Protein AF-A0A380TP88-F1 (afdb_monomer)

Organism: NCBI:txid123820

pLDDT: mean 95.98, std 5.45, range [56.38, 98.94]

Mean predicted aligned error: 3.62 Å

Nearest PDB structures (foldseek):
  6yq4-assembly1_A  TM=9.333E-01  e=3.359E-44  Fusobacterium nucleatum subsp. nucleatum ATCC 25586
  4j0k-assembly1_A  TM=9.748E-01  e=3.113E-42  Lactiplantibacillus plantarum
  7q6y-assembly1_A  TM=9.367E-01  e=1.945E-42  Clostridium butyricum
  7q6y-assembly2_B  TM=9.582E-01  e=3.086E-41  Clostridium butyricum
  4j0g-assembly2_B  TM=9.465E-01  e=2.280E-40  Lactiplantibacillus plantarum

Secondary structure (DSSP, 8-state):
--GGGGT----------TT-EETTEE-SSTTHHHHHHHHHHHHHHHTTTTSSS-GGG-EEEEETHHHHHHHHHHHSTT-GGGHHHHHHTT--SS----SEEEEES----HHHHHHHHHHHHTT--EEEEE-GGG--HHHHH-TTSPPPEEEEE--HHHHHHHHHHHTTHHHHHHHTT-B-TT--B----TTS-SHHHHHHHHHHHHHHHHHHHT--SHHHHHHHHHH-TTEEEETTEEEEE-HHHHHTTS-BSSPSSSSS-TTS-SHHHHHT--SS-S--B-SHHHHHT-SSS--BPPHHHHHHH-GGGGTT-TTS-SEEEEE--TT--SS-HHHHHHHHHHHHHTT-EEEEE--TT--S--STTHHHHHHHHHHHH-

Solvent-accessible surface area (backbone atoms only — not comparable to full-atom values): 20294 Å² total; per-residue (Å²): 140,56,70,60,81,72,76,50,74,83,84,86,79,86,57,51,40,49,84,38,66,55,95,92,27,40,68,8,23,61,60,32,37,59,50,39,52,34,33,50,40,4,45,44,44,68,35,37,94,78,48,86,70,57,45,81,63,35,65,39,70,25,41,34,64,43,3,23,45,16,45,29,46,20,24,45,14,71,44,70,90,49,49,65,62,36,57,74,71,64,40,50,97,45,56,32,48,33,36,26,24,33,21,16,39,39,64,41,50,64,75,52,38,35,21,39,32,20,55,65,44,55,90,49,52,42,32,47,32,74,52,64,92,76,63,44,74,68,62,68,67,45,78,90,55,83,77,55,68,48,71,53,66,64,49,74,67,37,52,50,50,22,56,58,30,25,60,51,29,24,61,56,47,43,73,64,66,38,42,51,100,86,66,50,73,30,34,41,42,92,86,60,48,44,51,43,51,51,50,53,29,52,44,46,27,54,26,49,22,56,56,54,54,67,45,90,45,72,65,56,44,51,52,51,61,72,65,46,52,35,63,39,74,54,98,73,39,45,76,43,52,40,61,74,50,33,55,68,70,52,64,34,39,62,61,65,52,62,41,48,31,39,72,43,77,33,73,57,8,24,27,43,15,49,50,86,40,69,42,15,30,68,36,74,68,33,56,77,60,39,78,51,100,72,50,75,41,56,68,65,57,57,48,73,66,24,40,81,79,28,66,85,40,90,47,27,32,50,38,37,38,41,38,35,26,69,58,30,56,91,54,32,70,63,53,54,48,52,52,51,38,53,40,43,73,61,72,31,48,67,52,72,50,35,45,60,85,30,46,84,59,52,86,84,51,53,70,63,52,51,53,52,50,48,72,75,73,107

Foldseek 3Di:
DDPVVLVDDDDDFDFAALVDDDPLWTDHFFPRRLLRLLLVLLVCQVCQVPDPDHSQAAEQAAFECSLLSLLLLQLQKPNPLSVVVNVVVVRHPGTSFHAEYHGEAYPFPLQLQLLLLLLQCLLFFKAKAFDCVPDDPVVVPPPVDDGDMDIDGDDPVLSVLSVVSPQVNQVVQVVLQFADPVRDTQGADSSRDGNVVVVVFVQVQVQLFVVQLPDPDPVVNVVSVVQFWQFDDDDRGTDGGDSNRRVVSDHAHATPSRAQALAQPHSNQQSLAGRNGRGAGAYPVSCVSRPDPHHHRDPSSSLSSHSLNRLQPPSRHQYYEYEYAPQENSTRPSVSVSSQRSCVVSVGHYHYHHHYPDYRDDPPPVVVVSVSSVVSPD

InterPro domains:
  IPR029058 Alpha/Beta hydrolase fold [G3DSA:3.40.50.1820] (1-378)
  IPR029058 Alpha/Beta hydrolase fold [SSF53474] (8-373)
  IPR048124 Tannase subtype B [NF041556] (3-374)
  IPR049492 BD-FAE-like domain [PF20434] (27-122)

Sequence (378 aa):
MTVLSHCYVVASVGARGRTLKQNDRYTGKAPAVIVDLKAAVRYLHANDAVMAGDANKIISNGTSAGGAMSALLGMSGDNSDYSAYLKELGAADASDAIFAVSAYCPITNLEHADAAYEWEFHSLKDYSRMDMSKLNATTYNDRSKAMAMIEGTLTDEQLSISKILKTQFPDYVNALNLKDSQGNALTLDENGEGSFKQYLESQLRKSASKAFQALGTQDAKKAFQAKYKGLSYDKNDVVNVNLEQFVTNKKRMKSPPAFDAFDLSSGENDEFGTETIQAQHFTPFSLKNSTVKGSMADKETIKLLNAMNYLENAKAAQYWRIRAGYEDYDTSHAISAILAIKLNMAGKNVDYALPWGVPHSGDYDLVELFQWIDSIAK

Radius of gyration: 21.03 Å; Cα contacts (8 Å, |Δi|>4): 694; chains: 1; bounding box: 55×51×57 Å

Structure (mmCIF, N/CA/C/O backbone):
data_AF-A0A380TP88-F1
#
_entry.id   AF-A0A380TP88-F1
#
loop_
_atom_site.group_PDB
_atom_site.id
_atom_site.type_symbol
_atom_site.label_atom_id
_atom_site.label_alt_id
_atom_site.label_comp_id
_atom_site.label_asym_id
_atom_site.label_entity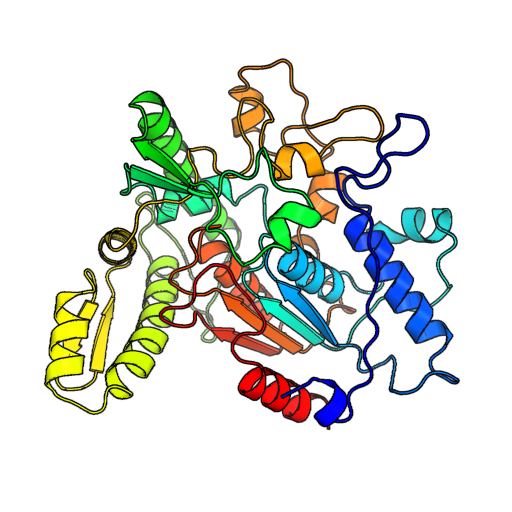_id
_atom_site.label_seq_id
_atom_site.pdbx_PDB_ins_code
_atom_site.Cartn_x
_atom_site.Cartn_y
_atom_site.Cartn_z
_atom_site.occupancy
_atom_site.B_iso_or_equiv
_atom_site.auth_seq_id
_atom_site.auth_comp_id
_atom_site.auth_asym_id
_atom_site.auth_atom_id
_atom_site.pdbx_PDB_model_num
ATOM 1 N N . MET A 1 1 ? -1.482 -25.403 7.531 1.00 56.38 1 MET A N 1
ATOM 2 C CA . MET A 1 1 ? -2.160 -25.671 6.245 1.00 56.38 1 MET A CA 1
ATOM 3 C C . MET A 1 1 ? -1.300 -25.042 5.165 1.00 56.38 1 MET A C 1
ATOM 5 O O . MET A 1 1 ? -0.891 -23.905 5.363 1.00 56.38 1 MET A O 1
ATOM 9 N N . THR A 1 2 ? -0.910 -25.781 4.127 1.00 72.75 2 THR A N 1
ATOM 10 C CA . THR A 1 2 ? 0.005 -25.279 3.087 1.00 72.75 2 THR A CA 1
ATOM 11 C C . THR A 1 2 ? -0.754 -25.100 1.777 1.00 72.75 2 THR A C 1
ATOM 13 O O . THR A 1 2 ? -1.705 -25.819 1.501 1.00 72.75 2 THR A O 1
ATOM 16 N N . VAL A 1 3 ? -0.331 -24.150 0.950 1.00 80.88 3 VAL A N 1
ATOM 17 C CA . VAL A 1 3 ? -0.926 -23.873 -0.371 1.00 80.88 3 VAL A CA 1
ATOM 18 C C . VAL A 1 3 ? -0.998 -25.131 -1.264 1.00 80.88 3 VAL A C 1
ATOM 20 O O . VAL A 1 3 ? -1.998 -25.370 -1.935 1.00 80.88 3 VAL A O 1
ATOM 23 N N . LEU A 1 4 ? 0.006 -26.014 -1.176 1.00 84.00 4 LEU A N 1
ATOM 24 C CA . LEU A 1 4 ? 0.063 -27.277 -1.921 1.00 84.00 4 LEU A CA 1
ATOM 25 C C . LEU A 1 4 ? -1.011 -28.282 -1.480 1.00 84.00 4 LEU A C 1
ATOM 27 O O . LEU A 1 4 ? -1.488 -29.061 -2.303 1.00 84.00 4 LEU A O 1
ATOM 31 N N . SER A 1 5 ? -1.439 -28.261 -0.209 1.00 84.81 5 SER A N 1
ATOM 32 C CA . SER A 1 5 ? -2.500 -29.162 0.265 1.00 84.81 5 SER A CA 1
ATOM 33 C C . SER A 1 5 ? -3.884 -28.810 -0.293 1.00 84.81 5 SER A C 1
ATOM 35 O O . SER A 1 5 ? -4.812 -29.591 -0.119 1.00 84.81 5 SER A O 1
ATOM 37 N N . HIS A 1 6 ? -4.019 -27.660 -0.962 1.00 85.00 6 HIS A N 1
ATOM 38 C CA . HIS A 1 6 ? -5.225 -27.224 -1.674 1.00 85.00 6 HIS A CA 1
ATOM 39 C C . HIS A 1 6 ? -5.150 -27.461 -3.193 1.00 85.00 6 HIS A C 1
ATOM 41 O O . HIS A 1 6 ? -6.015 -26.993 -3.928 1.00 85.00 6 HIS A O 1
ATOM 47 N N . CYS A 1 7 ? -4.145 -28.215 -3.662 1.00 86.69 7 CYS A N 1
ATOM 48 C CA . CYS A 1 7 ? -3.929 -28.549 -5.075 1.00 86.69 7 CYS A CA 1
ATOM 49 C C . CYS A 1 7 ? -3.603 -27.346 -5.977 1.00 86.69 7 CYS A C 1
ATOM 51 O O . CYS A 1 7 ? -3.780 -27.420 -7.191 1.00 86.69 7 CYS A O 1
ATOM 53 N N . TYR A 1 8 ? -3.089 -26.257 -5.404 1.00 93.06 8 TYR A N 1
ATOM 54 C CA . TYR A 1 8 ? -2.569 -25.134 -6.177 1.00 93.06 8 TYR A CA 1
ATOM 55 C C . TYR A 1 8 ? -1.123 -25.389 -6.607 1.00 93.06 8 TYR A C 1
ATOM 57 O O . TYR A 1 8 ? -0.308 -25.890 -5.827 1.00 93.06 8 TYR A O 1
ATOM 65 N N . VAL A 1 9 ? -0.788 -24.984 -7.831 1.00 95.31 9 VAL A N 1
ATOM 66 C CA . VAL A 1 9 ? 0.604 -24.882 -8.283 1.00 95.31 9 VAL A CA 1
ATOM 67 C C . VAL A 1 9 ? 1.204 -23.588 -7.741 1.00 95.31 9 VAL A C 1
ATOM 69 O O . VAL A 1 9 ? 0.542 -22.553 -7.714 1.00 95.31 9 VAL A O 1
ATOM 72 N N . VAL A 1 10 ? 2.459 -23.646 -7.294 1.00 96.19 10 VAL A N 1
ATOM 73 C CA . VAL A 1 10 ? 3.170 -22.492 -6.734 1.00 96.19 10 VAL A CA 1
ATOM 74 C C . VAL A 1 10 ? 4.360 -22.155 -7.614 1.00 96.19 10 VAL A C 1
ATOM 76 O O . VAL A 1 10 ? 5.292 -22.949 -7.728 1.00 96.19 10 VAL A O 1
ATOM 79 N N . ALA A 1 11 ? 4.359 -20.945 -8.165 1.00 96.12 11 ALA A N 1
ATOM 80 C CA . ALA A 1 11 ? 5.542 -20.323 -8.741 1.00 96.12 11 ALA A CA 1
ATOM 81 C C . ALA A 1 11 ? 6.088 -19.291 -7.742 1.00 96.12 11 ALA A C 1
ATOM 83 O O . ALA A 1 11 ? 5.437 -18.287 -7.462 1.00 96.12 11 ALA A O 1
ATOM 84 N N . SER A 1 12 ? 7.271 -19.548 -7.178 1.00 95.50 12 SER A N 1
ATOM 85 C CA . SER A 1 12 ? 7.974 -18.589 -6.317 1.00 95.50 12 SER A CA 1
ATOM 86 C C . SER A 1 12 ? 9.049 -17.884 -7.136 1.00 95.50 12 SER A C 1
ATOM 88 O O . SER A 1 12 ? 9.974 -18.522 -7.636 1.00 95.50 12 SER A O 1
ATOM 90 N N . VAL A 1 13 ? 8.889 -16.575 -7.316 1.00 93.69 13 VAL A N 1
ATOM 91 C CA . VAL A 1 13 ? 9.686 -15.770 -8.245 1.00 93.69 13 VAL A CA 1
ATOM 92 C C . VAL A 1 13 ? 10.705 -14.943 -7.470 1.00 93.69 13 VAL A C 1
ATOM 94 O O . VAL A 1 13 ? 10.348 -14.224 -6.537 1.00 93.69 13 VAL A O 1
ATOM 97 N N . GLY A 1 14 ? 11.974 -15.019 -7.870 1.00 94.12 14 GLY A N 1
ATOM 98 C CA . GLY A 1 14 ? 12.985 -14.061 -7.432 1.00 94.12 14 GLY A CA 1
ATOM 99 C C . GLY A 1 14 ? 12.827 -12.748 -8.196 1.00 94.12 14 GLY A C 1
ATOM 100 O O . GLY A 1 14 ? 12.772 -12.764 -9.422 1.00 94.12 14 GLY A O 1
ATOM 101 N N . ALA A 1 15 ? 12.778 -11.627 -7.483 1.00 95.75 15 ALA A N 1
ATOM 102 C CA . ALA A 1 15 ? 12.747 -10.291 -8.070 1.00 95.75 15 ALA A CA 1
ATOM 103 C C . ALA A 1 15 ? 13.910 -9.458 -7.524 1.00 95.75 15 ALA A C 1
ATOM 105 O O . ALA A 1 15 ? 14.303 -9.601 -6.360 1.00 95.75 15 ALA A O 1
ATOM 106 N N . ARG A 1 16 ? 14.472 -8.591 -8.368 1.00 97.00 16 ARG A N 1
ATOM 107 C CA . ARG A 1 16 ? 15.451 -7.586 -7.950 1.00 97.00 16 ARG A CA 1
ATOM 108 C C . ARG A 1 16 ? 14.789 -6.600 -6.991 1.00 97.00 16 ARG A C 1
ATOM 110 O O . ARG A 1 16 ? 13.572 -6.476 -6.958 1.00 97.00 16 ARG A O 1
ATOM 117 N N . GLY A 1 17 ? 15.604 -5.890 -6.219 1.00 94.56 17 GLY A N 1
ATOM 118 C CA . GLY A 1 17 ? 15.147 -4.818 -5.339 1.00 94.56 17 GLY A CA 1
ATOM 119 C C . GLY A 1 17 ? 16.213 -3.743 -5.175 1.00 94.56 17 GLY A C 1
ATOM 120 O O . GLY A 1 17 ? 17.374 -3.953 -5.539 1.00 94.56 17 GLY A O 1
ATOM 121 N N . ARG A 1 18 ? 15.823 -2.600 -4.610 1.00 94.75 18 ARG A N 1
ATOM 122 C CA . ARG A 1 18 ? 16.579 -1.334 -4.606 1.00 94.75 18 ARG A CA 1
ATOM 123 C C . ARG A 1 18 ? 18.052 -1.373 -4.189 1.00 94.75 18 ARG A C 1
ATOM 125 O O . ARG A 1 18 ? 18.824 -0.503 -4.588 1.00 94.75 18 ARG A O 1
ATOM 132 N N . THR A 1 19 ? 18.465 -2.370 -3.407 1.00 92.81 19 THR A N 1
ATOM 133 C CA . THR A 1 19 ? 19.849 -2.517 -2.928 1.00 92.81 19 THR A CA 1
ATOM 134 C C . THR A 1 19 ? 20.753 -3.306 -3.877 1.00 92.81 19 THR A C 1
ATOM 136 O O . THR A 1 19 ? 21.971 -3.304 -3.687 1.00 92.81 19 THR A O 1
ATOM 139 N N . LEU A 1 20 ? 20.196 -3.981 -4.891 1.00 94.75 20 LEU A N 1
ATOM 140 C CA . LEU A 1 20 ? 20.965 -4.833 -5.793 1.00 94.75 20 LEU A CA 1
ATOM 141 C C . LEU A 1 20 ? 21.895 -4.003 -6.686 1.00 94.75 20 LEU A C 1
ATOM 143 O O . LEU A 1 20 ? 21.476 -3.020 -7.306 1.00 94.75 20 LEU A O 1
ATOM 147 N N . LYS A 1 21 ? 23.154 -4.443 -6.774 1.00 94.75 21 LYS A N 1
ATOM 148 C CA . LYS A 1 21 ? 24.193 -3.839 -7.609 1.00 94.75 21 LYS A CA 1
ATOM 149 C C . LYS A 1 21 ? 24.906 -4.867 -8.473 1.00 94.75 21 LYS A C 1
ATOM 151 O O . LYS A 1 21 ? 25.116 -6.003 -8.053 1.00 94.75 21 LYS A O 1
ATOM 156 N N . GLN A 1 22 ? 25.366 -4.415 -9.632 1.00 95.00 22 GLN A N 1
ATOM 157 C CA . GLN A 1 22 ? 26.325 -5.113 -10.479 1.00 95.00 22 GLN A CA 1
ATOM 158 C C . GLN A 1 22 ? 27.339 -4.094 -11.003 1.00 95.00 22 GLN A C 1
ATOM 160 O O . GLN A 1 22 ? 26.944 -3.046 -11.504 1.00 95.00 22 GLN A O 1
ATOM 165 N N . ASN A 1 23 ? 28.640 -4.383 -10.885 1.00 94.38 23 ASN A N 1
ATOM 166 C CA . ASN A 1 23 ? 29.719 -3.483 -11.328 1.00 94.38 23 ASN A CA 1
ATOM 167 C C . ASN A 1 23 ? 29.544 -2.036 -10.811 1.00 94.38 23 ASN A C 1
ATOM 169 O O . ASN A 1 23 ? 29.605 -1.085 -11.584 1.00 94.38 23 ASN A O 1
ATOM 173 N N . ASP A 1 24 ? 29.246 -1.893 -9.513 1.00 92.69 24 ASP A N 1
ATOM 174 C CA . ASP A 1 24 ? 28.970 -0.623 -8.815 1.00 92.69 24 ASP A CA 1
ATOM 175 C C . ASP A 1 24 ? 27.758 0.190 -9.306 1.00 92.69 24 ASP A C 1
ATOM 177 O O . ASP A 1 24 ? 27.504 1.288 -8.807 1.00 92.69 24 ASP A O 1
ATOM 181 N N . ARG A 1 25 ? 26.945 -0.368 -10.206 1.00 96.50 25 ARG A N 1
ATOM 182 C CA . ARG A 1 25 ? 25.704 0.235 -10.703 1.00 96.50 25 ARG A CA 1
ATOM 183 C C . ARG A 1 25 ? 24.490 -0.442 -10.080 1.00 96.50 25 ARG A C 1
ATOM 185 O O . ARG A 1 25 ? 24.477 -1.663 -9.921 1.00 96.50 25 ARG A O 1
ATOM 192 N N . TYR A 1 26 ? 23.481 0.338 -9.696 1.00 97.25 26 TYR A N 1
ATOM 193 C CA . TYR A 1 26 ? 22.238 -0.218 -9.161 1.00 97.25 26 TYR A CA 1
ATOM 194 C C . TYR A 1 26 ? 21.415 -0.853 -10.283 1.00 97.25 26 TYR A C 1
ATOM 196 O O . TYR A 1 26 ? 21.164 -0.218 -11.301 1.00 97.25 26 TYR A O 1
ATOM 204 N N . THR A 1 27 ? 20.955 -2.086 -10.079 1.00 96.75 27 THR A N 1
ATOM 205 C CA . THR A 1 27 ? 20.193 -2.844 -11.092 1.00 96.75 27 THR A CA 1
ATOM 206 C C . THR A 1 27 ? 18.773 -3.191 -10.655 1.00 96.75 27 THR A C 1
ATOM 208 O O . THR A 1 27 ? 18.028 -3.789 -11.432 1.00 96.75 27 THR A O 1
ATOM 211 N N . GLY A 1 28 ? 18.400 -2.839 -9.421 1.00 97.00 28 GLY A N 1
ATOM 212 C CA . GLY A 1 28 ? 17.111 -3.179 -8.816 1.00 97.00 28 GLY A CA 1
ATOM 213 C C . GLY A 1 28 ? 16.248 -1.992 -8.388 1.00 97.00 28 GLY A C 1
ATOM 214 O O . GLY A 1 28 ? 15.301 -2.204 -7.643 1.00 97.00 28 GLY A O 1
ATOM 215 N N . LYS A 1 29 ? 16.581 -0.767 -8.811 1.00 97.81 29 LYS A N 1
ATOM 216 C CA . LYS A 1 29 ? 15.740 0.428 -8.605 1.00 97.81 29 LYS A CA 1
ATOM 217 C C . LYS A 1 29 ? 14.450 0.341 -9.413 1.00 97.81 29 LYS A C 1
ATOM 219 O O . LYS A 1 29 ? 14.373 -0.447 -10.359 1.00 97.81 29 LYS A O 1
ATOM 224 N N . ALA A 1 30 ? 13.480 1.189 -9.091 1.00 97.75 30 ALA A N 1
ATOM 225 C CA . ALA A 1 30 ? 12.246 1.318 -9.848 1.00 97.75 30 ALA A CA 1
ATOM 226 C C . ALA A 1 30 ? 12.522 1.453 -11.366 1.00 97.75 30 ALA A C 1
ATOM 228 O O . ALA A 1 30 ? 13.381 2.250 -11.752 1.00 97.75 30 ALA A O 1
ATOM 229 N N . PRO A 1 31 ? 11.822 0.710 -12.249 1.00 97.81 31 PRO A N 1
ATOM 230 C CA . PRO A 1 31 ? 10.713 -0.217 -11.992 1.00 97.81 31 PRO A CA 1
ATOM 231 C C . PRO A 1 31 ? 11.132 -1.708 -11.938 1.00 97.81 31 PRO A C 1
ATOM 233 O O . PRO A 1 31 ? 10.322 -2.583 -12.238 1.00 97.81 31 PRO A O 1
ATOM 236 N N . ALA A 1 32 ? 12.388 -2.043 -11.621 1.00 98.31 32 ALA A N 1
ATOM 237 C CA . ALA A 1 32 ? 12.941 -3.391 -11.817 1.00 98.31 32 ALA A CA 1
ATOM 238 C C . ALA A 1 32 ? 12.107 -4.522 -11.187 1.00 98.31 32 ALA A C 1
ATOM 240 O O . ALA A 1 32 ? 11.888 -5.542 -11.839 1.00 98.31 32 ALA A O 1
ATOM 241 N N . VAL A 1 33 ? 11.603 -4.327 -9.961 1.00 98.00 33 VAL A N 1
ATOM 242 C CA . VAL A 1 33 ? 10.825 -5.341 -9.225 1.00 98.00 33 VAL A CA 1
ATOM 243 C C . VAL A 1 33 ? 9.593 -5.777 -10.028 1.00 98.00 33 VAL A C 1
ATOM 245 O O . VAL A 1 33 ? 9.387 -6.967 -10.257 1.00 98.00 33 VAL A O 1
ATOM 248 N N . ILE A 1 34 ? 8.775 -4.823 -10.488 1.00 98.69 34 ILE A N 1
ATOM 249 C CA . ILE A 1 34 ? 7.552 -5.131 -11.238 1.00 98.69 34 ILE A CA 1
ATOM 250 C C . ILE A 1 34 ? 7.870 -5.709 -12.620 1.00 98.69 34 ILE A C 1
ATOM 252 O O . ILE A 1 34 ? 7.158 -6.599 -13.084 1.00 98.69 34 ILE A O 1
ATOM 256 N N . VAL A 1 35 ? 8.955 -5.262 -13.258 1.00 98.75 35 VAL A N 1
ATOM 257 C CA . VAL A 1 35 ? 9.393 -5.815 -14.547 1.00 98.75 35 VAL A CA 1
ATOM 258 C C . VAL A 1 35 ? 9.789 -7.290 -14.397 1.00 98.75 35 VAL A C 1
ATOM 260 O O . VAL A 1 35 ? 9.385 -8.102 -15.228 1.00 98.75 35 VAL A O 1
ATOM 263 N N . ASP A 1 36 ? 10.500 -7.666 -13.331 1.00 98.81 36 ASP A N 1
ATOM 264 C CA . ASP A 1 36 ? 10.868 -9.067 -13.075 1.00 98.81 36 ASP A CA 1
ATOM 265 C C . ASP A 1 36 ? 9.636 -9.947 -12.837 1.00 98.81 36 ASP A C 1
ATOM 267 O O . ASP A 1 36 ? 9.523 -11.039 -13.397 1.00 98.81 36 ASP A O 1
ATOM 271 N N . LEU A 1 37 ? 8.675 -9.455 -12.049 1.00 98.81 37 LEU A N 1
ATOM 272 C CA . LEU A 1 37 ? 7.424 -10.171 -11.794 1.00 98.81 37 LEU A CA 1
ATOM 273 C C . LEU A 1 37 ? 6.607 -10.357 -13.077 1.00 98.81 37 LEU A C 1
ATOM 275 O O . LEU A 1 37 ? 6.104 -11.451 -13.330 1.00 98.81 37 LEU A O 1
ATOM 279 N N . LYS A 1 38 ? 6.527 -9.327 -13.926 1.00 98.88 38 LYS A N 1
ATOM 280 C CA . LYS A 1 38 ? 5.898 -9.429 -15.248 1.00 98.88 38 LYS A CA 1
ATOM 281 C C . LYS A 1 38 ? 6.608 -10.443 -16.136 1.00 98.88 38 LYS A C 1
ATOM 283 O O . LYS A 1 38 ? 5.944 -11.294 -16.718 1.00 98.88 38 LYS A O 1
ATOM 288 N N . ALA A 1 39 ? 7.939 -10.410 -16.204 1.00 98.88 39 ALA A N 1
ATOM 289 C CA . ALA A 1 39 ? 8.719 -11.373 -16.980 1.00 98.88 39 ALA A CA 1
ATOM 290 C C . ALA A 1 39 ? 8.470 -12.821 -16.523 1.00 98.88 39 ALA A C 1
ATOM 292 O O . ALA A 1 39 ? 8.356 -13.720 -17.358 1.00 98.88 39 ALA A O 1
ATOM 293 N N . ALA A 1 40 ? 8.316 -13.047 -15.216 1.00 98.69 40 ALA A N 1
ATOM 294 C CA . ALA A 1 40 ? 7.962 -14.357 -14.683 1.00 98.69 40 ALA A CA 1
ATOM 295 C C . ALA A 1 40 ? 6.542 -14.795 -15.074 1.00 98.69 40 ALA A C 1
ATOM 297 O O . ALA A 1 40 ? 6.351 -15.949 -15.451 1.00 98.69 40 ALA A O 1
ATOM 298 N N . VAL A 1 41 ? 5.557 -13.891 -15.060 1.00 98.81 41 VAL A N 1
ATOM 299 C CA . VAL A 1 41 ? 4.204 -14.193 -15.561 1.00 98.81 41 VAL A CA 1
ATOM 300 C C . VAL A 1 41 ? 4.242 -14.544 -17.052 1.00 98.81 41 VAL A C 1
ATOM 302 O O . VAL A 1 41 ? 3.652 -15.551 -17.444 1.00 98.81 41 VAL A O 1
ATOM 305 N N . ARG A 1 42 ? 5.015 -13.811 -17.870 1.00 98.88 42 ARG A N 1
ATOM 306 C CA . ARG A 1 42 ? 5.214 -14.160 -19.290 1.00 98.88 42 ARG A CA 1
ATOM 307 C C . ARG A 1 42 ? 5.826 -15.542 -19.464 1.00 98.88 42 ARG A C 1
ATOM 309 O O . ARG A 1 42 ? 5.411 -16.288 -20.343 1.00 98.88 42 ARG A O 1
ATOM 316 N N . TYR A 1 43 ? 6.797 -15.902 -18.625 1.00 98.69 43 TYR A N 1
ATOM 317 C CA . TYR A 1 43 ? 7.377 -17.241 -18.645 1.00 98.69 43 TYR A CA 1
ATOM 318 C C . TYR A 1 43 ? 6.321 -18.319 -18.365 1.00 98.69 43 TYR A C 1
ATOM 320 O O . TYR A 1 43 ? 6.282 -19.316 -19.081 1.00 98.69 43 TYR A O 1
ATOM 328 N N . LEU A 1 44 ? 5.445 -18.120 -17.375 1.00 98.56 44 LEU A N 1
ATOM 329 C CA . LEU A 1 44 ? 4.364 -19.066 -17.074 1.00 98.56 44 LEU A CA 1
ATOM 330 C C . LEU A 1 44 ? 3.379 -19.192 -18.248 1.00 98.56 44 LEU A C 1
ATOM 332 O O . LEU A 1 44 ? 3.110 -20.306 -18.685 1.00 98.56 44 LEU A O 1
ATOM 336 N N . HIS A 1 45 ? 2.923 -18.078 -18.831 1.00 98.69 45 HIS A N 1
ATOM 337 C CA . HIS A 1 45 ? 2.048 -18.104 -20.016 1.00 98.69 45 HIS A CA 1
ATOM 338 C C . HIS A 1 45 ? 2.698 -18.771 -21.228 1.00 98.69 45 HIS A C 1
ATOM 340 O O . HIS A 1 45 ? 2.064 -19.576 -21.905 1.00 98.69 45 HIS A O 1
ATOM 346 N N . ALA A 1 46 ? 3.977 -18.497 -21.492 1.00 98.50 46 ALA A N 1
ATOM 347 C CA . ALA A 1 46 ? 4.702 -19.118 -22.600 1.00 98.50 46 ALA A CA 1
ATOM 348 C C . ALA A 1 46 ? 4.847 -20.643 -22.445 1.00 98.50 46 ALA A C 1
ATOM 350 O O . ALA A 1 46 ? 5.056 -21.346 -23.433 1.00 98.50 46 ALA A O 1
ATOM 351 N N . ASN A 1 47 ? 4.742 -21.155 -21.216 1.00 98.38 47 ASN A N 1
ATOM 352 C CA . ASN A 1 47 ? 4.885 -22.570 -20.890 1.00 98.38 47 ASN A CA 1
ATOM 353 C C . ASN A 1 47 ? 3.562 -23.227 -20.470 1.00 98.38 47 ASN A C 1
ATOM 355 O O . ASN A 1 47 ? 3.590 -24.359 -19.990 1.00 98.38 47 ASN A O 1
ATOM 359 N N . ASP A 1 48 ? 2.414 -22.574 -20.682 1.00 98.25 48 ASP A N 1
ATOM 360 C CA . ASP A 1 48 ? 1.101 -23.054 -20.227 1.00 98.25 48 ASP A CA 1
ATOM 361 C C . ASP A 1 48 ? 0.799 -24.493 -20.674 1.00 98.25 48 ASP A C 1
ATOM 363 O O . ASP A 1 48 ? 0.356 -25.324 -19.890 1.00 98.25 48 ASP A O 1
ATOM 367 N N . ALA A 1 49 ? 1.166 -24.839 -21.911 1.00 97.69 49 ALA A N 1
ATOM 368 C CA . ALA A 1 49 ? 0.939 -26.171 -22.471 1.00 97.69 49 ALA A CA 1
ATOM 369 C C . ALA A 1 49 ? 1.759 -27.301 -21.811 1.00 97.69 49 ALA A C 1
ATOM 371 O O . ALA A 1 49 ? 1.464 -28.475 -22.038 1.00 97.69 49 ALA A O 1
ATOM 372 N N . VAL A 1 50 ? 2.819 -26.976 -21.063 1.00 97.00 50 VAL A N 1
ATOM 373 C CA . VAL A 1 50 ? 3.768 -27.962 -20.509 1.00 97.00 50 VAL A CA 1
ATOM 374 C C . VAL A 1 50 ? 3.962 -27.853 -18.998 1.00 97.00 50 VAL A C 1
ATOM 376 O O . VAL A 1 50 ? 4.466 -28.796 -18.386 1.00 97.00 50 VAL A O 1
ATOM 379 N N . MET A 1 51 ? 3.584 -26.731 -18.383 1.00 95.62 51 MET A N 1
ATOM 380 C CA . MET A 1 51 ? 3.621 -26.575 -16.933 1.00 95.62 51 MET A CA 1
ATOM 381 C C . MET A 1 51 ? 2.391 -27.208 -16.277 1.00 95.62 51 MET A C 1
ATOM 383 O O . MET A 1 51 ? 1.341 -27.379 -16.889 1.00 95.62 51 MET A O 1
ATOM 387 N N . ALA A 1 52 ? 2.507 -27.550 -14.996 1.00 94.81 52 ALA A N 1
ATOM 388 C CA . ALA A 1 52 ? 1.327 -27.870 -14.207 1.00 94.81 52 ALA A CA 1
ATOM 389 C C . ALA A 1 52 ? 0.529 -26.588 -13.913 1.00 94.81 52 ALA A C 1
ATOM 391 O O . ALA A 1 52 ? 1.120 -25.540 -13.653 1.00 94.81 52 ALA A O 1
ATOM 392 N N . GLY A 1 53 ? -0.797 -26.702 -13.835 1.00 94.88 53 GLY A N 1
ATOM 393 C CA . GLY A 1 53 ? -1.687 -25.577 -13.539 1.00 94.88 53 GLY A CA 1
ATOM 394 C C . GLY A 1 53 ? -2.288 -24.965 -14.802 1.00 94.88 53 GLY A C 1
ATOM 395 O O . GLY A 1 53 ? -2.363 -25.627 -15.829 1.00 94.88 53 GLY A O 1
ATOM 396 N N . ASP A 1 54 ? -2.765 -23.729 -14.685 1.00 97.00 54 ASP A N 1
ATOM 397 C CA . ASP A 1 54 ? -3.405 -22.963 -15.759 1.00 97.00 54 ASP A CA 1
ATOM 398 C C . ASP A 1 54 ? -2.890 -21.521 -15.670 1.00 97.00 54 ASP A C 1
ATOM 400 O O . ASP A 1 54 ? -3.147 -20.827 -14.679 1.00 97.00 54 ASP A O 1
ATOM 404 N N . ALA A 1 55 ? -2.136 -21.070 -16.675 1.00 97.50 55 ALA A N 1
ATOM 405 C CA . ALA A 1 55 ? -1.584 -19.717 -16.736 1.00 97.50 55 ALA A CA 1
ATOM 406 C C . ALA A 1 55 ? -2.684 -18.646 -16.756 1.00 97.50 55 ALA A C 1
ATOM 408 O O . ALA A 1 55 ? -2.471 -17.519 -16.307 1.00 97.50 55 ALA A O 1
ATOM 409 N N . ASN A 1 56 ? -3.899 -18.992 -17.189 1.00 97.25 56 ASN A N 1
ATOM 410 C CA . ASN A 1 56 ? -5.047 -18.088 -17.160 1.00 97.25 56 ASN A CA 1
ATOM 411 C C . ASN A 1 56 ? -5.661 -17.948 -15.760 1.00 97.25 56 ASN A C 1
ATOM 413 O O . ASN A 1 56 ? -6.572 -17.142 -15.581 1.00 97.25 56 ASN A O 1
ATOM 417 N N . LYS A 1 57 ? -5.167 -18.702 -14.767 1.00 97.62 57 LYS A N 1
ATOM 418 C CA . LYS A 1 57 ? -5.590 -18.663 -13.357 1.00 97.62 57 LYS A CA 1
ATOM 419 C C . LYS A 1 57 ? -4.456 -18.268 -12.407 1.00 97.62 57 LYS A C 1
ATOM 421 O O . LYS A 1 57 ? -4.463 -18.642 -11.235 1.00 97.62 57 LYS A O 1
ATOM 426 N N . ILE A 1 58 ? -3.480 -17.490 -12.882 1.00 98.69 58 ILE A N 1
ATOM 427 C CA . ILE A 1 58 ? -2.402 -16.963 -12.032 1.00 98.69 58 ILE A CA 1
ATOM 428 C C . ILE A 1 58 ? -2.976 -15.989 -10.996 1.00 98.69 58 ILE A C 1
ATOM 430 O O . ILE A 1 58 ? -3.587 -14.980 -11.350 1.00 98.69 58 ILE A O 1
ATOM 434 N N . ILE A 1 59 ? -2.734 -16.269 -9.714 1.00 98.75 59 ILE A N 1
ATOM 435 C CA . ILE A 1 59 ? -3.103 -15.402 -8.589 1.00 98.75 59 ILE A CA 1
ATOM 436 C C . ILE A 1 59 ? -1.825 -14.898 -7.929 1.00 98.75 59 ILE A C 1
ATOM 438 O O . ILE A 1 59 ? -1.050 -15.693 -7.393 1.00 98.75 59 ILE A O 1
ATOM 442 N N . SER A 1 60 ? -1.595 -13.586 -7.950 1.00 98.75 60 SER A N 1
ATOM 443 C CA . SER A 1 60 ? -0.463 -13.001 -7.231 1.00 98.75 60 SER A CA 1
ATOM 444 C C . SER A 1 60 ? -0.782 -12.871 -5.742 1.00 98.75 60 SER A C 1
ATOM 446 O O . SER A 1 60 ? -1.912 -12.567 -5.363 1.00 98.75 60 SER A O 1
ATOM 448 N N . ASN A 1 61 ? 0.214 -13.085 -4.882 1.00 98.69 61 ASN A N 1
ATOM 449 C CA . ASN A 1 61 ? 0.103 -12.848 -3.445 1.00 98.69 61 ASN A CA 1
ATOM 450 C C . ASN A 1 61 ? 1.321 -12.072 -2.945 1.00 98.69 61 ASN A C 1
ATOM 452 O O . ASN A 1 61 ? 2.449 -12.373 -3.335 1.00 98.69 61 ASN A O 1
ATOM 456 N N . GLY A 1 62 ? 1.109 -11.100 -2.062 1.00 98.19 62 GLY A N 1
ATOM 457 C CA . GLY A 1 62 ? 2.208 -10.352 -1.465 1.00 98.19 62 GLY A CA 1
ATOM 458 C C . GLY A 1 62 ? 1.789 -9.526 -0.257 1.00 98.19 62 GLY A C 1
ATOM 459 O O . GLY A 1 62 ? 0.621 -9.180 -0.096 1.00 98.19 62 GLY A O 1
ATOM 460 N N . THR A 1 63 ? 2.773 -9.206 0.583 1.00 98.62 63 THR A N 1
ATOM 461 C CA . THR A 1 63 ? 2.618 -8.396 1.802 1.00 98.62 63 THR A CA 1
ATOM 462 C C . THR A 1 63 ? 3.451 -7.126 1.698 1.00 98.62 63 THR A C 1
ATOM 464 O O . THR A 1 63 ? 4.563 -7.180 1.170 1.00 98.62 63 THR A O 1
ATOM 467 N N . SER A 1 64 ? 2.966 -6.000 2.226 1.00 97.94 64 SER A N 1
ATOM 468 C CA . SER A 1 64 ? 3.720 -4.742 2.290 1.00 97.94 64 SER A CA 1
ATOM 469 C C . SER A 1 64 ? 4.061 -4.197 0.892 1.00 97.94 64 SER A C 1
ATOM 471 O O . SER A 1 64 ? 3.183 -4.107 0.030 1.00 97.94 64 SER A O 1
ATOM 473 N N . ALA A 1 65 ? 5.331 -3.888 0.614 1.00 97.44 65 ALA A N 1
ATOM 474 C CA . ALA A 1 65 ? 5.826 -3.608 -0.736 1.00 97.44 65 ALA A CA 1
ATOM 475 C C . ALA A 1 65 ? 5.514 -4.757 -1.718 1.00 97.44 65 ALA A C 1
ATOM 477 O O . ALA A 1 65 ? 5.137 -4.512 -2.859 1.00 97.44 65 ALA A O 1
ATOM 478 N 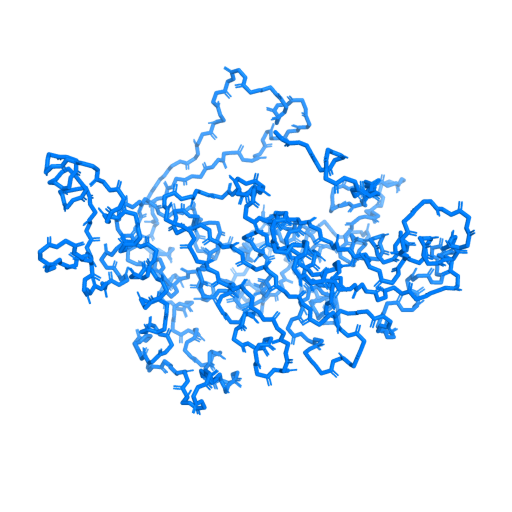N . GLY A 1 66 ? 5.560 -6.017 -1.271 1.00 98.25 66 GLY A N 1
ATOM 479 C CA . GLY A 1 66 ? 5.107 -7.159 -2.072 1.00 98.25 66 GLY A CA 1
ATOM 480 C C . GLY A 1 66 ? 3.601 -7.130 -2.352 1.00 98.25 66 GLY A C 1
ATOM 481 O O . GLY A 1 66 ? 3.167 -7.542 -3.422 1.00 98.25 66 GLY A O 1
ATOM 482 N N . GLY A 1 67 ? 2.795 -6.599 -1.429 1.00 98.69 67 GLY A N 1
ATOM 483 C CA . GLY A 1 67 ? 1.364 -6.363 -1.635 1.00 98.69 67 GLY A CA 1
ATOM 484 C C . GLY A 1 67 ? 1.118 -5.263 -2.668 1.00 98.69 67 GLY A C 1
ATOM 485 O O . GLY A 1 67 ? 0.256 -5.416 -3.532 1.00 98.69 67 GLY A O 1
ATOM 486 N N . ALA A 1 68 ? 1.925 -4.197 -2.637 1.00 98.69 68 ALA A N 1
ATOM 487 C CA . ALA A 1 68 ? 1.916 -3.162 -3.669 1.00 98.69 68 ALA A CA 1
ATOM 488 C C . ALA A 1 68 ? 2.291 -3.734 -5.043 1.00 98.69 68 ALA A C 1
ATOM 490 O O . ALA A 1 68 ? 1.603 -3.461 -6.020 1.00 98.69 68 ALA A O 1
ATOM 491 N N . MET A 1 69 ? 3.315 -4.590 -5.113 1.00 98.75 69 MET A N 1
ATOM 492 C CA . MET A 1 69 ? 3.712 -5.259 -6.355 1.00 98.75 69 MET A CA 1
ATOM 493 C C . MET A 1 69 ? 2.663 -6.255 -6.856 1.00 98.75 69 MET A C 1
ATOM 495 O O . MET A 1 69 ? 2.413 -6.307 -8.054 1.00 98.75 69 MET A O 1
ATOM 499 N N . SER A 1 70 ? 2.000 -6.995 -5.961 1.00 98.88 70 SER A N 1
ATOM 500 C CA . SER A 1 70 ? 0.862 -7.863 -6.300 1.00 98.88 70 SER A CA 1
ATOM 501 C C . SER A 1 70 ? -0.276 -7.046 -6.924 1.00 98.88 70 SER A C 1
ATOM 503 O O . SER A 1 70 ? -0.780 -7.383 -7.995 1.00 98.88 70 SER A O 1
ATOM 505 N N . ALA A 1 71 ? -0.624 -5.911 -6.308 1.00 98.81 71 ALA A N 1
ATOM 506 C CA . ALA A 1 71 ? -1.642 -5.011 -6.835 1.00 98.81 71 ALA A CA 1
ATOM 507 C C . ALA A 1 71 ? -1.237 -4.374 -8.173 1.00 98.81 71 ALA A C 1
ATOM 509 O O . ALA A 1 71 ? -2.034 -4.326 -9.105 1.00 98.81 71 ALA A O 1
ATOM 510 N N . LEU A 1 72 ? 0.008 -3.918 -8.301 1.00 98.81 72 LEU A N 1
ATOM 511 C CA . LEU A 1 72 ? 0.519 -3.327 -9.532 1.00 98.81 72 LEU A CA 1
ATOM 512 C C . LEU A 1 72 ? 0.566 -4.348 -10.673 1.00 98.81 72 LEU A C 1
ATOM 514 O O . LEU A 1 72 ? 0.159 -4.022 -11.787 1.00 98.81 72 LEU A O 1
ATOM 518 N N . LEU A 1 73 ? 0.993 -5.584 -10.403 1.00 98.75 73 LEU A N 1
ATOM 519 C CA . LEU A 1 73 ? 1.000 -6.678 -11.376 1.00 98.75 73 LEU A CA 1
ATOM 520 C C . LEU A 1 73 ? -0.410 -6.947 -11.907 1.00 98.75 73 LEU A C 1
ATOM 522 O O . LEU A 1 73 ? -0.604 -6.993 -13.120 1.00 98.75 73 LEU A O 1
ATOM 526 N N . GLY A 1 74 ? -1.399 -7.021 -11.011 1.00 98.75 74 GLY A N 1
ATOM 527 C CA . GLY A 1 74 ? -2.800 -7.184 -11.392 1.00 98.75 74 GLY A CA 1
ATOM 528 C C . GLY A 1 74 ? -3.384 -6.003 -12.152 1.00 98.75 74 GLY A C 1
ATOM 529 O O . GLY A 1 74 ? -4.187 -6.211 -13.054 1.00 98.75 74 GLY A O 1
ATOM 530 N N . MET A 1 75 ? -2.987 -4.769 -11.836 1.00 98.38 75 MET A N 1
ATOM 531 C CA . MET A 1 75 ? -3.522 -3.582 -12.506 1.00 98.38 75 MET A CA 1
ATOM 532 C C . MET A 1 75 ? -2.898 -3.333 -13.881 1.00 98.38 75 MET A C 1
ATOM 534 O O . MET A 1 75 ? -3.549 -2.808 -14.781 1.00 98.38 75 MET A O 1
ATOM 538 N N . SER A 1 76 ? -1.638 -3.709 -14.071 1.00 98.69 76 SER A N 1
ATOM 539 C CA . SER A 1 76 ? -0.848 -3.305 -15.238 1.00 98.69 76 SER A CA 1
ATOM 540 C C . SER A 1 76 ? -0.672 -4.401 -16.293 1.00 98.69 76 SER A C 1
ATOM 542 O O . SER A 1 76 ? 0.223 -4.281 -17.127 1.00 98.69 76 SER A O 1
ATOM 544 N N . GLY A 1 77 ? -1.464 -5.480 -16.261 1.00 98.50 77 GLY A N 1
ATOM 545 C CA . GLY A 1 77 ? -1.356 -6.593 -17.217 1.00 98.50 77 GLY A CA 1
ATOM 546 C C . GLY A 1 77 ? -1.327 -6.124 -18.677 1.00 98.50 77 GLY A C 1
ATOM 547 O O . GLY A 1 77 ? -2.120 -5.264 -19.056 1.00 98.50 77 GLY A O 1
ATOM 548 N N . ASP A 1 78 ? -0.385 -6.640 -19.464 1.00 98.69 78 ASP A N 1
ATOM 549 C CA . ASP A 1 78 ? -0.120 -6.313 -20.877 1.00 98.69 78 ASP A CA 1
ATOM 550 C C . ASP A 1 78 ? 0.065 -4.812 -21.186 1.00 98.69 78 ASP A C 1
ATOM 552 O O . ASP A 1 78 ? -0.028 -4.388 -22.341 1.00 98.69 78 ASP A O 1
ATOM 556 N N . ASN A 1 79 ? 0.313 -3.970 -20.178 1.00 98.44 79 ASN A N 1
ATOM 557 C CA . ASN A 1 79 ? 0.418 -2.534 -20.398 1.00 98.44 79 ASN A CA 1
ATOM 558 C C . ASN A 1 79 ? 1.724 -2.171 -21.129 1.00 98.44 79 ASN A C 1
ATOM 560 O O . ASN A 1 79 ? 2.819 -2.606 -20.755 1.00 98.44 79 ASN A O 1
ATOM 564 N N . SER A 1 80 ? 1.616 -1.327 -22.160 1.00 97.81 80 SER A N 1
ATOM 565 C CA . SER A 1 80 ? 2.736 -0.954 -23.029 1.00 97.81 80 SER A CA 1
ATOM 566 C C . SER A 1 80 ? 3.865 -0.217 -22.312 1.00 97.81 80 SER A C 1
ATOM 568 O O . SER A 1 80 ? 5.005 -0.297 -22.768 1.00 97.81 80 SER A O 1
ATOM 570 N N . ASP A 1 81 ? 3.576 0.434 -21.183 1.00 98.31 81 ASP A N 1
ATOM 571 C CA . ASP A 1 81 ? 4.557 1.152 -20.364 1.00 98.31 81 ASP A CA 1
ATOM 572 C C . ASP A 1 81 ? 5.768 0.275 -19.977 1.00 98.31 81 ASP A C 1
ATOM 574 O O . ASP A 1 81 ? 6.884 0.774 -19.840 1.00 98.31 81 ASP A O 1
ATOM 578 N N . TYR A 1 82 ? 5.586 -1.049 -19.870 1.00 98.56 82 TYR A N 1
ATOM 579 C CA . TYR A 1 82 ? 6.647 -1.990 -19.485 1.00 98.56 82 TYR A CA 1
ATOM 580 C C . TYR A 1 82 ? 7.334 -2.684 -20.673 1.00 98.56 82 TYR A C 1
ATOM 582 O O . TYR A 1 82 ? 8.293 -3.433 -20.482 1.00 98.56 82 TYR A O 1
ATOM 590 N N . SER A 1 83 ? 6.877 -2.450 -21.909 1.00 98.06 83 SER A N 1
ATOM 591 C CA . SER A 1 83 ? 7.309 -3.226 -23.085 1.00 98.06 83 SER A CA 1
ATOM 592 C C . SER A 1 83 ? 8.799 -3.080 -23.393 1.00 98.06 83 SER A C 1
ATOM 594 O O . SER A 1 83 ? 9.452 -4.067 -23.732 1.00 98.06 83 SER A O 1
ATOM 596 N N . ALA A 1 84 ? 9.353 -1.870 -23.259 1.00 98.19 84 ALA A N 1
ATOM 597 C CA . ALA A 1 84 ? 10.775 -1.627 -23.502 1.00 98.19 84 ALA A CA 1
ATOM 598 C C . ALA A 1 84 ? 11.654 -2.393 -22.500 1.00 98.19 84 ALA A C 1
ATOM 600 O O . ALA A 1 84 ? 12.574 -3.097 -22.912 1.00 98.19 84 ALA A O 1
ATOM 601 N N . TYR A 1 85 ? 11.303 -2.336 -21.213 1.00 98.25 85 TYR A N 1
ATOM 602 C CA . TYR A 1 85 ? 12.017 -3.038 -20.145 1.00 98.25 85 TYR A CA 1
ATOM 603 C C . TYR A 1 85 ? 11.957 -4.562 -20.310 1.00 98.25 85 TYR A C 1
ATOM 605 O O . TYR A 1 85 ? 12.966 -5.249 -20.174 1.00 98.25 85 TYR A O 1
ATOM 613 N N . LEU A 1 86 ? 10.781 -5.102 -20.644 1.00 98.75 86 LEU A N 1
ATOM 614 C CA . LEU A 1 86 ? 10.589 -6.543 -20.840 1.00 98.75 86 LEU A CA 1
ATOM 615 C C . LEU A 1 86 ? 11.360 -7.056 -22.061 1.00 98.75 86 LEU A C 1
ATOM 617 O O . LEU A 1 86 ? 11.953 -8.133 -22.006 1.00 98.75 86 LEU A O 1
ATOM 621 N N . LYS A 1 87 ? 11.411 -6.264 -23.140 1.00 98.44 87 LYS A N 1
ATOM 622 C CA . LYS A 1 87 ? 12.228 -6.568 -24.318 1.00 98.44 87 LYS A CA 1
ATOM 623 C C . LYS A 1 87 ? 13.722 -6.538 -23.997 1.00 98.44 87 LYS A C 1
ATOM 625 O O . LYS A 1 87 ? 14.440 -7.429 -24.437 1.00 98.44 87 LYS A O 1
ATOM 630 N N . GLU A 1 88 ? 14.184 -5.536 -23.251 1.00 97.69 88 GLU A N 1
ATOM 631 C CA . GLU A 1 88 ? 15.589 -5.414 -22.841 1.00 97.69 88 GLU A CA 1
ATOM 632 C C . GLU A 1 88 ? 16.044 -6.611 -21.996 1.00 97.69 88 GLU A C 1
ATOM 634 O O . GLU A 1 88 ? 17.130 -7.141 -22.219 1.00 97.69 88 GLU A O 1
ATOM 639 N N . LEU A 1 89 ? 15.189 -7.100 -21.093 1.00 97.12 89 LEU A N 1
ATOM 640 C CA . LEU A 1 89 ? 15.458 -8.309 -20.309 1.00 97.12 89 LEU A CA 1
ATOM 641 C C . LEU A 1 89 ? 15.411 -9.611 -21.119 1.00 97.12 89 LEU A C 1
ATOM 643 O O . LEU A 1 89 ? 15.819 -10.652 -20.605 1.00 97.12 89 LEU A O 1
ATOM 647 N N . GLY A 1 90 ? 14.887 -9.588 -22.347 1.00 98.38 90 GLY A N 1
ATOM 648 C CA . GLY A 1 90 ? 14.626 -10.802 -23.119 1.00 98.38 90 GLY A CA 1
ATOM 649 C C . GLY A 1 90 ? 13.518 -11.666 -22.510 1.00 98.38 90 GLY A C 1
ATOM 650 O O . GLY A 1 90 ? 13.591 -12.892 -22.579 1.00 98.38 90 GLY A O 1
ATOM 651 N N . ALA A 1 91 ? 12.510 -11.042 -21.887 1.00 98.69 91 ALA A N 1
ATOM 652 C CA . ALA A 1 91 ? 11.349 -11.755 -21.366 1.00 98.69 91 ALA A CA 1
ATOM 653 C C . ALA A 1 91 ? 10.627 -12.517 -22.492 1.00 98.69 91 ALA A C 1
ATOM 655 O O . ALA A 1 91 ? 10.625 -12.084 -23.646 1.00 98.69 91 ALA A O 1
ATOM 656 N N . ALA A 1 92 ? 9.993 -13.641 -22.147 1.00 98.44 92 ALA A N 1
ATOM 657 C CA . ALA A 1 92 ? 9.221 -14.428 -23.105 1.00 98.44 92 ALA A CA 1
ATOM 658 C C . ALA A 1 92 ? 8.146 -13.567 -23.796 1.00 98.44 92 ALA A C 1
ATOM 660 O O . ALA A 1 92 ? 7.562 -12.677 -23.174 1.00 98.44 92 ALA A O 1
ATOM 661 N N . ASP A 1 93 ? 7.876 -13.830 -25.074 1.00 97.62 93 ASP A N 1
ATOM 662 C CA . ASP A 1 93 ? 6.829 -13.134 -25.829 1.00 97.62 93 ASP A CA 1
ATOM 663 C C . ASP A 1 93 ? 5.457 -13.760 -25.538 1.00 97.62 93 ASP A C 1
ATOM 665 O O . ASP A 1 93 ? 4.973 -14.631 -26.259 1.00 97.62 93 ASP A O 1
ATOM 669 N N . ALA A 1 94 ? 4.880 -13.377 -24.400 1.00 98.44 94 ALA A N 1
ATOM 670 C CA . ALA A 1 94 ? 3.590 -13.843 -23.904 1.00 98.44 94 ALA A CA 1
ATOM 671 C C . ALA A 1 94 ? 2.914 -12.755 -23.052 1.00 98.44 94 ALA A C 1
ATOM 673 O O . ALA A 1 94 ? 3.518 -11.720 -22.756 1.00 98.44 94 ALA A O 1
ATOM 674 N N . SER A 1 95 ? 1.661 -12.988 -22.656 1.00 98.56 95 SER A N 1
ATOM 675 C CA . SER A 1 95 ? 0.917 -12.068 -21.788 1.00 98.56 95 SER A CA 1
ATOM 676 C C . SER A 1 95 ? 1.541 -11.977 -20.391 1.00 98.56 95 SER A C 1
ATOM 678 O O . SER A 1 95 ? 2.073 -12.959 -19.876 1.00 98.56 95 SER A O 1
ATOM 680 N N . ASP A 1 96 ? 1.462 -10.797 -19.770 1.00 98.75 96 ASP A N 1
ATOM 681 C CA . ASP A 1 96 ? 1.757 -10.591 -18.344 1.00 98.75 96 ASP A CA 1
ATOM 682 C C . ASP A 1 96 ? 0.507 -10.256 -17.510 1.00 98.75 96 ASP A C 1
ATOM 684 O O . ASP A 1 96 ? 0.609 -9.817 -16.361 1.00 98.75 96 ASP A O 1
ATOM 688 N N . ALA A 1 97 ? -0.683 -10.494 -18.070 1.00 98.75 97 ALA A N 1
ATOM 689 C CA . ALA A 1 97 ? -1.942 -10.411 -17.344 1.00 98.75 97 ALA A CA 1
ATOM 690 C C . ALA A 1 97 ? -2.109 -11.594 -16.373 1.00 98.75 97 ALA A C 1
ATOM 692 O O . ALA A 1 97 ? -1.728 -12.732 -16.662 1.00 98.75 97 ALA A O 1
ATOM 693 N N . ILE A 1 98 ? -2.717 -11.316 -15.220 1.00 98.88 98 ILE A N 1
ATOM 694 C CA . ILE A 1 98 ? -3.017 -12.308 -14.182 1.00 98.88 98 ILE A CA 1
ATOM 695 C C . ILE A 1 98 ? -4.516 -12.339 -13.879 1.00 98.88 98 ILE A C 1
ATOM 697 O O . ILE A 1 98 ? -5.248 -11.387 -14.152 1.00 98.88 98 ILE A O 1
ATOM 701 N N . PHE A 1 99 ? -4.970 -13.443 -13.296 1.00 98.81 99 PHE A N 1
ATOM 702 C CA . PHE A 1 99 ? -6.380 -13.709 -13.033 1.00 98.81 99 PHE A CA 1
ATOM 703 C C . PHE A 1 99 ? -6.916 -12.933 -11.827 1.00 98.81 99 PHE A C 1
ATOM 705 O O . PHE A 1 99 ? -7.986 -12.319 -11.893 1.00 98.81 99 PHE A O 1
ATOM 712 N N . ALA A 1 100 ? -6.168 -12.962 -10.722 1.00 98.88 100 ALA A N 1
ATOM 713 C CA . ALA A 1 100 ? -6.593 -12.379 -9.459 1.00 98.88 100 ALA A CA 1
ATOM 714 C C . ALA A 1 100 ? -5.418 -11.868 -8.616 1.00 98.88 100 ALA A C 1
ATOM 716 O O . ALA A 1 100 ? -4.274 -12.287 -8.787 1.00 98.88 100 ALA A O 1
ATOM 717 N N . VAL A 1 101 ? -5.729 -10.988 -7.668 1.00 98.94 101 VAL A N 1
ATOM 718 C CA . VAL A 1 101 ? -4.766 -10.385 -6.742 1.00 98.94 101 VAL A CA 1
ATOM 719 C C . VAL A 1 101 ? -5.158 -10.692 -5.307 1.00 98.94 101 VAL A C 1
ATOM 721 O O . VAL A 1 101 ? -6.266 -10.376 -4.885 1.00 98.94 101 VAL A O 1
ATOM 724 N N . SER A 1 102 ? -4.214 -11.219 -4.534 1.00 98.88 102 SER A N 1
ATOM 725 C CA . SER A 1 102 ? -4.202 -11.159 -3.075 1.00 98.88 102 SER A CA 1
ATOM 726 C C . SER A 1 102 ? -3.131 -10.158 -2.632 1.00 98.88 102 SER A C 1
ATOM 728 O O . SER A 1 102 ? -1.958 -10.271 -3.003 1.00 98.88 102 SER A O 1
ATOM 730 N N . ALA A 1 103 ? -3.526 -9.138 -1.874 1.00 98.81 103 ALA A N 1
ATOM 731 C CA . ALA A 1 103 ? -2.623 -8.098 -1.392 1.00 98.81 103 ALA A CA 1
ATOM 732 C C . ALA A 1 103 ? -2.860 -7.810 0.094 1.00 98.81 103 ALA A C 1
ATOM 734 O O . ALA A 1 103 ? -3.914 -7.308 0.498 1.00 98.81 103 ALA A O 1
ATOM 735 N N . TYR A 1 104 ? -1.842 -8.088 0.903 1.00 98.88 104 TYR A N 1
ATOM 736 C CA . TYR A 1 104 ? -1.791 -7.723 2.313 1.00 98.88 104 TYR A CA 1
ATOM 737 C C . TYR A 1 104 ? -1.026 -6.408 2.480 1.00 98.88 104 TYR A C 1
ATOM 739 O O . TYR A 1 104 ? 0.066 -6.251 1.933 1.00 98.88 104 TYR A O 1
ATOM 747 N N . CYS A 1 105 ? -1.629 -5.471 3.210 1.00 98.12 105 CYS A N 1
ATOM 748 C CA . CYS A 1 105 ? -1.150 -4.127 3.532 1.00 98.12 105 CYS A CA 1
ATOM 749 C C . CYS A 1 105 ? -0.329 -3.471 2.404 1.00 98.12 105 CYS A C 1
ATOM 751 O O . CYS A 1 105 ? 0.835 -3.133 2.612 1.00 98.12 105 CYS A O 1
ATOM 753 N N . PRO A 1 106 ? -0.900 -3.314 1.189 1.00 98.50 106 PRO A N 1
ATOM 754 C CA . PRO A 1 106 ? -0.148 -2.823 0.040 1.00 98.50 106 PRO A CA 1
ATOM 755 C C . PRO A 1 106 ? 0.378 -1.401 0.282 1.00 98.50 106 PRO A C 1
ATOM 757 O O . PRO A 1 106 ? -0.400 -0.449 0.367 1.00 98.50 106 PRO A O 1
ATOM 760 N N . ILE A 1 107 ? 1.705 -1.252 0.343 1.00 98.31 107 ILE A N 1
ATOM 761 C CA . ILE A 1 107 ? 2.396 0.043 0.460 1.00 98.31 107 ILE A CA 1
ATOM 762 C C . ILE A 1 107 ? 2.527 0.666 -0.939 1.00 98.31 107 ILE A C 1
ATOM 764 O O . ILE A 1 107 ? 3.579 0.629 -1.568 1.00 98.31 107 ILE A O 1
ATOM 768 N N . THR A 1 108 ? 1.401 1.138 -1.471 1.00 97.19 108 THR A N 1
ATOM 769 C CA . THR A 1 108 ? 1.271 1.742 -2.811 1.00 97.19 108 THR A CA 1
ATOM 770 C C . THR A 1 108 ? 0.972 3.240 -2.703 1.00 97.19 108 THR A C 1
ATOM 772 O O . THR A 1 108 ? 0.797 3.753 -1.598 1.00 97.19 108 THR A O 1
ATOM 775 N N . ASN A 1 109 ? 0.843 3.932 -3.843 1.00 98.31 109 ASN A N 1
ATOM 776 C CA . ASN A 1 109 ? 0.407 5.333 -3.901 1.00 98.31 109 ASN A CA 1
ATOM 777 C C . ASN A 1 109 ? 1.334 6.263 -3.094 1.00 98.31 109 ASN A C 1
ATOM 779 O O . ASN A 1 109 ? 0.884 7.121 -2.330 1.00 98.31 109 ASN A O 1
ATOM 783 N N . LEU A 1 110 ? 2.641 6.005 -3.221 1.00 98.62 110 LEU A N 1
ATOM 784 C CA . LEU A 1 110 ? 3.704 6.547 -2.375 1.00 98.62 110 LEU A CA 1
ATOM 785 C C . LEU A 1 110 ? 3.756 8.074 -2.419 1.00 98.62 110 LEU A C 1
ATOM 787 O O . LEU A 1 110 ? 3.922 8.713 -1.385 1.00 98.62 110 LEU A O 1
ATOM 791 N N . GLU A 1 111 ? 3.531 8.664 -3.589 1.00 98.19 111 GLU A N 1
ATOM 792 C CA . GLU A 1 111 ? 3.550 10.108 -3.815 1.00 98.19 111 GLU A CA 1
ATOM 793 C C . GLU A 1 111 ? 2.417 10.868 -3.096 1.00 98.19 111 GLU A C 1
ATOM 795 O O . GLU A 1 111 ? 2.449 12.095 -3.002 1.00 98.19 111 GLU A O 1
ATOM 800 N N . HIS A 1 112 ? 1.440 10.144 -2.543 1.00 98.69 112 HIS A N 1
ATOM 801 C CA . HIS A 1 112 ? 0.361 10.681 -1.711 1.00 98.69 112 HIS A CA 1
ATOM 802 C C . HIS A 1 112 ? 0.356 10.101 -0.286 1.00 98.69 112 HIS A C 1
ATOM 804 O O . HIS A 1 112 ? -0.469 10.497 0.545 1.00 98.69 112 HIS A O 1
ATOM 810 N N . ALA A 1 113 ? 1.270 9.174 0.017 1.00 98.69 113 ALA A N 1
ATOM 811 C CA . ALA A 1 113 ? 1.279 8.427 1.268 1.00 98.69 113 ALA A CA 1
ATOM 812 C C . ALA A 1 113 ? 1.695 9.282 2.470 1.00 98.69 113 ALA A C 1
ATOM 814 O O . ALA A 1 113 ? 1.173 9.067 3.560 1.00 98.69 113 ALA A O 1
ATOM 815 N N . ASP A 1 114 ? 2.543 10.297 2.277 1.00 98.88 114 ASP A N 1
ATOM 816 C CA . ASP A 1 114 ? 2.898 11.252 3.334 1.00 98.88 114 ASP A CA 1
ATOM 817 C C . ASP A 1 114 ? 1.688 12.051 3.821 1.00 98.88 114 ASP A C 1
ATOM 819 O O . ASP A 1 114 ? 1.411 12.101 5.018 1.00 98.88 114 ASP A O 1
ATOM 823 N N . ALA A 1 115 ? 0.914 12.622 2.895 1.00 98.81 115 ALA A N 1
ATOM 824 C CA . ALA A 1 115 ? -0.298 13.362 3.236 1.00 98.81 115 ALA A CA 1
ATOM 825 C C . ALA A 1 115 ? -1.341 12.454 3.911 1.00 98.81 115 ALA A C 1
ATOM 827 O O . ALA A 1 115 ? -1.938 12.844 4.914 1.00 98.81 115 ALA A O 1
ATOM 828 N N . ALA A 1 116 ? -1.512 11.224 3.412 1.00 98.88 116 ALA A N 1
ATOM 829 C CA . ALA A 1 116 ? -2.412 10.238 4.010 1.00 98.88 116 ALA A CA 1
ATOM 830 C C . ALA A 1 116 ? -1.991 9.861 5.441 1.00 98.88 116 ALA A C 1
ATOM 832 O O . ALA A 1 116 ? -2.823 9.800 6.346 1.00 98.88 116 ALA A O 1
ATOM 833 N N . TYR A 1 117 ? -0.691 9.632 5.653 1.00 98.81 117 TYR A N 1
ATOM 834 C CA . TYR A 1 117 ? -0.137 9.256 6.951 1.00 98.81 117 TYR A CA 1
ATOM 835 C C . TYR A 1 117 ? -0.366 10.347 7.996 1.00 98.81 117 TYR A C 1
ATOM 837 O O . TYR A 1 117 ? -0.787 10.060 9.117 1.00 98.81 117 TYR A O 1
ATOM 845 N N . GLU A 1 118 ? -0.134 11.607 7.628 1.00 98.75 118 GLU A N 1
ATOM 846 C CA . GLU A 1 118 ? -0.376 12.726 8.535 1.00 98.75 118 GLU A CA 1
ATOM 847 C C . GLU A 1 118 ? -1.871 13.007 8.725 1.00 98.75 118 GLU A C 1
ATOM 849 O O . GLU A 1 118 ? -2.276 13.366 9.827 1.00 98.75 118 GLU A O 1
ATOM 854 N N . TRP A 1 119 ? -2.726 12.777 7.724 1.00 98.81 119 TRP A N 1
ATOM 855 C CA . TRP A 1 119 ? -4.178 12.863 7.914 1.00 98.81 119 TRP A CA 1
ATOM 856 C C . TRP A 1 119 ? -4.679 11.916 9.011 1.00 98.81 119 TRP A C 1
ATOM 858 O O . TRP A 1 119 ? -5.458 12.338 9.868 1.00 98.81 119 TRP A O 1
ATOM 868 N N . GLU A 1 120 ? -4.195 10.672 9.028 1.00 98.62 120 GLU A N 1
ATOM 869 C CA . GLU A 1 120 ? -4.639 9.673 10.001 1.00 98.62 120 GLU A CA 1
ATOM 870 C C . GLU A 1 120 ? -3.940 9.789 11.365 1.00 98.62 120 GLU A C 1
ATOM 872 O O . GLU A 1 120 ? -4.584 9.629 12.402 1.00 98.62 120 GLU A O 1
ATOM 877 N N . PHE A 1 121 ? -2.635 10.082 11.392 1.00 98.56 121 PHE A N 1
ATOM 878 C CA . PHE A 1 121 ? -1.811 9.953 12.601 1.00 98.56 121 PHE A CA 1
ATOM 879 C C . PHE A 1 121 ? -1.290 11.272 13.186 1.00 98.56 121 PHE A C 1
ATOM 881 O O . PHE A 1 121 ? -0.518 11.227 14.144 1.00 98.56 121 PHE A O 1
ATOM 888 N N . HIS A 1 122 ? -1.705 12.441 12.682 1.00 97.12 122 HIS A N 1
ATOM 889 C CA . HIS A 1 122 ? -1.254 13.752 13.188 1.00 97.12 122 HIS A CA 1
ATOM 890 C C . HIS A 1 122 ? -1.414 13.936 14.708 1.00 97.12 122 HIS A C 1
ATOM 892 O O . HIS A 1 122 ? -0.599 14.601 15.347 1.00 97.12 122 HIS A O 1
ATOM 898 N N . SER A 1 123 ? -2.458 13.355 15.310 1.00 95.00 123 SER A N 1
ATOM 899 C CA . SER A 1 123 ? -2.716 13.463 16.754 1.00 95.00 123 SER A CA 1
ATOM 900 C C . SER A 1 123 ? -1.681 12.719 17.613 1.00 95.00 123 SER A C 1
ATOM 902 O O . SER A 1 123 ? -1.571 12.975 18.816 1.00 95.00 123 SER A O 1
ATOM 904 N N . LEU A 1 124 ? -0.903 11.816 17.011 1.00 97.75 124 LEU A N 1
ATOM 905 C CA . LEU A 1 124 ? 0.100 11.003 17.683 1.00 97.75 124 LEU A CA 1
ATOM 906 C C . LEU A 1 124 ? 1.451 11.724 17.674 1.00 97.75 124 LEU A C 1
ATOM 908 O O . LEU A 1 124 ? 1.989 12.069 16.626 1.00 97.75 124 LEU A O 1
ATOM 912 N N . LYS A 1 125 ? 2.034 11.921 18.858 1.00 97.44 125 LYS A N 1
ATOM 913 C CA . LYS A 1 125 ? 3.338 12.591 19.013 1.00 97.44 125 LYS A CA 1
ATOM 914 C C . LYS A 1 125 ? 4.479 11.625 19.279 1.00 97.44 125 LYS A C 1
ATOM 916 O O . LYS A 1 125 ? 5.613 11.915 18.924 1.00 97.44 125 LYS A O 1
ATOM 921 N N . ASP A 1 126 ? 4.187 10.492 19.900 1.00 98.19 126 ASP A N 1
ATOM 922 C CA . ASP A 1 126 ? 5.190 9.484 20.209 1.00 98.19 126 ASP A CA 1
ATOM 923 C C . ASP A 1 126 ? 5.234 8.450 19.097 1.00 98.19 126 ASP A C 1
ATOM 925 O O . ASP A 1 126 ? 4.183 7.975 18.649 1.00 98.19 126 ASP A O 1
ATOM 929 N N . TYR A 1 127 ? 6.444 8.089 18.678 1.00 97.44 127 TYR A N 1
ATOM 930 C CA . TYR A 1 127 ? 6.677 7.079 17.662 1.00 97.44 127 TYR A CA 1
ATOM 931 C C . TYR A 1 127 ? 7.427 5.858 18.196 1.00 97.44 127 TYR A C 1
ATOM 933 O O . TYR A 1 127 ? 8.180 5.939 19.169 1.00 97.44 127 TYR A O 1
ATOM 941 N N . SER A 1 128 ? 7.195 4.713 17.557 1.00 95.62 128 SER A N 1
ATOM 942 C CA . SER A 1 128 ? 7.903 3.456 17.807 1.00 95.62 128 SER A CA 1
ATOM 943 C C . SER A 1 128 ? 7.929 2.618 16.533 1.00 95.62 128 SER A C 1
ATOM 945 O O . SER A 1 128 ? 6.879 2.284 15.985 1.00 95.62 128 SER A O 1
ATOM 947 N N . ARG A 1 129 ? 9.127 2.289 16.044 1.00 91.31 129 ARG A N 1
ATOM 948 C CA . ARG A 1 129 ? 9.330 1.495 14.822 1.00 91.31 129 ARG A CA 1
ATOM 949 C C . ARG A 1 129 ? 10.513 0.556 14.948 1.00 91.31 129 ARG A C 1
ATOM 951 O O . ARG A 1 129 ? 11.425 0.827 15.720 1.00 91.31 129 ARG A O 1
ATOM 958 N N . MET A 1 130 ? 10.529 -0.511 14.156 1.00 87.56 130 MET A N 1
ATOM 959 C CA . MET A 1 130 ? 11.708 -1.373 14.062 1.00 87.56 130 MET A CA 1
ATOM 960 C C . MET A 1 130 ? 12.902 -0.593 13.497 1.00 87.56 130 MET A C 1
ATOM 962 O O . MET A 1 130 ? 12.767 0.171 12.540 1.00 87.56 130 MET A O 1
ATOM 966 N N . ASP A 1 131 ? 14.077 -0.795 14.089 1.00 86.50 131 ASP A N 1
ATOM 967 C CA . ASP A 1 131 ? 15.344 -0.303 13.563 1.00 86.50 131 ASP A CA 1
ATOM 968 C C . ASP A 1 131 ? 15.768 -1.163 12.368 1.00 86.50 131 ASP A C 1
ATOM 970 O O . ASP A 1 131 ? 16.339 -2.248 12.504 1.00 86.50 131 ASP A O 1
ATOM 974 N N . MET A 1 132 ? 15.476 -0.655 11.174 1.00 80.88 132 MET A N 1
ATOM 975 C CA . MET A 1 132 ? 15.788 -1.330 9.918 1.00 80.88 132 MET A CA 1
ATOM 976 C C . MET A 1 132 ? 17.244 -1.119 9.473 1.00 80.88 132 MET A C 1
ATOM 978 O O . MET A 1 132 ? 17.676 -1.759 8.517 1.00 80.88 132 MET A O 1
ATOM 982 N N . SER A 1 133 ? 18.030 -0.271 10.154 1.00 76.88 133 SER A N 1
ATOM 983 C CA . SER A 1 133 ? 19.399 0.084 9.730 1.00 76.88 133 SER A CA 1
ATOM 984 C C . SER A 1 133 ? 20.382 -1.093 9.768 1.00 76.88 133 SER A C 1
ATOM 986 O O . SER A 1 133 ? 21.394 -1.088 9.069 1.00 76.88 133 SER A O 1
ATOM 988 N N . LYS A 1 134 ? 20.075 -2.122 10.567 1.00 70.38 134 LYS A N 1
ATOM 989 C CA . LYS A 1 134 ? 20.886 -3.342 10.727 1.00 70.38 134 LYS A CA 1
ATOM 990 C C . LYS A 1 134 ? 20.198 -4.594 10.184 1.00 70.38 134 LYS A C 1
ATOM 992 O O . LYS A 1 134 ? 20.668 -5.710 10.430 1.00 70.38 134 LYS A O 1
ATOM 997 N N . LEU A 1 135 ? 19.077 -4.434 9.480 1.00 73.00 135 LEU A N 1
ATOM 998 C CA . LEU A 1 135 ? 18.354 -5.567 8.927 1.00 73.00 135 LEU A CA 1
ATOM 999 C C . LEU A 1 135 ? 19.117 -6.149 7.730 1.00 73.00 135 LEU A C 1
ATOM 1001 O O . LEU A 1 135 ? 19.438 -5.454 6.772 1.00 73.00 135 LEU A O 1
ATOM 1005 N N . ASN A 1 136 ? 19.389 -7.447 7.780 1.00 73.81 136 ASN A N 1
ATOM 1006 C CA . ASN A 1 136 ? 19.872 -8.244 6.661 1.00 73.81 136 ASN A CA 1
ATOM 1007 C C . ASN A 1 136 ? 19.158 -9.601 6.675 1.00 73.81 136 ASN A C 1
ATOM 1009 O O . ASN A 1 136 ? 18.418 -9.908 7.609 1.00 73.81 136 ASN A O 1
ATOM 1013 N N . ALA A 1 137 ? 19.373 -10.426 5.648 1.00 74.19 137 ALA A N 1
ATOM 1014 C CA . ALA A 1 137 ? 18.701 -11.722 5.545 1.00 74.19 137 ALA A CA 1
ATOM 1015 C C . ALA A 1 137 ? 18.930 -12.609 6.784 1.00 74.19 137 ALA A C 1
ATOM 1017 O O . ALA A 1 137 ? 18.008 -13.279 7.240 1.00 74.19 137 ALA A O 1
ATOM 1018 N N . THR A 1 138 ? 20.131 -12.588 7.366 1.00 76.56 138 THR A N 1
ATOM 1019 C CA . THR A 1 138 ? 20.453 -13.371 8.564 1.00 76.56 138 THR A CA 1
ATOM 1020 C C . THR A 1 138 ? 19.701 -12.858 9.791 1.00 76.56 138 THR A C 1
ATOM 1022 O O . THR A 1 138 ? 19.061 -13.649 10.477 1.00 76.56 138 THR A O 1
ATOM 1025 N N . THR A 1 139 ? 19.734 -11.548 10.062 1.00 75.38 139 THR A N 1
ATOM 1026 C CA . THR A 1 139 ? 19.060 -10.957 11.233 1.00 75.38 139 THR A CA 1
ATOM 1027 C C . THR A 1 139 ? 17.539 -10.977 11.109 1.00 75.38 139 THR A C 1
ATOM 1029 O O . THR A 1 139 ? 16.863 -11.134 12.116 1.00 75.38 139 THR A O 1
ATOM 1032 N N . TYR A 1 140 ? 16.997 -10.895 9.893 1.00 72.31 140 TYR A N 1
ATOM 1033 C CA . TYR A 1 140 ? 15.562 -11.045 9.638 1.00 72.31 140 TYR A CA 1
ATOM 1034 C C . TYR A 1 140 ? 15.070 -12.484 9.868 1.00 72.31 140 TYR A C 1
ATOM 1036 O O . TYR A 1 140 ? 13.976 -12.696 10.389 1.00 72.31 140 TYR A O 1
ATOM 1044 N N . ASN A 1 141 ? 15.874 -13.486 9.490 1.00 76.12 141 ASN A N 1
ATOM 1045 C CA . ASN A 1 141 ? 15.503 -14.895 9.639 1.00 76.12 141 ASN A CA 1
ATOM 1046 C C . ASN A 1 141 ? 15.727 -15.441 11.060 1.00 76.12 141 ASN A C 1
ATOM 1048 O O . ASN A 1 141 ? 15.104 -16.440 11.429 1.00 76.12 141 ASN A O 1
ATOM 1052 N N . ASP A 1 142 ? 16.574 -14.801 11.871 1.00 78.75 142 ASP A N 1
ATOM 1053 C CA . ASP A 1 142 ? 16.757 -15.151 13.281 1.00 78.75 142 ASP A CA 1
ATOM 1054 C C . ASP A 1 142 ? 15.590 -14.636 14.141 1.00 78.75 142 ASP A C 1
ATOM 1056 O O . ASP A 1 142 ? 15.636 -13.565 14.744 1.00 78.75 142 ASP A O 1
ATOM 1060 N N . ARG A 1 143 ? 14.532 -15.447 14.238 1.00 73.94 143 ARG A N 1
ATOM 1061 C CA . ARG A 1 143 ? 13.345 -15.143 15.056 1.00 73.94 143 ARG A CA 1
ATOM 1062 C C . ARG A 1 143 ? 13.553 -15.340 16.562 1.00 73.94 143 ARG A C 1
ATOM 1064 O O . ARG A 1 143 ? 12.597 -15.188 17.320 1.00 73.94 143 ARG A O 1
ATOM 1071 N N . SER A 1 144 ? 14.756 -15.710 17.014 1.00 82.56 144 SER A N 1
ATOM 1072 C CA . SER A 1 144 ? 15.030 -15.931 18.443 1.00 82.56 144 SER A CA 1
ATOM 1073 C C . SER A 1 144 ? 15.204 -14.632 19.235 1.00 82.56 144 SER A C 1
ATOM 1075 O O . SER A 1 144 ? 15.111 -14.644 20.464 1.00 82.56 144 SER A O 1
ATOM 1077 N N . LYS A 1 145 ? 15.438 -13.505 18.550 1.00 76.94 145 LYS A N 1
ATOM 1078 C CA . LYS A 1 145 ? 15.664 -12.194 19.163 1.00 76.94 145 LYS A CA 1
ATOM 1079 C C . LYS A 1 145 ? 14.614 -11.199 18.699 1.00 76.94 145 LYS A C 1
ATOM 1081 O O . LYS A 1 145 ? 14.268 -11.144 17.523 1.00 76.94 145 LYS A O 1
ATOM 1086 N N . ALA A 1 146 ? 14.136 -10.381 19.633 1.00 78.94 146 ALA A N 1
ATOM 1087 C CA . ALA A 1 146 ? 13.309 -9.239 19.282 1.00 78.94 146 ALA A CA 1
ATOM 1088 C C . ALA A 1 146 ? 14.131 -8.242 18.454 1.00 78.94 146 ALA A C 1
ATOM 1090 O O . ALA A 1 146 ? 15.294 -7.969 18.766 1.00 78.94 146 ALA A O 1
ATOM 1091 N N . MET A 1 147 ? 13.511 -7.694 17.413 1.00 81.19 147 MET A N 1
ATOM 1092 C CA . MET A 1 147 ? 14.102 -6.620 16.625 1.00 81.19 147 MET A CA 1
ATOM 1093 C C . MET A 1 147 ? 14.274 -5.371 17.492 1.00 81.19 147 MET A C 1
ATOM 1095 O O . MET A 1 147 ? 13.404 -5.037 18.298 1.00 81.19 147 MET A O 1
ATOM 1099 N N . ALA A 1 148 ? 15.407 -4.686 17.331 1.00 85.94 148 ALA A N 1
ATOM 1100 C CA . ALA A 1 148 ? 15.629 -3.408 17.994 1.00 85.94 148 ALA A CA 1
ATOM 1101 C C . ALA A 1 148 ? 14.564 -2.397 17.544 1.00 85.94 148 ALA A C 1
ATOM 1103 O O . ALA A 1 148 ? 14.175 -2.383 16.377 1.00 85.94 148 ALA A O 1
ATOM 1104 N N . MET A 1 149 ? 14.105 -1.560 18.473 1.00 90.56 149 MET A N 1
ATOM 1105 C CA . MET A 1 149 ? 13.100 -0.528 18.219 1.00 90.56 149 MET A CA 1
ATOM 1106 C C . MET A 1 149 ? 13.735 0.858 18.344 1.00 90.56 149 MET A C 1
ATOM 1108 O O . MET A 1 149 ? 14.553 1.091 19.233 1.00 90.56 149 MET A O 1
ATOM 1112 N N . ILE A 1 150 ? 13.326 1.779 17.477 1.00 91.69 150 ILE A N 1
ATOM 1113 C CA . ILE A 1 150 ? 13.579 3.214 17.589 1.00 91.69 150 ILE A CA 1
ATOM 1114 C C . ILE A 1 150 ? 12.302 3.854 18.119 1.00 91.69 150 ILE A C 1
ATOM 1116 O O . ILE A 1 150 ? 11.250 3.760 17.484 1.00 91.69 150 ILE A O 1
ATOM 1120 N N . GLU A 1 151 ? 12.411 4.524 19.261 1.00 95.56 151 GLU A N 1
ATOM 1121 C CA . GLU A 1 151 ? 11.315 5.258 19.880 1.00 95.56 151 GLU A CA 1
ATOM 1122 C C . GLU A 1 151 ? 11.701 6.712 20.122 1.00 95.56 151 GLU A C 1
ATOM 1124 O O . GLU A 1 151 ? 12.871 7.035 20.334 1.00 95.56 151 GLU A O 1
ATOM 1129 N N . GLY A 1 152 ? 10.703 7.586 20.136 1.00 96.62 152 GLY A N 1
ATOM 1130 C CA . GLY A 1 152 ? 10.892 8.982 20.491 1.00 96.62 152 GLY A CA 1
ATOM 1131 C C . GLY A 1 152 ? 9.595 9.767 20.419 1.00 96.62 152 GLY A C 1
ATOM 1132 O O . GLY A 1 152 ? 8.517 9.202 20.237 1.00 96.62 152 GLY A O 1
ATOM 1133 N N . THR A 1 153 ? 9.725 11.081 20.536 1.00 98.06 153 THR A N 1
ATOM 1134 C CA . THR A 1 153 ? 8.628 12.039 20.401 1.00 98.06 153 THR A CA 1
ATOM 1135 C C . THR A 1 153 ? 8.975 13.008 19.280 1.00 98.06 153 THR A C 1
ATOM 1137 O O . THR A 1 153 ? 10.140 13.375 19.113 1.00 98.06 153 THR A O 1
ATOM 1140 N N . LEU A 1 154 ? 7.980 13.395 18.486 1.00 98.31 154 LEU A N 1
ATOM 1141 C CA . LEU A 1 154 ? 8.157 14.368 17.416 1.00 98.31 154 LEU A CA 1
ATOM 1142 C C . LEU A 1 154 ? 8.589 15.726 17.967 1.00 98.31 154 LEU A C 1
ATOM 1144 O O . LEU A 1 154 ? 8.069 16.186 18.984 1.00 98.31 154 LEU A O 1
ATOM 1148 N N . THR A 1 155 ? 9.495 16.388 17.253 1.00 98.12 155 THR A N 1
ATOM 1149 C CA . THR A 1 155 ? 9.865 17.780 17.527 1.00 98.12 155 THR A CA 1
ATOM 1150 C C . THR A 1 155 ? 8.754 18.746 17.101 1.00 98.12 155 THR A C 1
ATOM 1152 O O . THR A 1 155 ? 7.878 18.397 16.307 1.00 98.12 155 THR A O 1
ATOM 1155 N N . ASP A 1 156 ? 8.806 19.996 17.569 1.00 98.12 156 ASP A N 1
ATOM 1156 C CA . ASP A 1 156 ? 7.862 21.044 17.145 1.00 98.12 156 ASP A CA 1
ATOM 1157 C C . ASP A 1 156 ? 7.913 21.309 15.629 1.00 98.12 156 ASP A C 1
ATOM 1159 O O . ASP A 1 156 ? 6.890 21.570 14.990 1.00 98.12 156 ASP A O 1
ATOM 1163 N N . GLU A 1 157 ? 9.100 21.185 15.031 1.00 97.62 157 GLU A N 1
ATOM 1164 C CA . GLU A 1 157 ? 9.286 21.258 13.581 1.00 97.62 157 GLU A CA 1
ATOM 1165 C C . GLU A 1 157 ? 8.569 20.099 12.875 1.00 97.62 157 GLU A C 1
ATOM 1167 O O . GLU A 1 157 ? 7.790 20.324 11.949 1.00 97.62 157 GLU A O 1
ATOM 1172 N N . GLN A 1 158 ? 8.738 18.867 13.363 1.00 98.25 158 GLN A N 1
ATOM 1173 C CA . GLN A 1 158 ? 8.043 17.694 12.827 1.00 98.25 158 GLN A CA 1
ATOM 1174 C C . GLN A 1 158 ? 6.521 17.803 12.981 1.00 98.25 158 GLN A C 1
ATOM 1176 O O . GLN A 1 158 ? 5.787 17.468 12.054 1.00 98.25 158 GLN A O 1
ATOM 1181 N N . LEU A 1 159 ? 6.021 18.324 14.104 1.00 98.31 159 LEU A N 1
ATOM 1182 C CA . LEU A 1 159 ? 4.589 18.591 14.289 1.00 98.31 159 LEU A CA 1
ATOM 1183 C C . LEU A 1 159 ? 4.068 19.651 13.306 1.00 98.31 159 LEU A C 1
ATOM 1185 O O . LEU A 1 159 ? 2.947 19.535 12.805 1.00 98.31 159 LEU A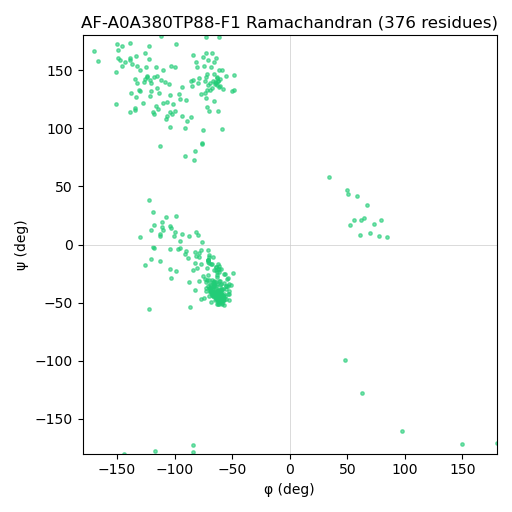 O 1
ATOM 1189 N N . SER A 1 160 ? 4.884 20.657 12.989 1.00 98.12 160 SER A N 1
ATOM 1190 C CA . SER A 1 160 ? 4.547 21.682 11.995 1.00 98.12 160 SER A CA 1
ATOM 1191 C C . SER A 1 160 ? 4.488 21.100 10.579 1.00 98.12 160 SER A C 1
ATOM 1193 O O . SER A 1 160 ? 3.536 21.371 9.848 1.00 98.12 160 SER A O 1
ATOM 1195 N N . ILE A 1 161 ? 5.444 20.239 10.212 1.00 98.50 161 ILE A N 1
ATOM 1196 C CA . ILE A 1 161 ? 5.447 19.514 8.930 1.00 98.50 161 ILE A CA 1
ATOM 1197 C C . ILE A 1 161 ? 4.231 18.584 8.835 1.00 98.50 161 ILE A C 1
ATOM 1199 O O . ILE A 1 161 ? 3.518 18.606 7.833 1.00 98.50 161 ILE A O 1
ATOM 1203 N N . SER A 1 162 ? 3.953 17.826 9.901 1.00 98.56 162 SER A N 1
ATOM 1204 C CA . SER A 1 162 ? 2.775 16.960 10.018 1.00 98.56 162 SER A CA 1
ATOM 1205 C C . SER A 1 162 ? 1.482 17.727 9.738 1.00 98.56 162 SER A C 1
ATOM 1207 O O . SER A 1 162 ? 0.668 17.312 8.915 1.00 98.56 162 SER A O 1
ATOM 1209 N N . LYS A 1 163 ? 1.325 18.909 10.349 1.00 98.25 163 LYS A N 1
ATOM 1210 C CA . LYS A 1 163 ? 0.163 19.774 10.124 1.00 98.25 163 LYS A CA 1
ATOM 1211 C C . LYS A 1 163 ? 0.023 20.195 8.655 1.00 98.25 163 LYS A C 1
ATOM 1213 O O . LYS A 1 163 ? -1.087 20.171 8.136 1.00 98.25 163 LYS A O 1
ATOM 1218 N N . ILE A 1 164 ? 1.122 20.559 7.989 1.00 98.19 164 ILE A N 1
ATOM 1219 C CA . ILE A 1 164 ? 1.113 20.984 6.577 1.00 98.19 164 ILE A CA 1
ATOM 1220 C C . ILE A 1 164 ? 0.767 19.823 5.633 1.00 98.19 164 ILE A C 1
ATOM 1222 O O . ILE A 1 164 ? 0.056 20.012 4.648 1.00 98.19 164 ILE A O 1
ATOM 1226 N N . LEU A 1 165 ? 1.278 18.622 5.899 1.00 98.50 165 LEU A N 1
ATOM 1227 C CA . LEU A 1 165 ? 0.972 17.430 5.103 1.00 98.50 165 LEU A CA 1
ATOM 1228 C C . LEU A 1 165 ? -0.481 16.978 5.301 1.00 98.50 165 LEU A C 1
ATOM 1230 O O . LEU A 1 165 ? -1.160 16.688 4.318 1.00 98.50 165 LEU A O 1
ATOM 1234 N N . LYS A 1 166 ? -0.993 17.013 6.541 1.00 98.31 166 LYS A N 1
ATOM 1235 C CA . LYS A 1 166 ? -2.400 16.707 6.849 1.00 98.31 166 LYS A CA 1
ATOM 1236 C C . LYS A 1 166 ? -3.367 17.549 6.010 1.00 98.31 166 LYS A C 1
ATOM 1238 O O . LYS A 1 166 ? -4.341 17.006 5.495 1.00 98.31 166 LYS A O 1
ATOM 1243 N N . THR A 1 167 ? -3.105 18.847 5.834 1.00 97.81 167 THR A N 1
ATOM 1244 C CA . THR A 1 167 ? -3.997 19.733 5.061 1.00 97.81 167 THR A CA 1
ATOM 1245 C C . THR A 1 167 ? -3.979 19.473 3.554 1.00 97.81 167 THR A C 1
ATOM 1247 O O . THR A 1 167 ? -4.865 19.951 2.861 1.00 97.81 167 THR A O 1
ATOM 1250 N N . GLN A 1 168 ? -3.000 18.731 3.024 1.00 97.38 168 GLN A N 1
ATOM 1251 C CA . GLN A 1 168 ? -2.924 18.414 1.589 1.00 97.38 168 GLN A CA 1
ATOM 1252 C C . GLN A 1 168 ? -3.787 17.207 1.202 1.00 97.38 168 GLN A C 1
ATOM 1254 O O . GLN A 1 168 ? -4.142 17.043 0.035 1.00 97.38 168 GLN A O 1
ATOM 1259 N N . PHE A 1 169 ? -4.114 16.337 2.160 1.00 98.62 169 PHE A N 1
ATOM 1260 C CA . PHE A 1 169 ? -4.803 15.084 1.864 1.00 98.62 169 PHE A CA 1
ATOM 1261 C C . PHE A 1 169 ? -6.263 15.247 1.400 1.00 98.62 169 PHE A C 1
ATOM 1263 O O . PHE A 1 169 ? -6.643 14.540 0.462 1.00 98.62 169 PHE A O 1
ATOM 1270 N N . PRO A 1 170 ? -7.084 16.160 1.967 1.00 98.75 170 PRO A N 1
ATOM 1271 C CA . PRO A 1 170 ? -8.463 16.349 1.513 1.00 98.75 170 PRO A CA 1
ATOM 1272 C C . PRO A 1 170 ? -8.584 16.681 0.024 1.00 98.75 170 PRO A C 1
ATOM 1274 O O . PRO A 1 170 ? -9.387 16.062 -0.674 1.00 98.75 170 PRO A O 1
ATOM 1277 N N . ASP A 1 171 ? -7.744 17.587 -0.483 1.00 98.44 171 ASP A N 1
ATOM 1278 C CA . ASP A 1 171 ? -7.737 17.967 -1.901 1.00 98.44 171 ASP A CA 1
ATOM 1279 C C . ASP A 1 171 ? -7.449 16.766 -2.801 1.00 98.44 171 ASP A C 1
ATOM 1281 O O . ASP A 1 171 ? -8.129 16.558 -3.808 1.00 98.44 171 ASP A O 1
ATOM 1285 N N . TYR A 1 172 ? -6.482 15.932 -2.410 1.00 98.50 172 TYR A N 1
ATOM 1286 C CA . TYR A 1 172 ? -6.173 14.701 -3.127 1.00 98.50 172 TYR A CA 1
ATOM 1287 C C . TYR A 1 172 ? -7.367 13.736 -3.148 1.00 98.50 172 TYR A C 1
ATOM 1289 O O . TYR A 1 172 ? -7.777 13.297 -4.223 1.00 98.50 172 TYR A O 1
ATOM 1297 N N . VAL A 1 173 ? -7.969 13.440 -1.990 1.00 98.81 173 VAL A N 1
ATOM 1298 C CA . VAL A 1 173 ? -9.134 12.541 -1.899 1.00 98.81 173 VAL A CA 1
ATOM 1299 C C . VAL A 1 173 ? -10.295 13.050 -2.753 1.00 98.81 173 VAL A C 1
ATOM 1301 O O . VAL A 1 173 ? -10.901 12.280 -3.500 1.00 98.81 173 VAL A O 1
ATOM 1304 N N . ASN A 1 174 ? -10.578 14.349 -2.700 1.00 98.81 174 ASN A N 1
ATOM 1305 C CA . ASN A 1 174 ? -11.669 14.950 -3.461 1.00 98.81 174 ASN A CA 1
ATOM 1306 C C . ASN A 1 174 ? -11.400 14.922 -4.974 1.00 98.81 174 ASN A C 1
ATOM 1308 O O . ASN A 1 174 ? -12.308 14.621 -5.751 1.00 98.81 174 ASN A O 1
ATOM 1312 N N . ALA A 1 175 ? -10.154 15.140 -5.408 1.00 98.56 175 ALA A N 1
ATOM 1313 C CA . ALA A 1 175 ? -9.764 15.053 -6.817 1.00 98.56 175 ALA A CA 1
ATOM 1314 C C . ALA A 1 175 ? -9.938 13.639 -7.404 1.00 98.56 175 ALA A C 1
ATOM 1316 O O . ALA A 1 175 ? -10.183 13.480 -8.603 1.00 98.56 175 ALA A O 1
ATOM 1317 N N . LEU A 1 176 ? -9.881 12.599 -6.566 1.00 98.44 176 LEU A N 1
ATOM 1318 C CA . LEU A 1 176 ? -10.146 11.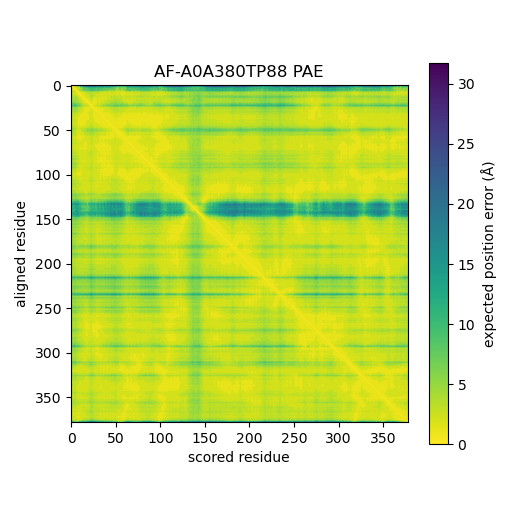226 -6.990 1.00 98.44 176 LEU A CA 1
ATOM 1319 C C . LEU A 1 176 ? -11.627 10.967 -7.315 1.00 98.44 176 LEU A C 1
ATOM 1321 O O . LEU A 1 176 ? -11.917 9.937 -7.928 1.00 98.44 176 LEU A O 1
ATOM 1325 N N . ASN A 1 177 ? -12.559 11.857 -6.952 1.00 98.44 177 ASN A N 1
ATOM 1326 C CA . ASN A 1 177 ? -13.998 11.693 -7.198 1.00 98.44 177 ASN A CA 1
ATOM 1327 C C . ASN A 1 177 ? -14.527 10.321 -6.733 1.00 98.44 177 ASN A C 1
ATOM 1329 O O . ASN A 1 177 ? -15.255 9.640 -7.461 1.00 98.44 177 ASN A O 1
ATOM 1333 N N . LEU A 1 178 ? -14.092 9.883 -5.548 1.00 98.81 178 LEU A N 1
ATOM 1334 C CA . LEU A 1 178 ? -14.414 8.564 -5.006 1.00 98.81 178 LEU A CA 1
ATOM 1335 C C . LEU A 1 178 ? -15.918 8.410 -4.770 1.00 98.81 178 LEU A C 1
ATOM 1337 O O . LEU A 1 178 ? -16.589 9.351 -4.341 1.00 98.81 178 LEU A O 1
ATOM 1341 N N . LYS A 1 179 ? -16.436 7.204 -5.017 1.00 98.56 179 LYS A N 1
ATOM 1342 C CA . LYS A 1 179 ? -17.834 6.849 -4.761 1.00 98.56 179 LYS A CA 1
ATOM 1343 C C . LYS A 1 179 ? -17.941 5.502 -4.063 1.00 98.56 179 LYS A C 1
ATOM 1345 O O . LYS A 1 179 ? -17.188 4.587 -4.384 1.00 98.56 179 LYS A O 1
ATOM 1350 N N . ASP A 1 180 ? -18.879 5.381 -3.131 1.00 96.62 180 ASP A N 1
ATOM 1351 C CA . ASP A 1 180 ? -19.227 4.089 -2.540 1.00 96.62 180 ASP A CA 1
ATOM 1352 C C . ASP A 1 180 ? -20.019 3.201 -3.523 1.00 96.62 180 ASP A C 1
ATOM 1354 O O . ASP A 1 180 ? -20.344 3.596 -4.647 1.00 96.62 180 ASP A O 1
ATOM 1358 N N . SER A 1 181 ? -20.359 1.984 -3.090 1.00 93.31 181 SER A N 1
ATOM 1359 C CA . SER A 1 181 ? -21.148 1.026 -3.879 1.00 93.31 181 SER A CA 1
ATOM 1360 C C . SER A 1 181 ? -22.565 1.501 -4.229 1.00 93.31 181 SER A C 1
ATOM 1362 O O . SER A 1 181 ? -23.205 0.925 -5.105 1.00 93.31 181 SER A O 1
ATOM 1364 N N . GLN A 1 182 ? -23.075 2.521 -3.540 1.00 95.31 182 GLN A N 1
ATOM 1365 C CA . GLN A 1 182 ? -24.384 3.129 -3.760 1.00 95.31 182 GLN A CA 1
ATOM 1366 C C . GLN A 1 182 ? -24.282 4.365 -4.672 1.00 95.31 182 GLN A C 1
ATOM 1368 O O . GLN A 1 182 ? -25.302 4.950 -5.029 1.00 95.31 182 GLN A O 1
ATOM 1373 N N . GLY A 1 183 ? -23.068 4.753 -5.076 1.00 96.81 183 GLY A N 1
ATOM 1374 C CA . GLY A 1 183 ? -22.798 5.920 -5.907 1.00 96.81 183 GLY A CA 1
ATOM 1375 C C . GLY A 1 183 ? -22.681 7.235 -5.132 1.00 96.81 183 GLY A C 1
ATOM 1376 O O . GLY A 1 183 ? -22.554 8.284 -5.770 1.00 96.81 183 GLY A O 1
ATOM 1377 N N . ASN A 1 184 ? -22.695 7.211 -3.795 1.00 98.19 184 ASN A N 1
ATOM 1378 C CA . ASN A 1 184 ? -22.524 8.414 -2.982 1.00 98.19 184 ASN A CA 1
ATOM 1379 C C . ASN A 1 184 ? -21.066 8.867 -3.009 1.00 98.19 184 ASN A C 1
ATOM 1381 O O . ASN A 1 184 ? -20.153 8.046 -2.929 1.00 98.19 184 ASN A O 1
ATOM 1385 N N . ALA A 1 185 ? -20.845 10.179 -3.076 1.00 98.62 185 ALA A N 1
ATOM 1386 C CA . ALA A 1 185 ? -19.503 10.744 -3.058 1.00 98.62 185 ALA A CA 1
ATOM 1387 C C . ALA A 1 185 ? -18.817 10.533 -1.696 1.00 98.62 185 ALA A C 1
ATOM 1389 O O . ALA A 1 185 ? -19.398 10.788 -0.636 1.00 98.62 185 ALA A O 1
ATOM 1390 N N . LEU A 1 186 ? -17.556 10.106 -1.742 1.00 98.88 186 LEU A N 1
ATOM 1391 C CA . LEU A 1 186 ? -16.673 9.968 -0.589 1.00 98.88 186 LEU A CA 1
ATOM 1392 C C . LEU A 1 186 ? -15.673 11.126 -0.597 1.00 98.88 186 LEU A C 1
ATOM 1394 O O . LEU A 1 186 ? -14.710 11.110 -1.361 1.00 98.88 186 LEU A O 1
ATOM 1398 N N . THR A 1 187 ? -15.923 12.133 0.235 1.00 98.88 187 THR A N 1
ATOM 1399 C CA . THR A 1 187 ? -15.168 13.393 0.265 1.00 98.88 187 THR A CA 1
ATOM 1400 C C . THR A 1 187 ? -14.639 13.696 1.661 1.00 98.88 187 THR A C 1
ATOM 1402 O O . THR A 1 187 ? -15.102 13.123 2.654 1.00 98.88 187 THR A O 1
ATOM 1405 N N . LEU A 1 188 ? -13.692 14.629 1.721 1.00 98.88 188 LEU A N 1
ATOM 1406 C CA . LEU A 1 188 ? -13.187 15.247 2.944 1.00 98.88 188 LEU A CA 1
ATOM 1407 C C . LEU A 1 188 ? -13.333 16.772 2.862 1.00 98.88 188 LEU A C 1
ATOM 1409 O O . LEU A 1 188 ? -13.170 17.355 1.793 1.00 98.88 188 LEU A O 1
ATOM 1413 N N . ASP A 1 189 ? -13.637 17.418 3.979 1.00 98.56 189 ASP A N 1
ATOM 1414 C CA . ASP A 1 189 ? -13.588 18.869 4.131 1.00 98.56 189 ASP A CA 1
ATOM 1415 C C . ASP A 1 189 ? -12.166 19.356 4.471 1.00 98.56 189 ASP A C 1
ATOM 1417 O O . ASP A 1 189 ? -11.221 18.571 4.580 1.00 98.56 189 ASP A O 1
ATOM 1421 N N . GLU A 1 190 ? -12.007 20.667 4.661 1.00 96.81 190 GLU A N 1
ATOM 1422 C CA . GLU A 1 190 ? -10.727 21.303 5.009 1.00 96.81 190 GLU A CA 1
ATOM 1423 C C . GLU A 1 190 ? -10.112 20.811 6.333 1.00 96.81 190 GLU A C 1
ATOM 1425 O O . GLU A 1 190 ? -8.902 20.928 6.537 1.00 96.81 190 GLU A O 1
ATOM 1430 N N . ASN A 1 191 ? -10.919 20.228 7.225 1.00 96.00 191 ASN A N 1
ATOM 1431 C CA . ASN A 1 191 ? -10.464 19.662 8.494 1.00 96.00 191 ASN A CA 1
ATOM 1432 C C . ASN A 1 191 ? -10.086 18.177 8.370 1.00 96.00 191 ASN A C 1
ATOM 1434 O O . ASN A 1 191 ? 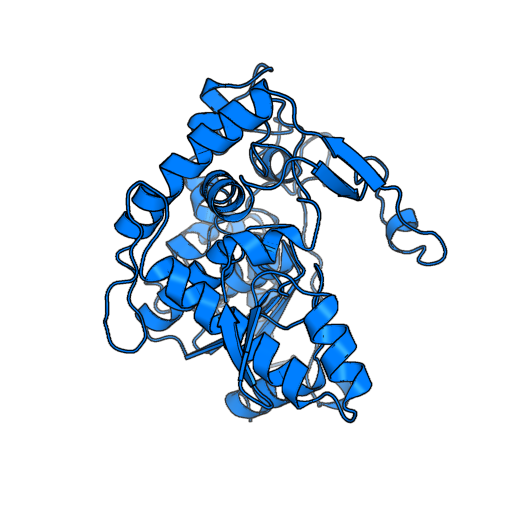-9.544 17.596 9.316 1.00 96.00 191 ASN A O 1
ATOM 1438 N N . GLY A 1 192 ? -10.323 17.570 7.205 1.00 97.69 192 GLY A N 1
ATOM 1439 C CA . GLY A 1 192 ? -10.141 16.142 6.978 1.00 97.69 192 GLY A CA 1
ATOM 1440 C C . GLY A 1 192 ? -11.292 15.294 7.518 1.00 97.69 192 GLY A C 1
ATOM 1441 O O . GLY A 1 192 ? -11.098 14.098 7.741 1.00 97.69 192 GLY A O 1
ATOM 1442 N N . GLU A 1 193 ? -12.472 15.882 7.714 1.00 98.38 193 GLU A N 1
ATOM 1443 C CA . GLU A 1 193 ? -13.702 15.195 8.111 1.00 98.38 193 GLU A CA 1
ATOM 1444 C C . GLU A 1 193 ? -14.602 14.960 6.891 1.00 98.38 193 GLU A C 1
ATOM 1446 O O . GLU A 1 193 ? -14.556 15.706 5.921 1.00 98.38 193 GLU A O 1
ATOM 1451 N N . GLY A 1 194 ? -15.443 13.924 6.899 1.00 98.44 194 GLY A N 1
ATOM 1452 C CA . GLY A 1 194 ? -16.396 13.707 5.806 1.00 98.44 194 GLY A CA 1
ATOM 1453 C C . GLY A 1 194 ? -16.747 12.249 5.553 1.00 98.44 194 GLY A C 1
ATOM 1454 O O . GLY A 1 194 ? -16.378 11.351 6.316 1.00 98.44 194 GLY A O 1
ATOM 1455 N N . SER A 1 195 ? -17.469 12.004 4.459 1.00 98.81 195 SER A N 1
ATOM 1456 C CA . SER A 1 195 ? -17.974 10.674 4.102 1.00 98.81 195 SER A CA 1
ATOM 1457 C C . SER A 1 195 ? -16.854 9.667 3.825 1.00 98.81 195 SER A C 1
ATOM 1459 O O . SER A 1 195 ? -17.024 8.481 4.103 1.00 98.81 195 SER A O 1
ATOM 1461 N N . PHE A 1 196 ? -15.678 10.111 3.365 1.00 98.88 196 PHE A N 1
ATOM 1462 C CA . PHE A 1 196 ? -14.522 9.222 3.220 1.00 98.88 196 PHE A CA 1
ATOM 1463 C C . PHE A 1 196 ? -13.987 8.722 4.577 1.00 98.88 196 PHE A C 1
ATOM 1465 O O . PHE A 1 196 ? -13.717 7.530 4.737 1.00 98.88 196 PHE A O 1
ATOM 1472 N N . LYS A 1 197 ? -13.903 9.596 5.590 1.00 98.75 197 LYS A N 1
ATOM 1473 C CA . LYS A 1 197 ? -13.532 9.194 6.957 1.00 98.75 197 LYS A CA 1
ATOM 1474 C C . LYS A 1 197 ? -14.564 8.228 7.543 1.00 98.75 197 LYS A C 1
ATOM 1476 O O . LYS A 1 197 ? -14.199 7.175 8.061 1.00 98.75 197 LYS A O 1
ATOM 1481 N N . GLN A 1 198 ? -15.850 8.539 7.375 1.00 98.69 198 GLN A N 1
ATOM 1482 C CA . GLN A 1 198 ? -16.956 7.684 7.821 1.00 98.69 198 GLN A CA 1
ATOM 1483 C C . GLN A 1 198 ? -16.928 6.303 7.151 1.00 98.69 198 GLN A C 1
ATOM 1485 O O . GLN A 1 198 ? -17.252 5.296 7.784 1.00 98.69 198 GLN A O 1
ATOM 1490 N N . TYR A 1 199 ? -16.503 6.221 5.885 1.00 98.56 199 TYR A N 1
ATOM 1491 C CA . TYR A 1 199 ? -16.286 4.943 5.213 1.00 98.56 199 TYR A CA 1
ATOM 1492 C C . TYR A 1 199 ? -15.235 4.099 5.949 1.00 98.56 199 TYR A C 1
ATOM 1494 O O . TYR A 1 199 ? -15.518 2.942 6.268 1.00 98.56 199 TYR A O 1
ATOM 1502 N N . LEU A 1 200 ? -14.069 4.661 6.283 1.00 98.38 200 LEU A N 1
ATOM 1503 C CA . LEU A 1 200 ? -13.026 3.961 7.048 1.00 98.38 200 LEU A CA 1
ATOM 1504 C C . LEU A 1 200 ? -13.511 3.547 8.444 1.00 98.38 200 LEU A C 1
ATOM 1506 O O . LEU A 1 200 ? -13.340 2.392 8.836 1.00 98.38 200 LEU A O 1
ATOM 1510 N N . GLU A 1 201 ? -14.201 4.441 9.154 1.00 98.50 201 GLU A N 1
ATOM 1511 C CA . GLU A 1 201 ? -14.825 4.142 10.450 1.00 98.50 201 GLU A CA 1
ATOM 1512 C C . GLU A 1 201 ? -15.824 2.984 10.341 1.00 98.50 201 GLU A C 1
ATOM 1514 O O . GLU A 1 201 ? -15.860 2.106 11.204 1.00 98.50 201 GLU A O 1
ATOM 1519 N N . SER A 1 202 ? -16.587 2.909 9.245 1.00 97.94 202 SER A N 1
ATOM 1520 C CA . SER A 1 202 ? -17.508 1.798 8.995 1.00 97.94 202 SER A CA 1
ATOM 1521 C C . SER A 1 202 ? -16.784 0.463 8.781 1.00 97.94 202 SER A C 1
ATOM 1523 O O . SER A 1 202 ? -17.278 -0.572 9.235 1.00 97.94 202 SER A O 1
ATOM 1525 N N . GLN A 1 203 ? -15.613 0.470 8.131 1.00 97.62 203 GLN A N 1
ATOM 1526 C CA . GLN A 1 203 ? -14.793 -0.728 7.934 1.00 97.62 203 GLN A CA 1
ATOM 1527 C C . GLN A 1 203 ? -14.181 -1.189 9.260 1.00 97.62 203 GLN A C 1
ATOM 1529 O O . GLN A 1 203 ? -14.292 -2.369 9.598 1.00 97.62 203 GLN A O 1
ATOM 1534 N N . LEU A 1 204 ? -13.644 -0.261 10.063 1.00 97.50 204 LEU A N 1
ATOM 1535 C CA . LEU A 1 204 ? -13.187 -0.563 11.422 1.00 97.50 204 LEU A CA 1
ATOM 1536 C C . LEU A 1 204 ? -14.315 -1.146 12.263 1.00 97.50 204 LEU A C 1
ATOM 1538 O O . LEU A 1 204 ? -14.142 -2.177 12.906 1.00 97.50 204 LEU A O 1
ATOM 1542 N N . ARG A 1 205 ? -15.490 -0.510 12.240 1.00 98.06 205 ARG A N 1
ATOM 1543 C CA . ARG A 1 205 ? -16.640 -0.929 13.039 1.00 98.06 205 ARG A CA 1
ATOM 1544 C C . ARG A 1 205 ? -17.032 -2.368 12.725 1.00 98.06 205 ARG A C 1
ATOM 1546 O O . ARG A 1 205 ? -17.260 -3.131 13.657 1.00 98.06 205 ARG A O 1
ATOM 1553 N N . LYS A 1 206 ? -17.069 -2.759 11.444 1.00 97.12 206 LYS A N 1
ATOM 1554 C CA . LYS A 1 206 ? -17.347 -4.147 11.025 1.00 97.12 206 LYS A CA 1
ATOM 1555 C C . LYS A 1 206 ? -16.337 -5.128 11.631 1.00 97.12 206 LYS A C 1
ATOM 1557 O O . LYS A 1 206 ? -16.739 -6.136 12.211 1.00 97.12 206 LYS A O 1
ATOM 1562 N N . SER A 1 207 ? -15.044 -4.822 11.549 1.00 96.81 207 SER A N 1
ATOM 1563 C CA . SER A 1 207 ? -13.986 -5.676 12.100 1.00 96.81 207 SER A CA 1
ATOM 1564 C C . SER A 1 207 ? -14.009 -5.741 13.630 1.00 96.81 207 SER A C 1
ATOM 1566 O O . SER A 1 207 ? -13.912 -6.827 14.202 1.00 96.81 207 SER A O 1
ATOM 1568 N N . ALA A 1 208 ? -14.189 -4.598 14.293 1.00 97.44 208 ALA A N 1
ATOM 1569 C CA . ALA A 1 208 ? -14.300 -4.484 15.744 1.00 97.44 208 ALA A CA 1
ATOM 1570 C C . ALA A 1 208 ? -15.521 -5.240 16.276 1.00 97.44 208 ALA A C 1
ATOM 1572 O O . ALA A 1 208 ? -15.417 -5.972 17.254 1.00 97.44 208 ALA A O 1
ATOM 1573 N N . SER A 1 209 ? -16.662 -5.105 15.596 1.00 97.69 209 SER A N 1
ATOM 1574 C CA . SER A 1 209 ? -17.904 -5.825 15.882 1.00 97.69 209 SER A CA 1
ATOM 1575 C C . SER A 1 209 ? -17.702 -7.340 15.798 1.00 97.69 209 SER A C 1
ATOM 1577 O O . SER A 1 209 ? -17.965 -8.036 16.780 1.00 97.69 209 SER A O 1
ATOM 1579 N N . LYS A 1 210 ? -17.129 -7.852 14.693 1.00 96.31 210 LYS A N 1
ATOM 1580 C CA . LYS A 1 210 ? -16.797 -9.283 14.536 1.00 96.31 210 LYS A CA 1
ATOM 1581 C C . LYS A 1 210 ? -15.903 -9.773 15.681 1.00 96.31 210 LYS A C 1
ATOM 1583 O O . LYS A 1 210 ? -16.182 -10.815 16.272 1.00 96.31 210 LYS A O 1
ATOM 1588 N N . ALA A 1 211 ? -14.855 -9.020 16.019 1.00 96.25 211 ALA A N 1
ATOM 1589 C CA . ALA A 1 211 ? -13.939 -9.374 17.101 1.00 96.25 211 ALA A CA 1
ATOM 1590 C C . ALA A 1 211 ? -14.621 -9.367 18.478 1.00 96.25 211 ALA A C 1
ATOM 1592 O O . ALA A 1 211 ? -14.430 -10.296 19.259 1.00 96.25 211 ALA A O 1
ATOM 1593 N N . PHE A 1 212 ? -15.441 -8.356 18.767 1.00 97.19 212 PHE A N 1
ATOM 1594 C CA . PHE A 1 212 ? -16.150 -8.215 20.037 1.00 97.19 212 PHE A CA 1
ATOM 1595 C C . PHE A 1 212 ? -17.213 -9.304 20.236 1.00 97.19 212 PHE A C 1
ATOM 1597 O O . PHE A 1 212 ? -17.318 -9.885 21.318 1.00 97.19 212 PHE A O 1
ATOM 1604 N N . GLN A 1 213 ? -17.966 -9.631 19.184 1.00 96.19 213 GLN A N 1
ATOM 1605 C CA . GLN A 1 213 ? -18.988 -10.680 19.205 1.00 96.19 213 GLN A CA 1
ATOM 1606 C C . GLN A 1 213 ? -18.388 -12.079 19.381 1.00 96.19 213 GLN A C 1
ATOM 1608 O O . GLN A 1 213 ? -19.007 -12.924 20.027 1.00 96.19 213 GLN A O 1
ATOM 1613 N N . ALA A 1 214 ? -17.179 -12.311 18.861 1.00 95.69 214 ALA A N 1
ATOM 1614 C CA . ALA A 1 214 ? -16.455 -13.572 19.020 1.00 95.69 214 ALA A CA 1
ATOM 1615 C C . ALA A 1 214 ? -15.951 -13.818 20.458 1.00 95.69 214 ALA A C 1
ATOM 1617 O O . ALA A 1 214 ? -15.519 -14.927 20.779 1.00 95.69 214 ALA A O 1
ATOM 1618 N N . LEU A 1 215 ? -16.005 -12.816 21.345 1.00 95.56 215 LEU A N 1
ATOM 1619 C CA . LEU A 1 215 ? -15.608 -12.975 22.744 1.00 95.56 215 LEU A CA 1
ATOM 1620 C C . LEU A 1 215 ? -16.636 -13.826 23.505 1.00 95.56 215 LEU A C 1
ATOM 1622 O O . LEU A 1 215 ? -17.797 -13.446 23.669 1.00 95.56 215 LEU A O 1
ATOM 1626 N N . GLY A 1 216 ? -16.181 -14.968 24.023 1.00 90.12 216 GLY A N 1
ATOM 1627 C CA . GLY A 1 216 ? -17.039 -15.964 24.674 1.00 90.12 216 GLY A CA 1
ATOM 1628 C C . GLY A 1 216 ? -17.459 -15.649 26.114 1.00 90.12 216 GLY A C 1
ATOM 1629 O O . GLY A 1 216 ? -18.333 -16.331 26.643 1.00 90.12 216 GLY A O 1
ATOM 1630 N N . THR A 1 217 ? -16.869 -14.643 26.771 1.00 93.69 217 THR A N 1
ATOM 1631 C CA . THR A 1 217 ? -17.164 -14.314 28.179 1.00 93.69 217 THR A CA 1
ATOM 1632 C C . THR A 1 217 ? -17.406 -12.823 28.391 1.00 93.69 217 THR A C 1
ATOM 1634 O O . THR A 1 217 ? -16.892 -11.973 27.659 1.00 93.69 217 THR A O 1
ATOM 1637 N N . GLN A 1 218 ? -18.178 -12.490 29.429 1.00 93.88 218 GLN A N 1
ATOM 1638 C CA . GLN A 1 218 ? -18.439 -11.095 29.788 1.00 93.88 218 GLN A CA 1
ATOM 1639 C C . GLN A 1 218 ? -17.169 -10.368 30.250 1.00 93.88 218 GLN A C 1
ATOM 1641 O O . GLN A 1 218 ? -17.011 -9.181 29.973 1.00 93.88 218 GLN A O 1
ATOM 1646 N N . ASP A 1 219 ? -16.246 -11.065 30.914 1.00 96.31 219 ASP A N 1
ATOM 1647 C CA . ASP A 1 219 ? -14.987 -10.469 31.368 1.00 96.31 219 ASP A CA 1
ATOM 1648 C C . ASP A 1 219 ? -14.048 -10.156 30.201 1.00 96.31 219 ASP A C 1
ATOM 1650 O O . ASP A 1 219 ? -13.445 -9.084 30.178 1.00 96.31 219 ASP A O 1
ATOM 1654 N N . ALA A 1 220 ? -13.999 -11.016 29.175 1.00 96.12 220 ALA A N 1
ATOM 1655 C CA . ALA A 1 220 ? -13.263 -10.721 27.947 1.00 96.12 220 ALA A CA 1
ATOM 1656 C C . ALA A 1 220 ? -13.828 -9.478 27.239 1.00 96.12 220 ALA A C 1
ATOM 1658 O O . ALA A 1 220 ? -13.067 -8.625 26.782 1.00 96.12 220 ALA A O 1
ATOM 1659 N N . LYS A 1 221 ? -15.160 -9.325 27.210 1.00 95.56 221 LYS A N 1
ATOM 1660 C CA . LYS A 1 221 ? -15.820 -8.128 26.662 1.00 95.56 221 LYS A CA 1
ATOM 1661 C C . LYS A 1 221 ? -15.490 -6.870 27.456 1.00 95.56 221 LYS A C 1
ATOM 1663 O O . LYS A 1 221 ? -15.125 -5.866 26.852 1.00 95.56 221 LYS A O 1
ATOM 1668 N N . LYS A 1 222 ? -15.532 -6.927 28.790 1.00 95.94 222 LYS A N 1
ATOM 1669 C CA . LYS A 1 222 ? -15.116 -5.805 29.650 1.00 95.94 222 LYS A CA 1
ATOM 1670 C C . LYS A 1 222 ? -13.653 -5.422 29.414 1.00 95.94 222 LYS A C 1
ATOM 1672 O O . LYS A 1 222 ? -13.348 -4.238 29.315 1.00 95.94 222 LYS A O 1
ATOM 1677 N N . ALA A 1 223 ? -12.759 -6.404 29.282 1.00 96.00 223 ALA A N 1
ATOM 1678 C CA . ALA A 1 223 ? -11.347 -6.157 28.994 1.00 96.00 223 ALA A CA 1
ATOM 1679 C C . ALA A 1 223 ? -11.146 -5.497 27.619 1.00 96.00 223 ALA A C 1
ATOM 1681 O O . ALA A 1 223 ? -10.369 -4.553 27.499 1.00 96.00 223 ALA A O 1
ATOM 1682 N N . PHE A 1 224 ? -11.883 -5.940 26.598 1.00 95.88 224 PHE A N 1
ATOM 1683 C CA . PHE A 1 224 ? -11.875 -5.324 25.270 1.00 95.88 224 PHE A CA 1
ATOM 1684 C C . PHE A 1 224 ? -12.348 -3.863 25.320 1.00 95.88 224 PHE A C 1
ATOM 1686 O O . PHE A 1 224 ? -11.665 -2.975 24.812 1.00 95.88 224 PHE A O 1
ATOM 1693 N N . GLN A 1 225 ? -13.473 -3.609 25.995 1.00 95.81 225 GLN A N 1
ATOM 1694 C CA . GLN A 1 225 ? -14.038 -2.268 26.178 1.00 95.81 225 GLN A CA 1
ATOM 1695 C C . GLN A 1 225 ? -13.088 -1.331 26.930 1.00 95.81 225 GLN A C 1
ATOM 1697 O O . GLN A 1 225 ? -12.982 -0.161 26.579 1.00 95.81 225 GLN A O 1
ATOM 1702 N N . ALA A 1 226 ? -12.380 -1.842 27.941 1.00 95.38 226 ALA A N 1
ATOM 1703 C CA . ALA A 1 226 ? -11.408 -1.068 28.709 1.00 95.38 226 ALA A CA 1
ATOM 1704 C C . ALA A 1 226 ? -10.106 -0.797 27.935 1.00 95.38 226 ALA A C 1
ATOM 1706 O O . ALA A 1 226 ? -9.453 0.216 28.177 1.00 95.38 226 ALA A O 1
ATOM 1707 N N . LYS A 1 227 ? -9.716 -1.699 27.024 1.00 94.00 227 LYS A N 1
ATOM 1708 C CA . LYS A 1 227 ? -8.468 -1.594 26.258 1.00 94.00 227 LYS A CA 1
ATOM 1709 C C . LYS A 1 227 ? -8.544 -0.537 25.157 1.00 94.00 227 LYS A C 1
ATOM 1711 O O . LYS A 1 227 ? -7.587 0.213 24.990 1.00 94.00 227 LYS A O 1
ATOM 1716 N N . TYR A 1 228 ? -9.631 -0.514 24.386 1.00 95.38 228 TYR A N 1
ATOM 1717 C CA . TYR A 1 228 ? -9.695 0.247 23.138 1.00 95.38 228 TYR A CA 1
ATOM 1718 C C . TYR A 1 228 ? -10.507 1.538 23.276 1.00 95.38 228 TYR A C 1
ATOM 1720 O O . TYR A 1 228 ? -11.727 1.518 23.441 1.00 95.38 228 TYR A O 1
ATOM 1728 N N . LYS A 1 229 ? -9.821 2.675 23.134 1.00 96.44 229 LYS A N 1
ATOM 1729 C CA . LYS A 1 229 ? -10.425 4.007 22.985 1.00 96.44 229 LYS A CA 1
ATOM 1730 C C . LYS A 1 229 ? -11.086 4.165 21.615 1.00 96.44 229 LYS A C 1
ATOM 1732 O O . LYS A 1 229 ? -10.719 3.473 20.669 1.00 96.44 229 LYS A O 1
ATOM 1737 N N . GLY A 1 230 ? -12.025 5.106 21.507 1.00 97.00 230 GLY A N 1
ATOM 1738 C CA . GLY A 1 230 ? -12.682 5.458 20.244 1.00 97.00 230 GLY A CA 1
ATOM 1739 C C . GLY A 1 230 ? -13.770 4.486 19.786 1.00 97.00 230 GLY A C 1
ATOM 1740 O O . GLY A 1 230 ? -14.283 4.644 18.686 1.00 97.00 230 GLY A O 1
ATOM 1741 N N . LEU A 1 231 ? -14.152 3.500 20.602 1.00 98.06 231 LEU A N 1
ATOM 1742 C CA . LEU A 1 231 ? -15.257 2.586 20.308 1.00 98.06 231 LEU A CA 1
ATOM 1743 C C . LEU A 1 231 ? -16.461 2.865 21.207 1.00 98.06 231 LEU A C 1
ATOM 1745 O O . LEU A 1 231 ? -16.311 3.090 22.406 1.00 98.06 231 LEU A O 1
ATOM 1749 N N . SER A 1 232 ? -17.663 2.803 20.633 1.00 98.00 232 SER A N 1
ATOM 1750 C CA . SER A 1 232 ? -18.924 2.802 21.386 1.00 98.00 232 SER A CA 1
ATOM 1751 C C . SER A 1 232 ? -19.654 1.479 21.205 1.00 98.00 232 SER A C 1
ATOM 1753 O O . SER A 1 232 ? -19.632 0.890 20.122 1.00 98.00 232 SER A O 1
ATOM 1755 N N . TYR A 1 233 ? -20.334 1.036 22.258 1.00 96.94 233 TYR A N 1
ATOM 1756 C CA . TYR A 1 233 ? -20.921 -0.297 22.340 1.00 96.94 233 TYR A CA 1
ATOM 1757 C C . TYR A 1 233 ? -22.411 -0.214 22.669 1.00 96.94 233 TYR A C 1
ATOM 1759 O O . TYR A 1 233 ? -22.811 0.598 23.502 1.00 96.94 233 TYR A O 1
ATOM 1767 N N . ASP A 1 234 ? -23.206 -1.098 22.070 1.00 94.12 234 ASP A N 1
ATOM 1768 C CA . ASP A 1 234 ? -24.569 -1.399 22.515 1.00 94.12 234 ASP A CA 1
ATOM 1769 C C . ASP A 1 234 ? -24.699 -2.911 22.691 1.00 94.12 234 ASP A C 1
ATOM 1771 O O . ASP A 1 234 ? -24.471 -3.683 21.759 1.00 94.12 234 ASP A O 1
ATOM 1775 N N . LYS A 1 235 ? -25.051 -3.345 23.905 1.00 88.69 235 LYS A N 1
ATOM 1776 C CA . LYS A 1 235 ? -25.162 -4.757 24.300 1.00 88.69 235 LYS A CA 1
ATOM 1777 C C . LYS A 1 235 ? -23.945 -5.587 23.869 1.00 88.69 235 LYS A C 1
ATOM 1779 O O . LYS A 1 235 ? -22.927 -5.599 24.555 1.00 88.69 235 LYS A O 1
ATOM 1784 N N . ASN A 1 236 ? -24.082 -6.317 22.763 1.00 90.56 236 ASN A N 1
ATOM 1785 C CA . ASN A 1 236 ? -23.102 -7.256 22.238 1.00 90.56 236 ASN A CA 1
ATOM 1786 C C . ASN A 1 236 ? -22.466 -6.780 20.924 1.00 90.56 236 ASN A C 1
ATOM 1788 O O . ASN A 1 236 ? -21.953 -7.600 20.169 1.00 90.56 236 ASN A O 1
ATOM 1792 N N . ASP A 1 237 ? -22.531 -5.485 20.622 1.00 96.19 237 ASP A N 1
ATOM 1793 C CA . ASP A 1 237 ? -22.053 -4.954 19.353 1.00 96.19 237 ASP A CA 1
ATOM 1794 C C . ASP A 1 237 ? -21.257 -3.654 19.503 1.00 96.19 237 ASP A C 1
ATOM 1796 O O . ASP A 1 237 ? -21.426 -2.904 20.468 1.00 96.19 237 ASP A O 1
ATOM 1800 N N . VAL A 1 238 ? -20.393 -3.394 18.520 1.00 97.62 238 VAL A N 1
ATOM 1801 C CA . VAL A 1 238 ? -19.705 -2.112 18.335 1.00 97.62 238 VAL A CA 1
ATOM 1802 C C . VAL A 1 238 ? -20.530 -1.273 17.364 1.00 97.62 238 VAL A C 1
ATOM 1804 O O . VAL A 1 238 ? -20.615 -1.567 16.169 1.00 97.62 238 VAL A O 1
ATOM 1807 N N . VAL A 1 239 ? -21.145 -0.212 17.880 1.00 97.38 239 VAL A N 1
ATOM 1808 C CA . VAL A 1 239 ? -22.114 0.605 17.131 1.00 97.38 239 VAL A CA 1
ATOM 1809 C C . VAL A 1 239 ? -21.511 1.872 16.544 1.00 97.38 239 VAL A C 1
ATOM 1811 O O . VAL A 1 239 ? -22.033 2.381 15.557 1.00 97.38 239 VAL A O 1
ATOM 1814 N N . ASN A 1 240 ? -20.399 2.360 17.098 1.00 97.81 240 ASN A N 1
ATOM 1815 C CA . ASN A 1 240 ? -19.718 3.540 16.578 1.00 97.81 240 ASN A CA 1
ATOM 1816 C C . ASN A 1 240 ? -18.198 3.450 16.742 1.00 97.81 240 ASN A C 1
ATOM 1818 O O . ASN A 1 240 ? -17.700 2.798 17.665 1.00 97.81 240 ASN A O 1
ATOM 1822 N N . VAL A 1 241 ? -17.491 4.149 15.858 1.00 98.19 241 VAL A N 1
ATOM 1823 C CA . VAL A 1 241 ? -16.040 4.318 15.845 1.00 98.19 241 VAL A CA 1
ATOM 1824 C C . VAL A 1 241 ? -15.744 5.807 15.702 1.00 98.19 241 VAL A C 1
ATOM 1826 O O . VAL A 1 241 ? -16.297 6.458 14.828 1.00 98.19 241 VAL A O 1
ATOM 1829 N N . ASN A 1 242 ? -14.846 6.324 16.532 1.00 97.88 242 ASN A N 1
ATOM 1830 C CA . ASN A 1 242 ? -14.171 7.595 16.314 1.00 97.88 242 ASN A CA 1
ATOM 1831 C C . ASN A 1 242 ? -12.724 7.284 15.925 1.00 97.88 242 ASN A C 1
ATOM 1833 O O . ASN A 1 242 ? -11.942 6.846 16.776 1.00 97.88 242 ASN A O 1
ATOM 1837 N N . LEU A 1 243 ? -12.382 7.487 14.650 1.00 96.88 243 LEU A N 1
ATOM 1838 C CA . LEU A 1 243 ? -11.066 7.125 14.116 1.00 96.88 243 LEU A CA 1
ATOM 1839 C C . LEU A 1 243 ? -9.924 7.831 14.853 1.00 96.88 243 LEU A C 1
ATOM 1841 O O . LEU A 1 243 ? -8.951 7.193 15.247 1.00 96.88 243 LEU A O 1
ATOM 1845 N N . GLU A 1 244 ? -10.066 9.136 15.078 1.00 95.56 244 GLU A N 1
ATOM 1846 C CA . GLU A 1 244 ? -9.029 9.972 15.688 1.00 95.56 244 GLU A CA 1
ATOM 1847 C C . GLU A 1 244 ? -8.712 9.533 17.122 1.00 95.56 244 GLU A C 1
ATOM 1849 O O . GLU A 1 244 ? -7.549 9.476 17.515 1.00 95.56 244 GLU A O 1
ATOM 1854 N N . GLN A 1 245 ? -9.729 9.165 17.905 1.00 97.19 245 GLN A N 1
ATOM 1855 C CA . GLN A 1 245 ? -9.524 8.591 19.235 1.00 97.19 245 GLN A CA 1
ATOM 1856 C C . GLN A 1 245 ? -8.987 7.164 19.159 1.00 97.19 245 GLN A C 1
ATOM 1858 O O . GLN A 1 245 ? -8.160 6.776 19.988 1.00 97.19 245 GLN A O 1
ATOM 1863 N N . PHE A 1 246 ? -9.450 6.377 18.189 1.00 96.56 246 PHE A N 1
ATOM 1864 C CA . PHE A 1 246 ? -9.039 4.990 18.039 1.00 96.56 246 PHE A CA 1
ATOM 1865 C C . PHE A 1 246 ? -7.539 4.861 17.758 1.00 96.56 246 PHE A C 1
ATOM 1867 O O . PHE A 1 246 ? -6.876 4.017 18.363 1.00 96.56 246 PHE A O 1
ATOM 1874 N N . VAL A 1 247 ? -6.973 5.711 16.898 1.00 96.94 247 VAL A N 1
ATOM 1875 C CA . VAL A 1 247 ? -5.544 5.616 16.560 1.00 96.94 247 VAL A CA 1
ATOM 1876 C C . VAL A 1 247 ? -4.620 5.886 17.756 1.00 96.94 247 VAL A C 1
ATOM 1878 O O . VAL A 1 247 ? -3.487 5.419 17.790 1.00 96.94 247 VAL A O 1
ATOM 1881 N N . THR A 1 248 ? -5.124 6.537 18.814 1.00 96.69 248 THR A N 1
ATOM 1882 C CA . THR A 1 248 ? -4.372 6.786 20.062 1.00 96.69 248 THR A CA 1
ATOM 1883 C C . THR A 1 248 ? -4.122 5.542 20.915 1.00 96.69 248 THR A C 1
ATOM 1885 O O . THR A 1 248 ? -3.436 5.621 21.936 1.00 96.69 248 THR A O 1
ATOM 1888 N N . ASN A 1 249 ? -4.667 4.384 20.526 1.00 95.12 249 ASN A N 1
ATOM 1889 C CA . ASN A 1 249 ? -4.392 3.115 21.198 1.00 95.12 249 ASN A CA 1
ATOM 1890 C C . ASN A 1 249 ? -2.955 2.611 20.949 1.00 95.12 249 ASN A C 1
ATOM 1892 O O . ASN A 1 249 ? -2.510 1.700 21.649 1.00 95.12 249 ASN A O 1
ATOM 1896 N N . LYS A 1 250 ? -2.223 3.189 19.983 1.00 94.38 250 LYS A N 1
ATOM 1897 C CA . LYS A 1 250 ? -0.816 2.877 19.690 1.00 94.38 250 LYS A CA 1
ATOM 1898 C C . LYS A 1 250 ? -0.020 4.151 19.382 1.00 94.38 250 LYS A C 1
ATOM 1900 O O . LYS A 1 250 ? -0.579 5.192 19.052 1.00 94.38 250 LYS A O 1
ATOM 1905 N N . LYS A 1 251 ? 1.308 4.058 19.497 1.00 96.81 251 LYS A N 1
ATOM 1906 C CA . LYS A 1 251 ? 2.238 5.079 18.990 1.00 96.81 251 LYS A CA 1
ATOM 1907 C C . LYS A 1 251 ? 2.200 5.088 17.458 1.00 96.81 251 LYS A C 1
ATOM 1909 O O . LYS A 1 251 ? 1.961 4.040 16.854 1.00 96.81 251 LYS A O 1
ATOM 1914 N N . ARG A 1 252 ? 2.493 6.232 16.830 1.00 97.56 252 ARG A N 1
ATOM 1915 C CA . ARG A 1 252 ? 2.731 6.254 15.376 1.00 97.56 252 ARG A CA 1
ATOM 1916 C C . ARG A 1 252 ? 4.003 5.469 15.052 1.00 97.56 252 ARG A C 1
ATOM 1918 O O . ARG A 1 252 ? 4.875 5.331 15.902 1.00 97.56 252 ARG A O 1
ATOM 1925 N N . MET A 1 253 ? 4.151 4.969 13.833 1.00 95.56 253 MET A N 1
ATOM 1926 C CA . MET A 1 253 ? 5.385 4.277 13.455 1.00 95.56 253 MET A CA 1
ATOM 1927 C C . MET A 1 253 ? 6.459 5.246 12.942 1.00 95.56 253 MET A C 1
ATOM 1929 O O . MET A 1 253 ? 7.594 5.253 13.415 1.00 95.56 253 MET A O 1
ATOM 1933 N N . LYS A 1 254 ? 6.100 6.064 11.954 1.00 95.69 254 LYS A N 1
ATOM 1934 C CA . LYS A 1 254 ? 7.017 6.909 11.184 1.00 95.69 254 LYS A CA 1
ATOM 1935 C C . LYS A 1 254 ? 6.948 8.372 11.627 1.00 95.69 254 LYS A C 1
ATOM 1937 O O . LYS A 1 254 ? 5.922 8.809 12.139 1.00 95.69 254 LYS A O 1
ATOM 1942 N N . SER A 1 255 ? 8.043 9.105 11.434 1.00 96.19 255 SER A N 1
ATOM 1943 C CA . SER A 1 255 ? 8.111 10.570 11.575 1.00 96.19 255 SER A CA 1
ATOM 1944 C C . SER A 1 255 ? 7.648 11.249 10.277 1.00 96.19 255 SER A C 1
ATOM 1946 O O . SER A 1 255 ? 7.621 10.569 9.262 1.00 96.19 255 SER A O 1
ATOM 1948 N N . PRO A 1 256 ? 7.293 12.548 10.270 1.00 97.69 256 PRO A N 1
ATOM 1949 C CA . PRO A 1 256 ? 6.892 13.256 9.059 1.00 97.69 256 PRO A CA 1
ATOM 1950 C C . PRO A 1 256 ? 8.120 13.811 8.306 1.00 97.69 256 PRO A C 1
ATOM 1952 O O . PRO A 1 256 ? 9.012 14.368 8.959 1.00 97.69 256 PRO A O 1
ATOM 1955 N N . PRO A 1 257 ? 8.144 13.767 6.963 1.00 98.44 257 PRO A N 1
ATOM 1956 C CA . PRO A 1 257 ? 7.331 12.894 6.106 1.00 98.44 257 PRO A CA 1
ATOM 1957 C C . PRO A 1 257 ? 7.660 11.410 6.348 1.00 98.44 257 PRO A C 1
ATOM 1959 O O . PRO A 1 257 ? 8.802 11.047 6.633 1.00 98.44 257 PRO A O 1
ATOM 1962 N N . ALA A 1 258 ? 6.639 10.560 6.264 1.00 98.25 258 ALA A N 1
ATOM 1963 C CA . ALA A 1 258 ? 6.705 9.136 6.576 1.00 98.25 258 ALA A CA 1
ATOM 1964 C C . ALA A 1 258 ? 7.403 8.299 5.488 1.00 98.25 258 ALA A C 1
ATOM 1966 O O . ALA A 1 258 ? 7.976 7.253 5.803 1.00 98.25 258 ALA A O 1
ATOM 1967 N N . PHE A 1 259 ? 7.366 8.745 4.235 1.00 98.56 259 PHE A N 1
ATOM 1968 C CA . PHE A 1 259 ? 7.854 8.032 3.060 1.00 98.56 259 PHE A CA 1
ATOM 1969 C C . PHE A 1 259 ? 8.917 8.840 2.318 1.00 98.56 259 PHE A C 1
ATOM 1971 O O . PHE A 1 259 ? 10.014 8.328 2.129 1.00 98.56 259 PHE A O 1
ATOM 1978 N N . ASP A 1 260 ? 8.656 10.082 1.906 1.00 98.75 260 ASP A N 1
ATOM 1979 C CA . ASP A 1 260 ? 9.644 10.883 1.171 1.00 98.75 260 ASP A CA 1
ATOM 1980 C C . ASP A 1 260 ? 10.502 11.718 2.131 1.00 98.75 260 ASP A C 1
ATOM 1982 O O . ASP A 1 260 ? 10.279 12.917 2.305 1.00 98.75 260 ASP A O 1
ATOM 1986 N N . ALA A 1 261 ? 11.461 11.077 2.801 1.00 98.25 261 ALA A N 1
ATOM 1987 C CA . ALA A 1 261 ? 12.284 11.704 3.830 1.00 98.25 261 ALA A CA 1
ATOM 1988 C C . ALA A 1 261 ? 13.106 12.878 3.273 1.00 98.25 261 ALA A C 1
ATOM 1990 O O . ALA A 1 261 ? 13.764 12.769 2.239 1.00 98.25 261 ALA A O 1
ATOM 1991 N N . PHE A 1 262 ? 13.135 14.001 4.000 1.00 98.50 262 PHE A N 1
ATOM 1992 C CA . PHE A 1 262 ? 13.870 15.206 3.582 1.00 98.50 262 PHE A CA 1
ATOM 1993 C C . PHE A 1 262 ? 15.386 14.997 3.453 1.00 98.50 262 PHE A C 1
ATOM 1995 O O . PHE A 1 262 ? 16.052 15.769 2.768 1.00 98.50 262 PHE A O 1
ATOM 2002 N N . ASP A 1 263 ? 15.935 13.973 4.100 1.00 97.81 263 ASP A N 1
ATOM 2003 C CA . ASP A 1 263 ? 17.348 13.596 4.039 1.00 97.81 263 ASP A CA 1
ATOM 2004 C C . ASP A 1 263 ? 17.624 12.407 3.097 1.00 97.81 263 ASP A C 1
ATOM 2006 O O . ASP A 1 263 ? 18.750 11.914 3.055 1.00 97.81 263 ASP A O 1
ATOM 2010 N N . LEU A 1 264 ? 16.613 11.953 2.342 1.00 98.19 264 LEU A N 1
ATOM 2011 C CA . LEU A 1 264 ? 16.656 10.793 1.442 1.00 98.19 264 LEU A CA 1
ATOM 2012 C C . LEU A 1 264 ? 16.944 9.447 2.131 1.00 98.19 264 LEU A C 1
ATOM 2014 O O . LEU A 1 264 ? 17.389 8.499 1.481 1.00 98.19 264 LEU A O 1
ATOM 2018 N N . SER A 1 265 ? 16.710 9.343 3.442 1.00 95.44 265 SER A N 1
ATOM 2019 C CA . SER A 1 265 ? 17.052 8.147 4.223 1.00 95.44 265 SER A CA 1
ATOM 2020 C C . SER A 1 265 ? 16.035 7.003 4.145 1.00 95.44 265 SER A C 1
ATOM 2022 O O . SER A 1 265 ? 16.317 5.908 4.645 1.00 95.44 265 SER A O 1
ATOM 2024 N N . SER A 1 266 ? 14.852 7.219 3.560 1.00 95.50 266 SER A N 1
ATOM 2025 C CA . SER A 1 266 ? 13.810 6.191 3.529 1.00 95.50 266 SER A CA 1
ATOM 2026 C C . SER A 1 266 ? 14.100 5.087 2.508 1.00 95.50 266 SER A C 1
ATOM 2028 O O . SER A 1 266 ? 14.890 5.241 1.572 1.00 95.50 266 SER A O 1
ATOM 2030 N N . GLY A 1 267 ? 13.432 3.942 2.680 1.00 94.75 267 GLY A N 1
ATOM 2031 C CA . GLY A 1 267 ? 13.514 2.859 1.702 1.00 94.75 267 GLY A CA 1
ATOM 2032 C C . GLY A 1 267 ? 12.887 3.246 0.365 1.00 94.75 267 GLY A C 1
ATOM 2033 O O . GLY A 1 267 ? 13.354 2.806 -0.678 1.00 94.75 267 GLY A O 1
ATOM 2034 N N . GLU A 1 268 ? 11.864 4.091 0.399 1.00 98.06 268 GLU A N 1
ATOM 2035 C CA . GLU A 1 268 ? 11.151 4.596 -0.763 1.00 98.06 268 GLU A CA 1
ATOM 2036 C C . GLU A 1 268 ? 11.999 5.608 -1.544 1.00 98.06 268 GLU A C 1
ATOM 2038 O O . GLU A 1 268 ? 12.061 5.527 -2.768 1.00 98.06 268 GLU A O 1
ATOM 2043 N N . ASN A 1 269 ? 12.745 6.492 -0.867 1.00 98.62 269 ASN A N 1
ATOM 2044 C CA . ASN A 1 269 ? 13.712 7.365 -1.537 1.00 98.62 269 ASN A CA 1
ATOM 2045 C C . ASN A 1 269 ? 14.763 6.544 -2.288 1.00 98.62 269 ASN A C 1
ATOM 2047 O O . ASN A 1 269 ? 15.107 6.867 -3.424 1.00 98.62 269 ASN A O 1
ATOM 2051 N N . ASP A 1 270 ? 15.259 5.477 -1.655 1.00 97.44 270 ASP A N 1
ATOM 2052 C CA . ASP A 1 270 ? 16.217 4.541 -2.240 1.00 97.44 270 ASP A CA 1
ATOM 2053 C C . ASP A 1 270 ? 15.606 3.770 -3.428 1.00 97.44 270 ASP A C 1
ATOM 2055 O O . ASP A 1 270 ? 16.267 3.656 -4.456 1.00 97.44 270 ASP A O 1
ATOM 2059 N N . GLU A 1 271 ? 14.348 3.319 -3.356 1.00 98.25 271 GLU A N 1
ATOM 2060 C CA . GLU A 1 271 ? 13.633 2.679 -4.480 1.00 98.25 271 GLU A CA 1
ATOM 2061 C C . GLU A 1 271 ? 13.578 3.580 -5.721 1.00 98.25 271 GLU A C 1
ATOM 2063 O O . GLU A 1 271 ? 13.860 3.117 -6.828 1.00 98.25 271 GLU A O 1
ATOM 2068 N N . PHE A 1 272 ? 13.305 4.873 -5.525 1.00 98.69 272 PHE A N 1
ATOM 2069 C CA . PHE A 1 272 ? 13.253 5.883 -6.585 1.00 98.69 272 PHE A CA 1
ATOM 2070 C C . PHE A 1 272 ? 14.622 6.410 -7.038 1.00 98.69 272 PHE A C 1
ATOM 2072 O O . PHE A 1 272 ? 14.691 7.359 -7.815 1.00 98.69 272 PHE A O 1
ATOM 2079 N N . GLY A 1 273 ? 15.721 5.807 -6.579 1.00 98.25 273 GLY A N 1
ATOM 2080 C CA . GLY A 1 273 ? 17.045 6.053 -7.141 1.00 98.25 273 GLY A CA 1
ATOM 2081 C C . GLY A 1 273 ? 17.156 5.663 -8.622 1.00 98.25 273 GLY A C 1
ATOM 2082 O O . GLY A 1 273 ? 16.250 5.106 -9.234 1.00 98.25 273 GLY A O 1
ATOM 2083 N N . THR A 1 274 ? 18.329 5.901 -9.196 1.00 97.81 274 THR A N 1
ATOM 2084 C CA . THR A 1 274 ? 18.678 5.479 -10.557 1.00 97.81 274 THR A CA 1
ATOM 2085 C C . THR A 1 274 ? 19.840 4.493 -10.529 1.00 97.81 274 THR A C 1
ATOM 2087 O O . THR A 1 274 ? 20.376 4.145 -9.476 1.00 97.81 274 THR A O 1
ATOM 2090 N N . GLU A 1 275 ? 20.291 4.070 -11.706 1.00 96.88 275 GLU A N 1
ATOM 2091 C CA . GLU A 1 275 ? 21.481 3.235 -11.854 1.00 96.88 275 GLU A CA 1
ATOM 2092 C C . GLU A 1 275 ? 22.737 3.838 -11.182 1.00 96.88 275 GLU A C 1
ATOM 2094 O O . GLU A 1 275 ? 23.609 3.100 -10.718 1.00 96.88 275 GLU A O 1
ATOM 2099 N N . THR A 1 276 ? 22.828 5.171 -11.095 1.00 96.94 276 THR A N 1
ATOM 2100 C CA . THR A 1 276 ? 23.991 5.894 -10.547 1.00 96.94 276 THR A CA 1
ATOM 2101 C C . THR A 1 276 ? 23.670 6.789 -9.349 1.00 96.94 276 THR A C 1
ATOM 2103 O O . THR A 1 276 ? 24.590 7.226 -8.659 1.00 96.94 276 THR A O 1
ATOM 2106 N N . ILE A 1 277 ? 22.392 7.050 -9.064 1.00 96.88 277 ILE A N 1
ATOM 2107 C CA . ILE A 1 277 ? 21.941 7.865 -7.930 1.00 96.88 277 ILE A CA 1
ATOM 2108 C C . ILE A 1 277 ? 21.269 6.942 -6.918 1.00 96.88 277 ILE A C 1
ATOM 2110 O O . ILE A 1 277 ? 20.297 6.271 -7.238 1.00 96.88 277 ILE A O 1
ATOM 2114 N N . GLN A 1 278 ? 21.765 6.908 -5.681 1.00 97.00 278 GLN A N 1
ATOM 2115 C CA . GLN A 1 278 ? 21.238 5.983 -4.675 1.00 97.00 278 GLN A CA 1
ATOM 2116 C C . GLN A 1 278 ? 19.771 6.245 -4.326 1.00 97.00 278 GLN A C 1
ATOM 2118 O O . GLN A 1 278 ? 19.031 5.283 -4.148 1.00 97.00 278 GLN A O 1
ATOM 2123 N N . ALA A 1 279 ? 19.379 7.508 -4.185 1.00 98.25 279 ALA A N 1
ATOM 2124 C CA . ALA A 1 279 ? 18.064 7.881 -3.693 1.00 98.25 279 ALA A CA 1
ATOM 2125 C C . ALA A 1 279 ? 17.609 9.224 -4.275 1.00 98.25 279 ALA A C 1
ATOM 2127 O O . ALA A 1 279 ? 18.438 10.102 -4.536 1.00 98.25 279 ALA A O 1
ATOM 2128 N N . GLN A 1 280 ? 16.302 9.381 -4.470 1.00 98.81 280 GLN A N 1
ATOM 2129 C CA . GLN A 1 280 ? 15.673 10.604 -4.974 1.00 98.81 280 GLN A CA 1
ATOM 2130 C C . GLN A 1 280 ? 14.377 10.905 -4.210 1.00 98.81 280 GLN A C 1
ATOM 2132 O O . GLN A 1 280 ? 13.774 10.021 -3.599 1.00 98.81 280 GLN A O 1
ATOM 2137 N N . HIS A 1 281 ? 13.949 12.166 -4.244 1.00 98.88 281 HIS A N 1
ATOM 2138 C CA . HIS A 1 281 ? 12.607 12.548 -3.811 1.00 98.88 281 HIS A CA 1
ATOM 2139 C C . HIS A 1 281 ? 11.582 12.133 -4.860 1.00 98.88 281 HIS A C 1
ATOM 2141 O O . HIS A 1 281 ? 11.888 12.083 -6.049 1.00 98.88 281 HIS A O 1
ATOM 2147 N N . PHE A 1 282 ? 10.352 11.898 -4.431 1.00 98.81 282 PHE A N 1
ATOM 2148 C CA . PHE A 1 282 ? 9.233 11.536 -5.302 1.00 98.81 282 PHE A CA 1
ATOM 2149 C C . PHE A 1 282 ? 7.992 12.399 -5.048 1.00 98.81 282 PHE A C 1
ATOM 2151 O O . PHE A 1 282 ? 6.954 12.214 -5.680 1.00 98.81 282 PHE A O 1
ATOM 2158 N N . THR A 1 283 ? 8.117 13.419 -4.199 1.00 98.69 283 THR A N 1
ATOM 2159 C CA . THR A 1 283 ? 7.121 14.461 -3.976 1.00 98.69 283 THR A CA 1
ATOM 2160 C C . THR A 1 283 ? 7.747 15.854 -4.143 1.00 98.69 283 THR A C 1
ATOM 2162 O O . THR A 1 283 ? 8.860 16.120 -3.671 1.00 98.69 283 THR A O 1
ATOM 2165 N N . PRO A 1 284 ? 7.033 16.812 -4.767 1.00 98.31 284 PRO A N 1
ATOM 2166 C CA . PRO A 1 284 ? 7.493 18.200 -4.820 1.00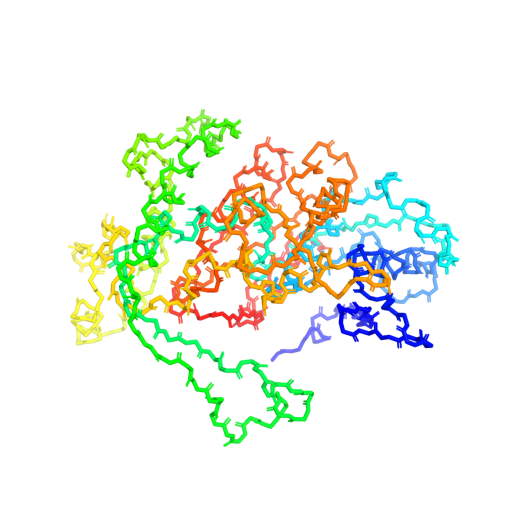 98.31 284 PRO A CA 1
ATOM 2167 C C . PRO A 1 284 ? 7.658 18.832 -3.432 1.00 98.31 284 PRO A C 1
ATOM 2169 O O . PRO A 1 284 ? 8.511 19.701 -3.245 1.00 98.31 284 PRO A O 1
ATOM 2172 N N . PHE A 1 285 ? 6.840 18.406 -2.461 1.00 98.31 285 PHE A N 1
ATOM 2173 C CA . PHE A 1 285 ? 6.893 18.903 -1.090 1.00 98.31 285 PHE A CA 1
ATOM 2174 C C . PHE A 1 285 ? 8.228 18.561 -0.427 1.00 98.31 285 PHE A C 1
ATOM 2176 O O . PHE A 1 285 ? 8.895 19.467 0.074 1.00 98.31 285 PHE A O 1
ATOM 2183 N N . SER A 1 286 ? 8.657 17.299 -0.467 1.00 98.62 286 SER A N 1
ATOM 2184 C CA . SER A 1 286 ? 9.918 16.904 0.162 1.00 98.62 286 SER A CA 1
ATOM 2185 C C . SER A 1 286 ? 11.138 17.424 -0.578 1.00 98.62 286 SER A C 1
ATOM 2187 O O . SER A 1 286 ? 12.062 17.893 0.077 1.00 98.62 286 SER A O 1
ATOM 2189 N N . LEU A 1 287 ? 11.116 17.491 -1.915 1.00 98.56 287 LEU A N 1
ATOM 2190 C CA . LEU A 1 287 ? 12.204 18.123 -2.669 1.00 98.56 287 LEU A CA 1
ATOM 2191 C C . LEU A 1 287 ? 12.419 19.587 -2.256 1.00 98.56 287 LEU A C 1
ATOM 2193 O O . LEU A 1 287 ? 13.555 20.021 -2.067 1.00 98.56 287 LEU A O 1
ATOM 2197 N N . LYS A 1 288 ? 11.332 20.356 -2.103 1.00 98.19 288 LYS A N 1
ATOM 2198 C CA . LYS A 1 288 ? 11.398 21.765 -1.686 1.00 98.19 288 LYS A CA 1
ATOM 2199 C C . LYS A 1 288 ? 11.970 21.931 -0.274 1.00 98.19 288 LYS A C 1
ATOM 2201 O O . LYS A 1 288 ? 12.599 22.950 -0.003 1.00 98.19 288 LYS A O 1
ATOM 2206 N N . ASN A 1 289 ? 11.732 20.962 0.608 1.00 98.06 289 ASN A N 1
ATOM 2207 C CA . ASN A 1 289 ? 12.160 20.983 2.009 1.00 98.06 289 ASN A CA 1
ATOM 2208 C C . ASN A 1 289 ? 13.386 20.087 2.276 1.00 98.06 289 ASN A C 1
ATOM 2210 O O . ASN A 1 289 ? 13.697 19.807 3.431 1.00 98.06 289 ASN A O 1
ATOM 2214 N N . SER A 1 290 ? 14.079 19.640 1.224 1.00 98.25 290 SER A N 1
ATOM 2215 C CA . SER A 1 290 ? 15.229 18.743 1.334 1.00 98.25 290 SER A CA 1
ATOM 2216 C C . SER A 1 290 ? 16.328 19.344 2.209 1.00 98.25 290 SER A C 1
ATOM 2218 O O . SER A 1 290 ? 16.730 20.496 2.030 1.00 98.25 290 SER A O 1
ATOM 2220 N N . THR A 1 291 ? 16.865 18.540 3.125 1.00 98.00 291 THR A N 1
ATOM 2221 C CA . THR A 1 291 ? 18.000 18.914 3.986 1.00 98.00 291 THR A CA 1
ATOM 2222 C C . THR A 1 291 ? 19.347 18.546 3.363 1.00 98.00 291 THR A C 1
ATOM 2224 O O . THR A 1 291 ? 20.402 18.950 3.856 1.00 98.00 291 THR A O 1
ATOM 2227 N N . VAL A 1 292 ? 19.323 17.812 2.248 1.00 97.75 292 VAL A N 1
ATOM 2228 C CA . VAL A 1 292 ? 20.494 17.401 1.468 1.00 97.75 292 VAL A CA 1
ATOM 2229 C C . VAL A 1 292 ? 20.390 17.884 0.019 1.00 97.75 292 VAL A C 1
ATOM 2231 O O . VAL A 1 292 ? 19.355 18.377 -0.432 1.00 97.75 292 VAL A O 1
ATOM 2234 N N . LYS A 1 293 ? 21.471 17.747 -0.757 1.00 95.62 293 LYS A N 1
ATOM 2235 C CA . LYS A 1 293 ? 21.415 17.963 -2.212 1.00 95.62 293 LYS A CA 1
ATOM 2236 C C . LYS A 1 293 ? 20.757 16.752 -2.878 1.00 95.62 293 LYS A C 1
ATOM 2238 O O . LYS A 1 293 ? 21.449 15.820 -3.277 1.00 95.62 293 LYS A O 1
ATOM 2243 N N . GLY A 1 294 ? 19.430 16.774 -2.955 1.00 94.62 294 GLY A N 1
ATOM 2244 C CA . GLY A 1 294 ? 18.610 15.756 -3.608 1.00 94.62 294 GLY A CA 1
ATOM 2245 C C . GLY A 1 294 ? 18.170 16.140 -5.020 1.00 94.62 294 GLY A C 1
ATOM 2246 O O . GLY A 1 294 ? 18.367 17.264 -5.481 1.00 94.62 294 GLY A O 1
ATOM 2247 N N . SER A 1 295 ? 17.550 15.187 -5.711 1.00 98.12 295 SER A N 1
ATOM 2248 C CA . SER A 1 295 ? 16.890 15.397 -7.004 1.00 98.12 295 SER A CA 1
ATOM 2249 C C . SER A 1 295 ? 15.516 14.731 -6.999 1.00 98.12 295 SER A C 1
ATOM 2251 O O . SER A 1 295 ? 15.243 13.899 -6.136 1.00 98.12 295 SER A O 1
ATOM 2253 N N . MET A 1 296 ? 14.655 15.122 -7.937 1.00 98.56 296 MET A N 1
ATOM 2254 C CA . MET A 1 296 ? 13.341 14.509 -8.136 1.00 98.56 296 MET A CA 1
ATOM 2255 C C . MET A 1 296 ? 13.474 13.274 -9.028 1.00 98.56 296 MET A C 1
ATOM 2257 O O . MET A 1 296 ? 14.148 13.341 -10.059 1.00 98.56 296 MET A O 1
ATOM 2261 N N . ALA A 1 297 ? 12.804 12.189 -8.660 1.00 98.69 297 ALA A N 1
ATOM 2262 C CA . ALA A 1 297 ? 12.595 11.043 -9.526 1.00 98.69 297 ALA A CA 1
ATOM 2263 C C . ALA A 1 297 ? 11.794 11.447 -10.771 1.00 98.69 297 ALA A C 1
ATOM 2265 O O . ALA A 1 297 ? 10.973 12.372 -10.739 1.00 98.69 297 ALA A O 1
ATOM 2266 N N . ASP A 1 298 ? 12.038 10.755 -11.880 1.00 97.88 298 ASP A N 1
ATOM 2267 C CA . ASP A 1 298 ? 11.282 10.989 -13.105 1.00 97.88 298 ASP A CA 1
ATOM 2268 C C . ASP A 1 298 ? 9.788 10.681 -12.895 1.00 97.88 298 ASP A C 1
ATOM 2270 O O . ASP A 1 298 ? 9.418 9.729 -12.200 1.00 97.88 298 ASP A O 1
ATOM 2274 N N . LYS A 1 299 ? 8.915 11.503 -13.490 1.00 97.75 299 LYS A N 1
ATOM 2275 C CA . LYS A 1 299 ? 7.462 11.358 -13.323 1.00 97.75 299 LYS A CA 1
ATOM 2276 C C . LYS A 1 299 ? 6.947 10.033 -13.879 1.00 97.75 299 LYS A C 1
ATOM 2278 O O . LYS A 1 299 ? 6.022 9.473 -13.295 1.00 97.75 299 LYS A O 1
ATOM 2283 N N . GLU A 1 300 ? 7.542 9.520 -14.955 1.00 97.38 300 GLU A N 1
ATOM 2284 C CA . GLU A 1 300 ? 7.177 8.212 -15.492 1.00 97.38 300 GLU A CA 1
ATOM 2285 C C . GLU A 1 300 ? 7.622 7.095 -14.543 1.00 97.38 300 GLU A C 1
ATOM 2287 O O . GLU A 1 300 ? 6.856 6.166 -14.314 1.00 97.38 300 GLU A O 1
ATOM 2292 N N . THR A 1 301 ? 8.783 7.204 -13.885 1.00 97.38 301 THR A N 1
ATOM 2293 C CA . THR A 1 301 ? 9.195 6.227 -12.856 1.00 97.38 301 THR A CA 1
ATOM 2294 C C . THR A 1 301 ? 8.218 6.185 -11.679 1.00 97.38 301 THR A C 1
ATOM 2296 O O . THR A 1 301 ? 7.850 5.101 -11.226 1.00 97.38 301 THR A O 1
ATOM 2299 N N . ILE A 1 302 ? 7.754 7.347 -11.203 1.00 98.44 302 ILE A N 1
ATOM 2300 C CA . ILE A 1 302 ? 6.725 7.429 -10.151 1.00 98.44 302 ILE A CA 1
ATOM 2301 C C . ILE A 1 302 ? 5.427 6.770 -10.630 1.00 98.44 302 ILE A C 1
ATOM 2303 O O . ILE A 1 302 ? 4.868 5.915 -9.940 1.00 98.44 302 ILE A O 1
ATOM 2307 N N . LYS A 1 303 ? 4.990 7.097 -11.852 1.00 97.69 303 LYS A N 1
ATOM 2308 C CA . LYS A 1 303 ? 3.791 6.521 -12.468 1.00 97.69 303 LYS A CA 1
ATOM 2309 C C . LYS A 1 303 ? 3.857 4.992 -12.551 1.00 97.69 303 LYS A C 1
ATOM 2311 O O . LYS A 1 303 ? 2.889 4.331 -12.169 1.00 97.69 303 LYS A O 1
ATOM 2316 N N . LEU A 1 304 ? 4.993 4.449 -12.998 1.00 98.19 304 LEU A N 1
ATOM 2317 C CA . LEU A 1 304 ? 5.242 3.016 -13.199 1.00 98.19 304 LEU A CA 1
ATOM 2318 C C . LEU A 1 304 ? 5.136 2.180 -11.918 1.00 98.19 304 LEU A C 1
ATOM 2320 O O . LEU A 1 304 ? 4.992 0.962 -12.020 1.00 98.19 304 LEU A O 1
ATOM 2324 N N . LEU A 1 305 ? 5.219 2.792 -10.734 1.00 97.69 305 LEU A N 1
ATOM 2325 C CA . LEU A 1 305 ? 5.099 2.097 -9.450 1.00 97.69 305 LEU A CA 1
ATOM 2326 C C . LEU A 1 305 ? 3.751 2.289 -8.746 1.00 97.69 305 LEU A C 1
ATOM 2328 O O . LEU A 1 305 ? 3.512 1.654 -7.718 1.00 97.69 305 LEU A O 1
ATOM 2332 N N . ASN A 1 306 ? 2.847 3.108 -9.284 1.00 98.06 306 ASN A N 1
ATOM 2333 C CA . ASN A 1 306 ? 1.549 3.343 -8.662 1.00 98.06 306 ASN A CA 1
ATOM 2334 C C . ASN A 1 306 ? 0.418 2.650 -9.437 1.00 98.06 306 ASN A C 1
ATOM 2336 O O . ASN A 1 306 ? 0.024 3.067 -10.527 1.00 98.06 306 ASN A O 1
ATOM 2340 N N . ALA A 1 307 ? -0.162 1.612 -8.823 1.00 96.94 307 ALA A N 1
ATOM 2341 C CA . ALA A 1 307 ? -1.267 0.832 -9.387 1.00 96.94 307 ALA A CA 1
ATOM 2342 C C . ALA A 1 307 ? -2.498 1.687 -9.756 1.00 96.94 307 ALA A C 1
ATOM 2344 O O . ALA A 1 307 ? -3.256 1.326 -10.657 1.00 96.94 307 ALA A O 1
ATOM 2345 N N . MET A 1 308 ? -2.675 2.843 -9.105 1.00 96.75 308 MET A N 1
ATOM 2346 C CA . MET A 1 308 ? -3.774 3.780 -9.360 1.00 96.75 308 MET A CA 1
ATOM 2347 C C . MET A 1 308 ? -3.744 4.385 -10.773 1.00 96.75 308 MET A C 1
ATOM 2349 O O . MET A 1 308 ? -4.780 4.834 -11.257 1.00 96.75 308 MET A O 1
ATOM 2353 N N . ASN A 1 309 ? -2.597 4.355 -11.461 1.00 97.62 309 ASN A N 1
ATOM 2354 C CA . ASN A 1 309 ? -2.455 4.875 -12.827 1.00 97.62 309 ASN A CA 1
ATOM 2355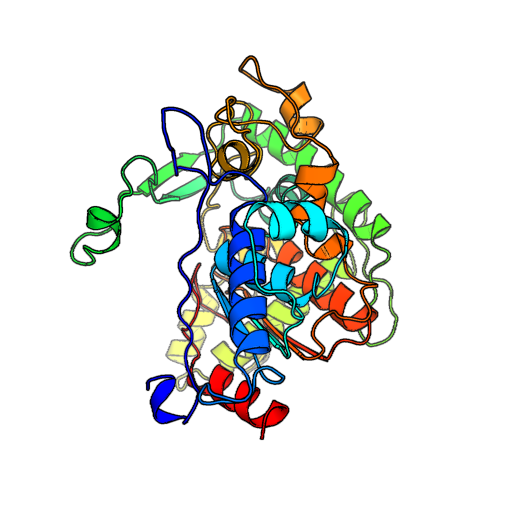 C C . ASN A 1 309 ? -2.994 3.935 -13.912 1.00 97.62 309 ASN A C 1
ATOM 2357 O O . ASN A 1 309 ? -3.059 4.314 -15.079 1.00 97.62 309 ASN A O 1
ATOM 2361 N N . TYR A 1 310 ? -3.391 2.717 -13.542 1.00 97.75 310 TYR A N 1
ATOM 2362 C CA . TYR A 1 310 ? -3.764 1.662 -14.485 1.00 97.75 310 TYR A CA 1
ATOM 2363 C C . TYR A 1 310 ? -5.225 1.209 -14.338 1.00 97.75 310 TYR A C 1
ATOM 2365 O O . TYR A 1 310 ? -5.596 0.158 -14.850 1.00 97.75 310 TYR A O 1
ATOM 2373 N N . LEU A 1 311 ? -6.072 1.996 -13.660 1.00 92.44 311 LEU A N 1
ATOM 2374 C CA . LEU A 1 311 ? -7.475 1.657 -13.358 1.00 92.44 311 LEU A CA 1
ATOM 2375 C C . LEU A 1 311 ? -8.323 1.318 -14.591 1.00 92.44 311 LEU A C 1
ATOM 2377 O O . LEU A 1 311 ? -9.136 0.400 -14.535 1.00 92.44 311 LEU A O 1
ATOM 2381 N N . GLU A 1 312 ? -8.071 1.994 -15.711 1.00 92.38 312 GLU A N 1
ATOM 2382 C CA . GLU A 1 312 ? -8.799 1.804 -16.973 1.00 92.38 312 GLU A CA 1
ATOM 2383 C C . GLU A 1 312 ? -8.204 0.693 -17.859 1.00 92.38 312 GLU A C 1
ATOM 2385 O O . GLU A 1 312 ? -8.600 0.517 -19.012 1.00 92.38 312 GLU A O 1
ATOM 2390 N N . ASN A 1 313 ? -7.219 -0.062 -17.361 1.00 96.75 313 ASN A N 1
ATOM 2391 C CA . ASN A 1 313 ? -6.600 -1.129 -18.133 1.00 96.75 313 ASN A CA 1
ATOM 2392 C C . ASN A 1 313 ? -7.572 -2.307 -18.320 1.00 96.75 313 ASN A C 1
ATOM 2394 O O . ASN A 1 313 ? -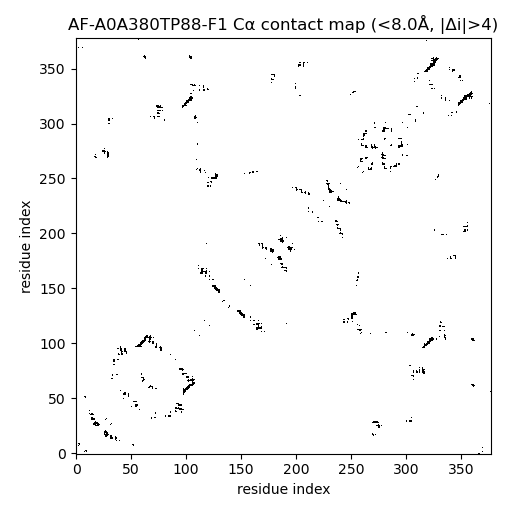7.907 -3.029 -17.377 1.00 96.75 313 ASN A O 1
ATOM 2398 N N . ALA A 1 314 ? -7.965 -2.560 -19.570 1.00 95.88 314 ALA A N 1
ATOM 2399 C CA . ALA A 1 314 ? -8.853 -3.664 -19.937 1.00 95.88 314 ALA A CA 1
ATOM 2400 C C . ALA A 1 314 ? -8.273 -5.054 -19.612 1.00 95.88 314 ALA A C 1
ATOM 2402 O O . ALA A 1 314 ? -9.021 -6.021 -19.492 1.00 95.88 314 ALA A O 1
ATOM 2403 N N . LYS A 1 315 ? -6.948 -5.154 -19.465 1.00 97.94 315 LYS A N 1
ATOM 2404 C CA . LYS A 1 315 ? -6.226 -6.380 -19.106 1.00 97.94 315 LYS A CA 1
ATOM 2405 C C . LYS A 1 315 ? -5.941 -6.500 -17.605 1.00 97.94 315 LYS A C 1
ATOM 2407 O O . LYS A 1 315 ? -5.303 -7.462 -17.187 1.00 97.94 315 LYS A O 1
ATOM 2412 N N . ALA A 1 316 ? -6.417 -5.555 -16.791 1.00 97.94 316 ALA A N 1
ATOM 2413 C CA . ALA A 1 316 ? -6.302 -5.649 -15.342 1.00 97.94 316 ALA A CA 1
ATOM 2414 C C . ALA A 1 316 ? -7.138 -6.811 -14.785 1.00 97.94 316 ALA A C 1
ATOM 2416 O O . ALA A 1 316 ? -8.287 -7.004 -15.202 1.00 97.94 316 ALA A O 1
ATOM 2417 N N . ALA A 1 317 ? -6.590 -7.507 -13.787 1.00 98.62 317 ALA A N 1
ATOM 2418 C CA . ALA A 1 317 ? -7.216 -8.627 -13.092 1.00 98.62 317 ALA A CA 1
ATOM 2419 C C . ALA A 1 317 ? -8.654 -8.302 -12.658 1.00 98.62 317 ALA A C 1
ATOM 2421 O O . ALA A 1 317 ? -8.973 -7.162 -12.300 1.00 98.62 317 ALA A O 1
ATOM 2422 N N . GLN A 1 318 ? -9.535 -9.303 -12.680 1.00 98.38 318 GLN A N 1
ATOM 2423 C CA . GLN A 1 318 ? -10.948 -9.101 -12.351 1.00 98.38 318 GLN A CA 1
ATOM 2424 C C . GLN A 1 318 ? -11.233 -9.244 -10.851 1.00 98.38 318 GLN A C 1
ATOM 2426 O O . GLN A 1 318 ? -12.122 -8.563 -10.335 1.00 98.38 318 GLN A O 1
ATOM 2431 N N . TYR A 1 319 ? -10.491 -10.104 -10.152 1.00 98.88 319 TYR A N 1
ATOM 2432 C CA . TYR A 1 319 ? -10.762 -10.475 -8.762 1.00 98.88 319 TYR A CA 1
ATOM 2433 C C . TYR A 1 319 ? -9.663 -9.977 -7.828 1.00 98.88 319 TYR A C 1
ATOM 2435 O O . TYR A 1 319 ? -8.477 -10.197 -8.067 1.00 98.88 319 TYR A O 1
ATOM 2443 N N . TRP A 1 320 ? -10.066 -9.322 -6.745 1.00 98.88 320 TRP A N 1
ATOM 2444 C CA . TRP A 1 320 ? -9.171 -8.636 -5.824 1.00 98.88 320 TRP A CA 1
ATOM 2445 C C . TRP A 1 320 ? -9.533 -8.980 -4.392 1.00 98.88 320 TRP A C 1
ATOM 2447 O O . TRP A 1 320 ? -10.671 -8.787 -3.972 1.00 98.88 320 TRP A O 1
ATOM 2457 N N . ARG A 1 321 ? -8.549 -9.431 -3.622 1.00 98.88 321 ARG A N 1
ATOM 2458 C CA . ARG A 1 321 ? -8.635 -9.596 -2.178 1.00 98.88 321 ARG A CA 1
ATOM 2459 C C . ARG A 1 321 ? -7.594 -8.712 -1.519 1.00 98.88 321 ARG A C 1
ATOM 2461 O O . ARG A 1 321 ? -6.395 -8.930 -1.675 1.00 98.88 321 ARG A O 1
ATOM 2468 N N . ILE A 1 322 ? -8.052 -7.713 -0.776 1.00 98.81 322 ILE A N 1
ATOM 2469 C CA . ILE A 1 322 ? -7.186 -6.741 -0.109 1.00 98.81 322 ILE A CA 1
ATOM 2470 C C . ILE A 1 322 ? -7.435 -6.809 1.394 1.00 98.81 322 ILE A C 1
ATOM 2472 O O . ILE A 1 322 ? -8.579 -6.795 1.862 1.00 98.81 322 ILE A O 1
ATOM 2476 N N . ARG A 1 323 ? -6.354 -6.883 2.167 1.00 98.69 323 ARG A N 1
ATOM 2477 C CA . ARG A 1 323 ? -6.392 -6.845 3.630 1.00 98.69 323 ARG A CA 1
ATOM 2478 C C . ARG A 1 323 ? -5.379 -5.838 4.141 1.00 98.69 323 ARG A C 1
ATOM 2480 O O . ARG A 1 323 ? -4.238 -5.892 3.717 1.00 98.69 323 ARG A O 1
ATOM 2487 N N . ALA A 1 324 ? -5.743 -4.971 5.076 1.00 97.75 324 ALA A N 1
ATOM 2488 C CA . ALA A 1 324 ? -4.778 -4.167 5.833 1.00 97.75 324 ALA A CA 1
ATOM 2489 C C . ALA A 1 324 ? -5.169 -4.217 7.312 1.00 97.75 324 ALA A C 1
ATOM 2491 O O . ALA A 1 324 ? -6.292 -3.875 7.664 1.00 97.75 324 ALA A O 1
ATOM 2492 N N . GLY A 1 325 ? -4.306 -4.762 8.167 1.00 97.06 325 GLY A N 1
ATOM 2493 C CA . GLY A 1 325 ? -4.653 -4.965 9.573 1.00 97.06 325 GLY A CA 1
ATOM 2494 C C . GLY A 1 325 ? -4.859 -3.634 10.289 1.00 97.06 325 GLY A C 1
ATOM 2495 O O . GLY A 1 325 ? -4.093 -2.714 10.069 1.00 97.06 325 GLY A O 1
ATOM 2496 N N . TYR A 1 326 ? -5.858 -3.512 11.164 1.00 93.06 326 TYR A N 1
ATOM 2497 C CA . TYR A 1 326 ? -6.134 -2.210 11.789 1.00 93.06 326 TYR A CA 1
ATOM 2498 C C . TYR A 1 326 ? -5.059 -1.765 12.801 1.00 93.06 326 TYR A C 1
ATOM 2500 O O . TYR A 1 326 ? -4.996 -0.610 13.220 1.00 93.06 326 TYR A O 1
ATOM 2508 N N . GLU A 1 327 ? -4.205 -2.691 13.242 1.00 93.94 327 GLU A N 1
ATOM 2509 C CA . GLU A 1 327 ? -3.050 -2.370 14.080 1.00 93.94 327 GLU A CA 1
ATOM 2510 C C . GLU A 1 327 ? -1.765 -2.156 13.249 1.00 93.94 327 GLU A C 1
ATOM 2512 O O . GLU A 1 327 ? -0.682 -2.048 13.834 1.00 93.94 327 GLU A O 1
ATOM 2517 N N . ASP A 1 328 ? -1.865 -2.093 11.917 1.00 96.62 328 ASP A N 1
ATOM 2518 C CA . ASP A 1 328 ? -0.781 -1.798 10.976 1.00 96.62 328 ASP A CA 1
ATOM 2519 C C . ASP A 1 328 ? -0.675 -0.286 10.725 1.00 96.62 328 ASP A C 1
ATOM 2521 O O . ASP A 1 328 ? -1.520 0.302 10.055 1.00 96.62 328 ASP A O 1
ATOM 2525 N N . TYR A 1 329 ? 0.354 0.353 11.293 1.00 97.31 329 TYR A N 1
ATOM 2526 C CA . TYR A 1 329 ? 0.623 1.788 11.115 1.00 97.31 329 TYR A CA 1
ATOM 2527 C C . TYR A 1 329 ? 1.843 2.016 10.205 1.00 97.31 329 TYR A C 1
ATOM 2529 O O . TYR A 1 329 ? 2.488 3.057 10.305 1.00 97.31 329 TYR A O 1
ATOM 2537 N N . ASP A 1 330 ? 2.198 1.066 9.330 1.00 97.00 330 ASP A N 1
ATOM 2538 C CA . ASP A 1 330 ? 3.269 1.262 8.341 1.00 97.00 330 ASP A CA 1
ATOM 2539 C C . ASP A 1 330 ? 2.849 2.240 7.229 1.00 97.00 330 ASP A C 1
ATOM 2541 O O . ASP A 1 330 ? 3.694 2.920 6.635 1.00 97.00 330 ASP A O 1
ATOM 2545 N N . THR A 1 331 ? 1.544 2.346 6.967 1.00 98.00 331 THR A N 1
ATOM 2546 C CA . THR A 1 331 ? 0.916 3.366 6.118 1.00 98.00 331 THR A CA 1
ATOM 2547 C C . THR A 1 331 ? -0.467 3.735 6.657 1.00 98.00 331 THR A C 1
ATOM 2549 O O . THR A 1 331 ? -0.978 3.073 7.556 1.00 98.00 331 THR A O 1
ATOM 2552 N N . SER A 1 332 ? -1.090 4.783 6.113 1.00 98.62 332 SER A N 1
ATOM 2553 C CA . SER A 1 332 ? -2.487 5.085 6.430 1.00 98.62 332 SER A CA 1
ATOM 2554 C C . SER A 1 332 ? -3.425 4.032 5.836 1.00 98.62 332 SER A C 1
ATOM 2556 O O . SER A 1 332 ? -3.296 3.651 4.666 1.00 98.62 332 SER A O 1
ATOM 2558 N N . HIS A 1 333 ? -4.449 3.633 6.592 1.00 98.50 333 HIS A N 1
ATOM 2559 C CA . HIS A 1 333 ? -5.518 2.755 6.114 1.00 98.50 333 HIS A CA 1
ATOM 2560 C C . HIS A 1 333 ? -6.236 3.334 4.890 1.00 98.50 333 HIS A C 1
ATOM 2562 O O . HIS A 1 333 ? -6.730 2.571 4.050 1.00 98.50 333 HIS A O 1
ATOM 2568 N N . ALA A 1 334 ? -6.222 4.663 4.734 1.00 98.69 334 ALA A N 1
ATOM 2569 C CA . ALA A 1 334 ? -6.757 5.354 3.572 1.00 98.69 334 ALA A CA 1
ATOM 2570 C C . ALA A 1 334 ? -6.126 4.883 2.254 1.00 98.69 334 ALA A C 1
ATOM 2572 O O . ALA A 1 334 ? -6.832 4.812 1.254 1.00 98.69 334 ALA A O 1
ATOM 2573 N N . ILE A 1 335 ? -4.846 4.494 2.239 1.00 98.81 335 ILE A N 1
ATOM 2574 C CA . ILE A 1 335 ? -4.164 4.023 1.022 1.00 98.81 335 ILE A CA 1
ATOM 2575 C C . ILE A 1 335 ? -4.824 2.757 0.473 1.00 98.81 335 ILE A C 1
ATOM 2577 O O . ILE A 1 335 ? -5.214 2.705 -0.695 1.00 98.81 335 ILE A O 1
ATOM 2581 N N . SER A 1 336 ? -5.020 1.752 1.329 1.00 98.62 336 SER A N 1
ATOM 2582 C CA . SER A 1 336 ? -5.688 0.508 0.928 1.00 98.62 336 SER A CA 1
ATOM 2583 C C . SER A 1 336 ? -7.169 0.724 0.589 1.00 98.62 336 SER A C 1
ATOM 2585 O O . SER A 1 336 ? -7.681 0.112 -0.349 1.00 98.62 336 SER A O 1
ATOM 2587 N N . ALA A 1 337 ? -7.848 1.629 1.306 1.00 98.75 337 ALA A N 1
ATOM 2588 C CA . ALA A 1 337 ? -9.246 1.962 1.061 1.00 98.75 337 ALA A CA 1
ATOM 2589 C C . ALA A 1 337 ? -9.444 2.655 -0.290 1.00 98.75 337 ALA A C 1
ATOM 2591 O O . ALA A 1 337 ? -10.351 2.285 -1.030 1.00 98.75 337 ALA A O 1
ATOM 2592 N N . ILE A 1 338 ? -8.583 3.616 -0.633 1.00 98.88 338 ILE A N 1
ATOM 2593 C CA . ILE A 1 338 ? -8.603 4.320 -1.920 1.00 98.88 338 ILE A CA 1
ATOM 2594 C C . ILE A 1 338 ? -8.454 3.324 -3.072 1.00 98.88 338 ILE A C 1
ATOM 2596 O O . ILE A 1 338 ? -9.259 3.358 -4.005 1.00 98.88 338 ILE A O 1
ATOM 2600 N N . LEU A 1 339 ? -7.486 2.405 -2.979 1.00 98.75 339 LEU A N 1
ATOM 2601 C CA . LEU A 1 339 ? -7.302 1.350 -3.976 1.00 98.75 339 LEU A CA 1
ATOM 2602 C C . LEU A 1 339 ? -8.568 0.489 -4.106 1.00 98.75 339 LEU A C 1
ATOM 2604 O O . LEU A 1 339 ? -9.087 0.319 -5.207 1.00 98.75 339 LEU A O 1
ATOM 2608 N N . ALA A 1 340 ? -9.109 -0.006 -2.989 1.00 98.69 340 ALA A N 1
ATOM 2609 C CA . ALA A 1 340 ? -10.309 -0.841 -2.989 1.00 98.69 340 ALA A CA 1
ATOM 2610 C C . ALA A 1 340 ? -11.542 -0.121 -3.568 1.00 98.69 340 ALA A C 1
ATOM 2612 O O . ALA A 1 340 ? -12.304 -0.713 -4.333 1.00 98.69 340 ALA A O 1
ATOM 2613 N N . ILE A 1 341 ? -11.745 1.156 -3.235 1.00 98.75 341 ILE A N 1
ATOM 2614 C CA . ILE A 1 341 ? -12.856 1.959 -3.761 1.00 98.75 341 ILE A CA 1
ATOM 2615 C C . ILE A 1 341 ? -12.701 2.151 -5.271 1.00 98.75 341 ILE A C 1
ATOM 2617 O O . ILE A 1 341 ? -13.647 1.907 -6.017 1.00 98.75 341 ILE A O 1
ATOM 2621 N N . LYS A 1 342 ? -11.512 2.536 -5.745 1.00 98.44 342 LYS A N 1
ATOM 2622 C CA . LYS A 1 342 ? -11.273 2.727 -7.180 1.00 98.44 342 LYS A CA 1
ATOM 2623 C C . LYS A 1 342 ? -11.428 1.445 -7.986 1.00 98.44 342 LYS A C 1
ATOM 2625 O O . LYS A 1 342 ? -12.001 1.491 -9.068 1.00 98.44 342 LYS A O 1
ATOM 2630 N N . LEU A 1 343 ? -10.982 0.311 -7.452 1.00 98.44 343 LEU A N 1
ATOM 2631 C CA . LEU A 1 343 ? -11.205 -0.996 -8.068 1.00 98.44 343 LEU A CA 1
ATOM 2632 C C . LEU A 1 343 ? -12.703 -1.306 -8.207 1.00 98.44 343 LEU A C 1
ATOM 2634 O O . LEU A 1 343 ? -13.144 -1.705 -9.283 1.00 98.44 343 LEU A O 1
ATOM 2638 N N . ASN A 1 344 ? -13.501 -1.058 -7.162 1.00 98.06 344 ASN A N 1
ATOM 2639 C CA . ASN A 1 344 ? -14.959 -1.208 -7.240 1.00 98.06 344 ASN A CA 1
ATOM 2640 C C . ASN A 1 344 ? -15.573 -0.266 -8.289 1.00 98.06 344 ASN A C 1
ATOM 2642 O O . ASN A 1 344 ? -16.404 -0.693 -9.087 1.00 98.06 344 ASN A O 1
ATOM 2646 N N . MET A 1 345 ? -15.139 0.999 -8.331 1.00 97.69 345 MET A N 1
ATOM 2647 C CA . MET A 1 345 ? -15.589 1.968 -9.340 1.00 97.69 345 MET A CA 1
ATOM 2648 C C . MET A 1 345 ? -15.232 1.536 -10.771 1.00 97.69 345 MET A C 1
ATOM 2650 O O . MET A 1 345 ? -15.995 1.816 -11.691 1.00 97.69 345 MET A O 1
ATOM 2654 N N . ALA A 1 346 ? -14.115 0.827 -10.950 1.00 96.69 346 ALA A N 1
ATOM 2655 C CA . ALA A 1 346 ? -13.680 0.245 -12.220 1.00 96.69 346 ALA A CA 1
ATOM 2656 C C . ALA A 1 346 ? -14.362 -1.105 -12.547 1.00 96.69 346 ALA A C 1
ATOM 2658 O O . ALA A 1 346 ? -13.934 -1.815 -13.457 1.00 96.69 346 ALA A O 1
ATOM 2659 N N . GLY A 1 347 ? -15.402 -1.500 -11.801 1.00 96.62 347 GLY A N 1
ATOM 2660 C CA . GLY A 1 347 ? -16.164 -2.728 -12.050 1.00 96.62 347 GLY A CA 1
ATOM 2661 C C . GLY A 1 347 ? -15.427 -4.021 -11.683 1.00 96.62 347 GLY A C 1
ATOM 2662 O O . GLY A 1 347 ? -15.799 -5.101 -12.152 1.00 96.62 347 GLY A O 1
ATOM 2663 N N . LYS A 1 348 ? -14.373 -3.936 -10.864 1.00 98.12 348 LYS A N 1
ATOM 2664 C CA . LYS A 1 348 ? -13.647 -5.112 -10.368 1.00 98.12 348 LYS A CA 1
ATOM 2665 C C . LYS A 1 348 ? -14.391 -5.752 -9.196 1.00 98.12 348 LYS A C 1
ATOM 2667 O O . LYS A 1 348 ? -15.107 -5.079 -8.459 1.00 98.12 348 LYS A O 1
ATOM 2672 N N . ASN A 1 349 ? -14.207 -7.057 -9.006 1.00 98.25 349 ASN A N 1
ATOM 2673 C CA . ASN A 1 349 ? -14.734 -7.769 -7.844 1.00 98.25 349 ASN A CA 1
ATOM 2674 C C . ASN A 1 349 ? -13.740 -7.640 -6.683 1.00 98.25 349 ASN A C 1
ATOM 2676 O O . ASN A 1 349 ? -12.651 -8.211 -6.750 1.00 98.25 349 ASN A O 1
ATOM 2680 N N . VAL A 1 350 ? -14.103 -6.875 -5.650 1.00 98.50 350 VAL A N 1
ATOM 2681 C CA . VAL A 1 350 ? -13.204 -6.524 -4.545 1.00 98.50 350 VAL A CA 1
ATOM 2682 C C . VAL A 1 350 ? -13.725 -7.061 -3.215 1.00 98.50 350 VAL A C 1
ATOM 2684 O O . VAL A 1 350 ? -14.699 -6.559 -2.657 1.00 98.50 350 VAL A 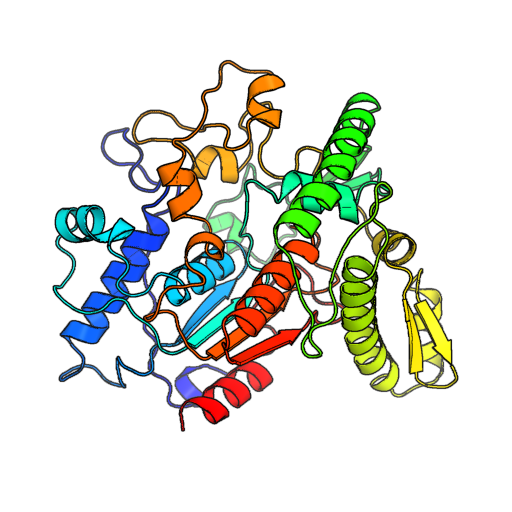O 1
ATOM 2687 N N . ASP A 1 351 ? -13.003 -8.025 -2.654 1.00 98.50 351 ASP A N 1
ATOM 2688 C CA . ASP A 1 351 ? -13.096 -8.426 -1.255 1.00 98.50 351 ASP A CA 1
ATOM 2689 C C . ASP A 1 351 ? -12.080 -7.608 -0.440 1.00 98.50 351 ASP A C 1
ATOM 2691 O O . ASP A 1 351 ? -10.883 -7.905 -0.410 1.00 98.50 351 ASP A O 1
ATOM 2695 N N . TYR A 1 352 ? -12.558 -6.561 0.232 1.00 98.31 352 TYR A N 1
ATOM 2696 C CA . TYR A 1 352 ? -11.743 -5.686 1.074 1.00 98.31 352 TYR A CA 1
ATOM 2697 C C . TYR A 1 352 ? -12.153 -5.776 2.542 1.00 98.31 352 TYR A C 1
ATOM 2699 O O . TYR A 1 352 ? -13.334 -5.690 2.877 1.00 98.31 352 TYR A O 1
ATOM 2707 N N . ALA A 1 353 ? -11.162 -5.882 3.426 1.00 97.50 353 ALA A N 1
ATOM 2708 C CA . ALA A 1 353 ? -11.374 -5.794 4.863 1.00 97.50 353 ALA A CA 1
ATOM 2709 C C . ALA A 1 353 ? -10.173 -5.160 5.566 1.00 97.50 353 ALA A C 1
ATOM 2711 O O . ALA A 1 353 ? -9.043 -5.219 5.073 1.00 97.50 353 ALA A O 1
ATOM 2712 N N . LEU A 1 354 ? -10.427 -4.631 6.765 1.00 97.31 354 LEU A N 1
ATOM 2713 C CA . LEU A 1 354 ? -9.389 -4.174 7.682 1.00 97.31 354 LEU A CA 1
ATOM 2714 C C . LEU A 1 354 ? -9.342 -5.059 8.940 1.00 97.31 354 LEU A C 1
ATOM 2716 O O . LEU A 1 354 ? -10.034 -4.744 9.911 1.00 97.31 354 LEU A O 1
ATOM 2720 N N . PRO A 1 355 ? -8.638 -6.208 8.941 1.00 97.25 355 PRO A N 1
ATOM 2721 C CA . PRO A 1 355 ? -8.759 -7.189 10.018 1.00 97.25 355 PRO A CA 1
ATOM 2722 C C . PRO A 1 355 ? -8.371 -6.650 11.396 1.00 97.25 355 PRO A C 1
ATOM 2724 O O . PRO A 1 355 ? -7.370 -5.952 11.566 1.00 97.25 355 PRO A O 1
ATOM 2727 N N . TRP A 1 356 ? -9.179 -6.990 12.398 1.00 96.44 356 TRP A N 1
ATOM 2728 C CA . TRP A 1 356 ? -8.998 -6.523 13.769 1.00 96.44 356 TRP A CA 1
ATOM 2729 C C . TRP A 1 356 ? -7.776 -7.157 14.442 1.00 96.44 356 TRP A C 1
ATOM 2731 O O . TRP A 1 356 ? -7.592 -8.369 14.363 1.00 96.44 356 TRP A O 1
ATOM 2741 N N . GLY A 1 357 ? -6.986 -6.361 15.168 1.00 93.56 357 GLY A N 1
ATOM 2742 C CA . GLY A 1 357 ? -5.861 -6.862 15.970 1.00 93.56 357 GLY A CA 1
ATOM 2743 C C . GLY A 1 357 ? -4.672 -7.377 15.154 1.00 93.56 357 GLY A C 1
ATOM 2744 O O . GLY A 1 357 ? -3.775 -8.005 15.711 1.00 93.56 357 GLY A O 1
ATOM 2745 N N . VAL A 1 358 ? -4.670 -7.149 13.840 1.00 96.56 358 VAL A N 1
ATOM 2746 C CA . VAL A 1 358 ? -3.620 -7.613 12.935 1.00 96.56 358 VAL A CA 1
ATOM 2747 C C . VAL A 1 358 ? -2.592 -6.489 12.727 1.00 96.56 358 VAL A C 1
ATOM 2749 O O . VAL A 1 358 ? -2.998 -5.387 12.349 1.00 96.56 358 VAL A O 1
ATOM 2752 N N . PRO A 1 359 ? -1.289 -6.732 12.979 1.00 94.81 359 PRO A N 1
ATOM 2753 C CA . PRO A 1 359 ? -0.214 -5.772 12.724 1.00 94.81 359 PRO A CA 1
ATOM 2754 C C . PRO A 1 359 ? 0.248 -5.835 11.258 1.00 94.81 359 PRO A C 1
ATOM 2756 O O . PRO A 1 359 ? -0.317 -6.580 10.456 1.00 94.81 359 PRO A O 1
ATOM 2759 N N . HIS A 1 360 ? 1.326 -5.123 10.919 1.00 95.62 360 HIS A N 1
ATOM 2760 C CA . HIS A 1 360 ? 1.955 -5.202 9.599 1.00 95.62 360 HIS A CA 1
ATOM 2761 C C . HIS A 1 360 ? 2.421 -6.623 9.265 1.00 95.62 360 HIS A C 1
ATOM 2763 O O . HIS A 1 360 ? 3.437 -7.112 9.764 1.00 95.62 360 HIS A O 1
ATOM 2769 N N . SER A 1 361 ? 1.611 -7.328 8.480 1.00 96.25 361 SER A N 1
ATOM 2770 C CA . SER A 1 361 ? 1.755 -8.755 8.212 1.00 96.25 361 SER A CA 1
ATOM 2771 C C . SER A 1 361 ? 0.812 -9.188 7.090 1.00 96.25 361 SER A C 1
ATOM 2773 O O . SER A 1 361 ? -0.123 -8.474 6.727 1.00 96.25 361 SER A O 1
ATOM 2775 N N . GLY A 1 362 ? 1.046 -10.384 6.562 1.00 97.19 362 GLY A N 1
ATOM 2776 C CA . GLY A 1 362 ? 0.171 -11.048 5.605 1.00 97.19 362 GLY A CA 1
ATOM 2777 C C . GLY A 1 362 ? 0.153 -12.548 5.845 1.00 97.19 362 GLY A C 1
ATOM 2778 O O . GLY A 1 362 ? 0.783 -13.035 6.787 1.00 97.19 362 GLY A O 1
ATOM 2779 N N . ASP A 1 363 ? -0.612 -13.263 5.026 1.00 96.19 363 ASP A N 1
ATOM 2780 C CA . ASP A 1 363 ? -0.766 -14.721 5.087 1.00 96.19 363 ASP A CA 1
ATOM 2781 C C . ASP A 1 363 ? -1.235 -15.252 6.464 1.00 96.19 363 ASP A C 1
ATOM 2783 O O . ASP A 1 363 ? -1.058 -16.424 6.795 1.00 96.19 363 ASP A O 1
ATOM 2787 N N . TYR A 1 364 ? -1.859 -14.409 7.292 1.00 95.69 364 TYR A N 1
ATOM 2788 C CA . TYR A 1 364 ? -2.370 -14.784 8.620 1.00 95.69 364 TYR A CA 1
ATOM 2789 C C . TYR A 1 364 ? -3.747 -15.466 8.573 1.00 95.69 364 TYR A C 1
ATOM 2791 O O . TYR A 1 364 ? -4.161 -16.089 9.548 1.00 95.69 364 TYR A O 1
ATOM 2799 N N . ASP A 1 365 ? -4.462 -15.362 7.451 1.00 95.94 365 ASP A N 1
ATOM 2800 C CA . ASP A 1 365 ? -5.833 -15.842 7.246 1.00 95.94 365 ASP A CA 1
ATOM 2801 C C . ASP A 1 365 ? -5.933 -16.835 6.071 1.00 95.94 365 ASP A C 1
ATOM 2803 O O . ASP A 1 365 ? -6.916 -16.840 5.331 1.00 95.94 365 ASP A O 1
ATOM 2807 N N . LEU A 1 366 ? -4.931 -17.714 5.914 1.00 95.75 366 LEU A N 1
ATOM 2808 C CA . LEU A 1 366 ? -4.825 -18.655 4.784 1.00 95.75 366 LEU A CA 1
ATOM 2809 C C . LEU A 1 366 ? -6.090 -19.482 4.524 1.00 95.75 366 LEU A C 1
ATOM 2811 O O . LEU A 1 366 ? -6.400 -19.765 3.375 1.00 95.75 366 LEU A O 1
ATOM 2815 N N . VAL A 1 367 ? -6.835 -19.858 5.568 1.00 95.19 367 VAL A N 1
ATOM 2816 C CA . VAL A 1 367 ? -8.104 -20.586 5.401 1.00 95.19 367 VAL A CA 1
ATOM 2817 C C . VAL A 1 367 ? -9.117 -19.743 4.621 1.00 95.19 367 VAL A C 1
ATOM 2819 O O . VAL A 1 367 ? -9.693 -20.231 3.653 1.00 95.19 367 VAL A O 1
ATOM 2822 N N . GLU A 1 368 ? -9.303 -18.477 5.003 1.00 96.25 368 GLU A N 1
ATOM 2823 C CA . GLU A 1 368 ? -10.216 -17.555 4.316 1.00 96.25 368 GLU A CA 1
ATOM 2824 C C . GLU A 1 368 ? -9.686 -17.189 2.919 1.00 96.25 368 GLU A C 1
ATOM 2826 O O . GLU A 1 368 ? -10.462 -17.089 1.971 1.00 96.25 368 GLU A O 1
ATOM 2831 N N . LEU A 1 369 ? -8.365 -17.026 2.767 1.00 97.31 369 LEU A N 1
ATOM 2832 C CA . LEU A 1 369 ? -7.733 -16.795 1.464 1.00 97.31 369 LEU A CA 1
ATOM 2833 C C . LEU A 1 369 ? -7.986 -17.964 0.505 1.00 97.31 369 LEU A C 1
ATOM 2835 O O . LEU A 1 369 ? -8.406 -17.744 -0.625 1.00 97.31 369 LEU A O 1
ATOM 2839 N N . PHE A 1 370 ? -7.760 -19.204 0.938 1.00 96.94 370 PHE A N 1
ATOM 2840 C CA . PHE A 1 370 ? -7.941 -20.375 0.080 1.00 96.94 370 PHE A CA 1
ATOM 2841 C C . PHE A 1 370 ? -9.410 -20.623 -0.253 1.00 96.94 370 PHE A C 1
ATOM 2843 O O . PHE A 1 370 ? -9.699 -21.009 -1.379 1.00 96.94 370 PHE A O 1
ATOM 2850 N N . GLN A 1 371 ? -10.336 -20.341 0.667 1.00 96.38 371 GLN A N 1
ATOM 2851 C CA . GLN A 1 371 ? -11.773 -20.359 0.370 1.00 96.38 371 GLN A CA 1
ATOM 2852 C C . GLN A 1 371 ? -12.156 -19.327 -0.697 1.00 96.38 371 GLN A C 1
ATOM 2854 O O . GLN A 1 371 ? -12.973 -19.621 -1.567 1.00 96.38 371 GLN A O 1
ATOM 2859 N N . TRP A 1 372 ? -11.565 -18.130 -0.645 1.00 98.00 372 TRP A N 1
ATOM 2860 C CA . TRP A 1 372 ? -11.766 -17.111 -1.672 1.00 98.00 372 TRP A CA 1
ATOM 2861 C C . TRP A 1 372 ? -11.170 -17.529 -3.022 1.00 98.00 372 TRP A C 1
ATOM 2863 O O . TRP A 1 372 ? -11.851 -17.403 -4.031 1.00 98.00 372 TRP A O 1
ATOM 2873 N N . ILE A 1 373 ? -9.952 -18.084 -3.051 1.00 97.62 373 ILE A N 1
ATOM 2874 C CA . ILE A 1 373 ? -9.344 -18.610 -4.287 1.00 97.62 373 ILE A CA 1
ATOM 2875 C C . ILE A 1 373 ? -10.241 -19.689 -4.904 1.00 97.62 373 ILE A C 1
ATOM 2877 O O . ILE A 1 373 ? -10.553 -19.632 -6.092 1.00 97.62 373 ILE A O 1
ATOM 2881 N N . ASP A 1 374 ? -10.697 -20.641 -4.092 1.00 96.19 374 ASP A N 1
ATOM 2882 C CA . ASP A 1 374 ? -11.567 -21.723 -4.541 1.00 96.19 374 ASP A CA 1
ATOM 2883 C C . ASP A 1 374 ? -12.884 -21.206 -5.132 1.00 96.19 374 ASP A C 1
ATOM 2885 O O . ASP A 1 374 ? -13.339 -21.739 -6.138 1.00 96.19 374 ASP A O 1
ATOM 2889 N N . SER A 1 375 ? -13.484 -20.159 -4.560 1.00 97.06 375 SER A N 1
ATOM 2890 C CA . SER A 1 375 ? -14.775 -19.640 -5.033 1.00 97.06 375 SER A CA 1
ATOM 2891 C C . SER A 1 375 ? -14.707 -18.900 -6.371 1.00 97.06 375 SER A C 1
ATOM 2893 O O . SER A 1 375 ? -15.737 -18.759 -7.030 1.00 97.06 375 SER A O 1
ATOM 2895 N N . ILE A 1 376 ? -13.523 -18.430 -6.777 1.00 97.12 376 ILE A N 1
ATOM 2896 C CA . ILE A 1 376 ? -13.325 -17.712 -8.045 1.00 97.12 376 ILE A CA 1
ATOM 2897 C C . ILE A 1 376 ? -12.653 -18.565 -9.123 1.00 97.12 376 ILE A C 1
ATOM 2899 O O . ILE A 1 376 ? -12.755 -18.233 -10.301 1.00 97.12 376 ILE A O 1
ATOM 2903 N N . ALA A 1 377 ? -11.942 -19.630 -8.741 1.00 92.75 377 ALA A N 1
ATOM 2904 C CA . ALA A 1 377 ? -11.102 -20.403 -9.653 1.00 92.75 377 ALA A CA 1
ATOM 2905 C C . ALA A 1 377 ? -11.600 -21.833 -9.921 1.00 92.75 377 ALA A C 1
ATOM 2907 O O . ALA A 1 377 ? -11.093 -22.456 -10.863 1.00 92.75 377 ALA A O 1
ATOM 2908 N N . LYS A 1 378 ? -12.541 -22.364 -9.129 1.00 83.69 378 LYS A N 1
ATOM 2909 C CA . LYS A 1 378 ? -13.099 -23.716 -9.314 1.00 83.69 378 LYS A CA 1
ATOM 2910 C C . LYS A 1 378 ? -14.413 -23.734 -10.078 1.00 83.69 378 LYS A C 1
ATOM 2912 O O . LYS A 1 378 ? -15.214 -22.788 -9.926 1.00 83.69 378 LYS A O 1
#